Protein 4NNB (pdb70)

Foldseek 3Di:
DFAFEEEEAAAFDFAADALQAAFWDAPCQLPVPDPPVVSVVVVVQCVLQAKDWAAWAKWKAWAPFWDALWKAQQVLLVLDDLVLSQLVQAQVVQSVWDADPLQITHDPDGGGIGMDGRVSSVRCCVSPVVSNVVVVVVPTHTGGTGIGRSSVSYHNQRDAALVSVLVQLVLQQVLFHQAYEDWHFDFVPWDWDATHGGGIDIGGDSGTDLDQVSLLRNVLSNCVVPVLYQYEYELAPFQHEPCQLPPSSCPQQAQRPSNRAGHFEYEDEQAWWAFPVDGTYGNDPVSVVVVLVRLLVRLHAYEHECFFVVSLVCCLPVCVVSNVSSAFPRHYEDAALTWTWDADPVPRDIDTGGLLGVVLSVQLLVLLVVVDPVSLVVSLVSRLVSNQVSLVSCCVSRVGYAYEYEAAASNCVSRPVNCVVNVHHYYYDYSNRYQKDADPSHRSRMYGDSGSSRVSNVVVVVQVVVVHHYDRSNRCCVVRVTGD

Radius of gyration: 23.49 Å; Cα contacts (8 Å, |Δi|>4): 1022; chains: 1; bounding box: 53×67×54 Å

Structure (mmCIF, N/CA/C/O backbone):
data_4NNB
#
_entry.id   4NNB
#
_cell.length_a   177.005
_cell.length_b   177.005
_cell.length_c   47.833
_cell.angle_alpha   90.00
_cell.angle_beta   90.00
_cell.angle_gamma   90.00
#
_symmetry.space_group_name_H-M   'P 43 21 2'
#
loop_
_entity.id
_entity.type
_entity.pdbx_description
1 polymer 'OBCA, Oxalate Biosynthetic Component A'
2 non-polymer 'MAGNESIUM ION'
3 non-polymer 'OXALOACETATE ION'
4 water water
#
loop_
_atom_site.group_PDB
_atom_site.id
_atom_site.type_symbol
_atom_site.label_atom_id
_atom_site.label_alt_id
_atom_site.label_comp_id
_atom_site.label_asym_id
_atom_site.label_entity_id
_atom_site.label_seq_id
_atom_site.pdbx_PDB_ins_code
_atom_site.Cartn_x
_atom_site.Cartn_y
_atom_site.Cartn_z
_atom_site.occupancy
_atom_site.B_iso_or_equiv
_atom_site.auth_seq_id
_atom_site.auth_comp_id
_atom_site.auth_asym_id
_atom_site.auth_atom_id
_atom_site.pdbx_PDB_model_num
ATOM 1 N N . THR A 1 4 ? -71.981 -25.261 -29.052 1.00 70.34 2 THR A N 1
ATOM 2 C CA . THR A 1 4 ? -71.627 -26.185 -27.979 1.00 63.09 2 THR A CA 1
ATOM 3 C C . THR A 1 4 ? -72.112 -25.678 -26.614 1.00 65.77 2 THR A C 1
ATOM 4 O O . THR A 1 4 ? -72.313 -24.473 -26.425 1.00 67.07 2 THR A O 1
ATOM 8 N N . SER A 1 5 ? -72.343 -26.605 -25.685 1.00 58.88 3 SER A N 1
ATOM 9 C CA . SER A 1 5 ? -72.469 -26.264 -24.272 1.00 52.10 3 SER A CA 1
ATOM 10 C C . SER A 1 5 ? -71.051 -26.238 -23.712 1.00 46.91 3 SER A C 1
ATOM 11 O O . SER A 1 5 ? -70.169 -26.915 -24.242 1.00 46.48 3 SER A O 1
ATOM 14 N N . LEU A 1 6 ? -70.816 -25.454 -22.663 1.00 40.67 4 LEU A N 1
ATOM 15 C CA . LEU A 1 6 ? -69.454 -25.319 -22.142 1.00 39.25 4 LEU A CA 1
ATOM 16 C C .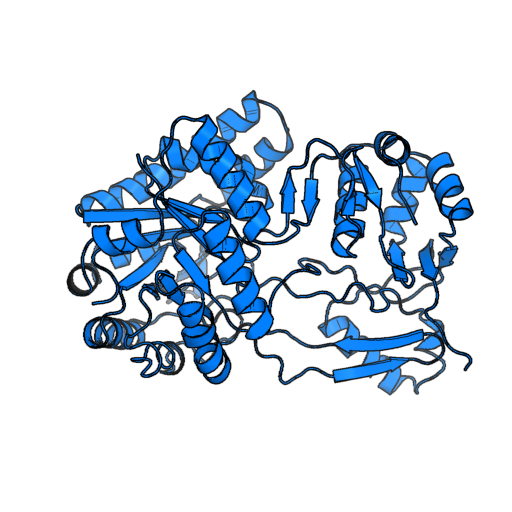 LEU A 1 6 ? -69.357 -25.411 -20.624 1.00 36.47 4 LEU A C 1
ATOM 17 O O . LEU A 1 6 ? -70.304 -25.089 -19.898 1.00 34.75 4 LEU A O 1
ATOM 22 N N . TYR A 1 7 ? -68.206 -25.859 -20.137 1.00 31.14 5 TYR A N 1
ATOM 23 C CA . TYR A 1 7 ? -67.965 -25.789 -18.705 1.00 28.80 5 TYR A CA 1
ATOM 24 C C . TYR A 1 7 ? -66.786 -24.859 -18.434 1.00 29.01 5 TYR A C 1
ATOM 25 O O . TYR A 1 7 ? -65.858 -24.767 -19.238 1.00 28.38 5 TYR A O 1
ATOM 34 N N . ILE A 1 8 ? -66.856 -24.141 -17.319 1.00 30.49 6 ILE A N 1
ATOM 35 C CA . ILE A 1 8 ? -65.798 -23.216 -16.951 1.00 27.54 6 ILE A CA 1
ATOM 36 C C . ILE A 1 8 ? -64.926 -23.898 -15.923 1.00 25.83 6 ILE A C 1
ATOM 37 O O . ILE A 1 8 ? -65.425 -24.442 -14.938 1.00 25.84 6 ILE A O 1
ATOM 42 N N . THR A 1 9 ? -63.620 -23.894 -16.180 1.00 23.42 7 THR A N 1
ATOM 43 C CA . THR A 1 9 ? -62.653 -24.279 -15.161 1.00 23.19 7 THR A CA 1
ATOM 44 C C . THR A 1 9 ? -62.099 -23.040 -14.454 1.00 22.60 7 THR A C 1
ATOM 45 O O . THR A 1 9 ? -61.614 -22.115 -15.097 1.00 22.80 7 THR A O 1
ATOM 49 N N . ALA A 1 10 ? -62.178 -23.017 -13.127 1.00 20.87 8 ALA A N 1
ATOM 50 C CA . ALA A 1 10 ? -61.516 -21.967 -12.354 1.00 23.97 8 ALA A CA 1
ATOM 51 C C . ALA A 1 10 ? -60.113 -22.433 -11.952 1.00 23.27 8 ALA A C 1
ATOM 52 O O . ALA A 1 10 ? -59.942 -23.555 -11.492 1.00 23.17 8 ALA A O 1
ATOM 54 N N . ALA A 1 11 ? -59.109 -21.580 -12.113 1.00 22.72 9 ALA A N 1
ATOM 55 C CA . ALA A 1 11 ? -57.748 -21.950 -11.691 1.00 23.35 9 ALA A CA 1
ATOM 56 C C . ALA A 1 11 ? -57.194 -20.887 -10.739 1.00 22.32 9 ALA A C 1
ATOM 57 O O . ALA A 1 11 ? -56.558 -19.939 -11.177 1.00 22.66 9 ALA A O 1
ATOM 59 N N . PRO A 1 12 ? -57.455 -21.041 -9.429 1.00 19.92 10 PRO A N 1
ATOM 60 C CA . PRO A 1 12 ? -57.271 -19.919 -8.493 1.00 21.14 10 PRO A CA 1
ATOM 61 C C . PRO A 1 12 ? -55.859 -19.660 -7.984 1.00 24.09 10 PRO A C 1
ATOM 62 O O . PRO A 1 12 ? -55.656 -18.592 -7.394 1.00 21.40 10 PRO A O 1
ATOM 66 N N . ILE A 1 13 ? -54.917 -20.582 -8.175 1.00 20.45 11 ILE A N 1
ATOM 67 C CA . ILE A 1 13 ? -53.627 -20.442 -7.494 1.00 21.56 11 ILE A CA 1
ATOM 68 C C . ILE A 1 13 ? -52.434 -20.476 -8.425 1.00 22.52 11 ILE A C 1
ATOM 69 O O . ILE A 1 13 ? -51.635 -19.538 -8.452 1.00 20.98 11 ILE A O 1
ATOM 74 N N . GLY A 1 14 ? -52.305 -21.575 -9.163 1.00 20.82 12 GLY A N 1
ATOM 75 C CA . GLY A 1 14 ? -51.175 -21.772 -10.044 1.00 20.39 12 GLY A CA 1
ATOM 76 C C . GLY A 1 14 ? -49.823 -21.891 -9.372 1.00 21.65 12 GLY A C 1
ATOM 77 O O . GLY A 1 14 ? -49.712 -22.047 -8.151 1.00 19.90 12 GLY A O 1
ATOM 78 N N . ALA A 1 15 ? -48.792 -21.805 -10.201 1.00 23.06 13 ALA A N 1
ATOM 79 C CA . ALA A 1 15 ? -47.411 -21.898 -9.762 1.00 24.17 13 ALA A CA 1
ATOM 80 C C . ALA A 1 15 ? -46.728 -20.533 -9.652 1.00 26.67 13 ALA A C 1
ATOM 81 O O . ALA A 1 15 ? -45.835 -20.344 -8.825 1.00 28.73 13 ALA A O 1
ATOM 83 N N . VAL A 1 16 ? -47.137 -19.588 -10.491 1.00 26.50 14 VAL A N 1
ATOM 84 C CA . VAL A 1 16 ? -46.332 -18.383 -10.710 1.00 25.06 14 VAL A CA 1
ATOM 85 C C . VAL A 1 16 ? -46.691 -17.133 -9.883 1.00 28.64 14 VAL A C 1
ATOM 86 O O . VAL A 1 16 ? -45.803 -16.535 -9.255 1.00 26.51 14 VAL A O 1
ATOM 90 N N . PRO A 1 17 ? -47.975 -16.725 -9.872 1.00 25.16 15 PRO A N 1
ATOM 91 C CA . PRO A 1 17 ? -48.231 -15.456 -9.172 1.00 25.90 15 PRO A CA 1
ATOM 92 C C . PRO A 1 17 ? -47.984 -15.547 -7.653 1.00 24.01 15 PRO A C 1
ATOM 93 O O . PRO A 1 17 ? -47.969 -16.651 -7.091 1.00 25.27 15 PRO A O 1
ATOM 97 N N . LYS A 1 18 ? -47.782 -14.405 -6.998 1.00 24.31 16 LYS A N 1
ATOM 98 C CA . LYS A 1 18 ? -47.579 -14.403 -5.551 1.00 25.22 16 LYS A CA 1
ATOM 99 C C . LYS A 1 18 ? -48.589 -13.501 -4.825 1.00 26.24 16 LYS A C 1
ATOM 100 O O . LYS A 1 18 ? -49.079 -12.526 -5.387 1.00 24.54 16 LYS A O 1
ATOM 106 N N . PHE A 1 19 ? -48.902 -13.846 -3.580 1.00 25.24 17 PHE A N 1
ATOM 107 C CA . PHE A 1 19 ? -49.744 -13.003 -2.745 1.00 26.43 17 PHE A CA 1
ATOM 108 C C . PHE A 1 19 ? -48.955 -11.772 -2.303 1.00 29.42 17 PHE A C 1
ATOM 109 O O . PHE A 1 19 ? -47.774 -11.863 -1.967 1.00 27.23 17 PHE A O 1
ATOM 117 N N . LEU A 1 20 ? -49.602 -10.615 -2.337 1.00 29.56 18 LEU A N 1
ATOM 118 C CA . LEU A 1 20 ? -49.015 -9.401 -1.779 1.00 31.42 18 LEU A CA 1
ATOM 119 C C . LEU A 1 20 ? -49.917 -8.902 -0.667 1.00 31.10 18 LEU A C 1
ATOM 120 O O . LEU A 1 20 ? -51.120 -8.723 -0.874 1.00 29.86 18 LEU A O 1
ATOM 125 N N . ASP A 1 21 ? -49.358 -8.719 0.524 1.00 30.58 19 ASP A N 1
ATOM 126 C CA . ASP A 1 21 ? -50.120 -8.127 1.619 1.00 30.03 19 ASP A CA 1
ATOM 127 C C . ASP A 1 21 ? -50.191 -6.615 1.379 1.00 28.17 19 ASP A C 1
ATOM 128 O O . ASP A 1 21 ? -49.174 -5.936 1.472 1.00 31.80 19 ASP A O 1
ATOM 133 N N . PRO A 1 22 ? -51.384 -6.084 1.061 1.00 27.53 20 PRO A N 1
ATOM 134 C CA . PRO A 1 22 ? -51.479 -4.648 0.767 1.00 30.37 20 PRO A CA 1
ATOM 135 C C . PRO A 1 22 ? -51.420 -3.772 2.014 1.00 33.75 20 PRO A C 1
ATOM 136 O O . PRO A 1 22 ? -51.400 -2.544 1.885 1.00 31.60 20 PRO A O 1
ATOM 140 N N . PHE A 1 23 ? -51.418 -4.381 3.195 1.00 30.75 21 PHE A N 1
ATOM 141 C CA . PHE A 1 23 ? -51.306 -3.614 4.428 1.00 33.19 21 PHE A CA 1
ATOM 142 C C . PHE A 1 23 ? -49.863 -3.513 4.914 1.00 34.22 21 PHE A C 1
ATOM 143 O O . PHE A 1 23 ? -49.604 -2.899 5.943 1.00 36.76 21 PHE A O 1
ATOM 151 N N . GLU A 1 24 ? -48.932 -4.117 4.181 1.00 30.15 22 GLU A N 1
ATOM 152 C CA . GLU A 1 24 ? -47.516 -4.021 4.533 1.00 35.83 22 GLU A CA 1
ATOM 153 C C . GLU A 1 24 ? -46.866 -2.888 3.769 1.00 36.63 22 GLU A C 1
ATOM 154 O O . GLU A 1 24 ? -47.361 -2.480 2.715 1.00 33.73 22 GLU A O 1
ATOM 160 N N . ALA A 1 25 ? -45.757 -2.380 4.305 1.00 36.03 23 ALA A N 1
ATOM 161 C CA . ALA A 1 25 ? -44.999 -1.320 3.652 1.00 36.42 23 ALA A CA 1
ATOM 162 C C . ALA A 1 25 ? -44.612 -1.721 2.237 1.00 39.01 23 ALA A C 1
ATOM 163 O O . ALA A 1 25 ? -44.327 -2.888 1.971 1.00 34.65 23 ALA A O 1
ATOM 165 N N . THR A 1 26 ? -44.580 -0.747 1.333 1.00 32.82 24 THR A N 1
ATOM 166 C CA . THR A 1 26 ? -44.246 -1.027 -0.057 1.00 33.72 24 THR A CA 1
ATOM 167 C C . THR A 1 26 ? -43.000 -0.281 -0.492 1.00 32.79 24 THR A C 1
ATOM 168 O O . THR A 1 26 ? -42.565 -0.395 -1.639 1.00 35.41 24 THR A O 1
ATOM 172 N N . PHE A 1 27 ? -42.417 0.473 0.433 1.00 32.48 25 PHE A N 1
ATOM 173 C CA . PHE A 1 27 ? -41.185 1.205 0.159 1.00 33.38 25 PHE A CA 1
ATOM 174 C C . PHE A 1 27 ? -40.318 1.237 1.412 1.00 36.43 25 PHE A C 1
ATOM 175 O O . PHE A 1 27 ? -40.802 1.512 2.518 1.00 32.48 25 PHE A O 1
ATOM 183 N N . ILE A 1 28 ? -39.041 0.921 1.235 1.00 38.01 26 ILE A N 1
ATOM 184 C CA . ILE A 1 28 ? -38.076 0.961 2.323 1.00 38.32 26 ILE A CA 1
ATOM 185 C C . ILE A 1 28 ? -36.967 1.905 1.915 1.00 36.81 26 ILE A C 1
ATOM 186 O O . ILE A 1 28 ? -36.187 1.597 1.018 1.00 42.75 26 ILE A O 1
ATOM 191 N N . PRO A 1 29 ? -36.904 3.074 2.563 1.00 40.27 27 PRO A N 1
ATOM 192 C CA . PRO A 1 29 ? -35.869 4.082 2.290 1.00 44.22 27 PRO A CA 1
ATOM 193 C C . PRO A 1 29 ? -34.448 3.585 2.605 1.00 45.58 27 PRO A C 1
ATOM 194 O O . PRO A 1 29 ? -34.222 2.994 3.662 1.00 45.69 27 PRO A O 1
ATOM 198 N N . SER A 1 30 ? -33.519 3.823 1.682 1.00 42.23 28 SER A N 1
ATOM 199 C CA . SER A 1 30 ? -32.125 3.396 1.820 1.00 49.82 28 SER A CA 1
ATOM 200 C C . SER A 1 30 ? -31.485 3.815 3.140 1.00 59.70 28 SER A C 1
ATOM 201 O O . SER A 1 30 ? -30.802 3.018 3.787 1.00 58.68 28 SER A O 1
ATOM 204 N N . PHE A 1 31 ? -31.714 5.061 3.541 1.00 54.06 29 PHE A N 1
ATOM 205 C CA . PHE A 1 31 ? -31.055 5.597 4.724 1.00 57.12 29 PHE A CA 1
ATOM 206 C C . PHE A 1 31 ? -31.439 4.850 5.996 1.00 63.98 29 PHE A C 1
ATOM 207 O O . PHE A 1 31 ? -30.652 4.779 6.939 1.00 66.31 29 PHE A O 1
ATOM 215 N N . LEU A 1 32 ? -32.641 4.281 6.015 1.00 61.62 30 LEU A N 1
ATOM 216 C CA . LEU A 1 32 ? -33.105 3.537 7.181 1.00 61.85 30 LEU A CA 1
ATOM 217 C C . LEU A 1 32 ? -32.472 2.156 7.288 1.00 61.02 30 LEU A C 1
ATOM 218 O O . LEU A 1 32 ? -32.162 1.694 8.381 1.00 66.32 30 LEU A O 1
ATOM 223 N N . LEU A 1 33 ? -32.290 1.500 6.150 1.00 62.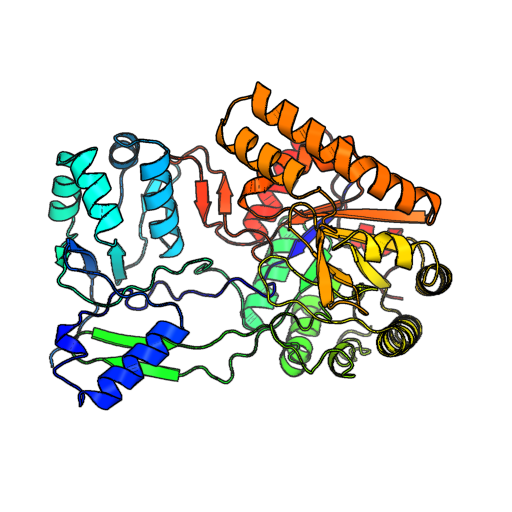64 31 LEU A N 1
ATOM 224 C CA . LEU A 1 33 ? -31.694 0.174 6.121 1.00 65.15 31 LEU A CA 1
ATOM 225 C C . LEU A 1 33 ? -30.191 0.324 6.275 1.00 68.87 31 LEU A C 1
ATOM 226 O O . LEU A 1 33 ? -29.558 -0.331 7.108 1.00 68.91 31 LEU A O 1
ATOM 231 N N . GLU A 1 34 ? -29.636 1.208 5.456 1.00 66.92 32 GLU A N 1
ATOM 232 C CA . GLU A 1 34 ? -28.211 1.497 5.449 1.00 69.19 32 GLU A CA 1
ATOM 233 C C . GLU A 1 34 ? -27.952 2.681 6.380 1.00 71.61 32 GLU A C 1
ATOM 234 O O . GLU A 1 34 ? -28.132 3.844 6.013 1.00 74.44 32 GLU A O 1
ATOM 240 N N . GLY A 1 35 ? -27.563 2.366 7.612 1.00 72.14 33 GLY A N 1
ATOM 241 C CA . GLY A 1 35 ? -27.432 3.368 8.652 1.00 72.59 33 GLY A CA 1
ATOM 242 C C . GLY A 1 35 ? -28.163 2.956 9.915 1.00 71.77 33 GLY A C 1
ATOM 243 O O . GLY A 1 35 ? -28.368 3.769 10.812 1.00 73.97 33 GLY A O 1
ATOM 244 N N . PHE A 1 36 ? -28.563 1.688 9.978 1.00 73.96 34 PHE A N 1
ATOM 245 C CA . PHE A 1 36 ? -29.200 1.131 11.170 1.00 73.17 34 PHE A CA 1
ATOM 246 C C . PHE A 1 36 ? -28.755 -0.303 11.413 1.00 73.35 34 PHE A C 1
ATOM 247 O O . PHE A 1 36 ? -28.829 -0.813 12.531 1.00 75.00 34 PHE A O 1
ATOM 255 N N . PHE A 1 37 ? -28.315 -0.958 10.349 1.00 72.63 35 PHE A N 1
ATOM 256 C CA . PHE A 1 37 ? -27.730 -2.281 10.461 1.00 75.16 35 PHE A CA 1
ATOM 257 C C . PHE A 1 37 ? -26.286 -2.184 9.974 1.00 75.25 35 PHE A C 1
ATOM 258 O O . PHE A 1 37 ? -25.933 -1.236 9.269 1.00 71.69 35 PHE A O 1
ATOM 266 N N . ASP A 1 38 ? -25.446 -3.140 10.358 1.00 74.01 36 ASP A N 1
ATOM 267 C CA . ASP A 1 38 ? -24.085 -3.182 9.826 1.00 79.30 36 ASP A CA 1
ATOM 268 C C . ASP A 1 38 ? -24.162 -3.311 8.306 1.00 79.36 36 ASP A C 1
ATOM 269 O O . ASP A 1 38 ? -25.135 -3.851 7.778 1.00 77.75 36 ASP A O 1
ATOM 274 N N . ALA A 1 39 ? -23.144 -2.819 7.606 1.00 75.29 37 ALA A N 1
ATOM 275 C CA . ALA A 1 39 ? -23.171 -2.778 6.143 1.00 77.38 37 ALA A CA 1
ATOM 276 C C . ALA A 1 39 ? -23.381 -4.153 5.501 1.00 78.63 37 ALA A C 1
ATOM 277 O O . ALA A 1 39 ? -23.825 -4.248 4.354 1.00 76.44 37 ALA A O 1
ATOM 279 N N . ASP A 1 40 ? -23.071 -5.209 6.248 1.00 75.95 38 ASP A N 1
ATOM 280 C CA . ASP A 1 40 ? -23.154 -6.571 5.727 1.00 78.13 38 ASP A CA 1
ATOM 281 C C . ASP A 1 40 ? -24.507 -7.243 5.945 1.00 75.46 38 ASP A C 1
ATOM 282 O O . ASP A 1 40 ? -24.969 -7.996 5.087 1.00 71.24 38 ASP A O 1
ATOM 287 N N . ARG A 1 41 ? -25.134 -6.995 7.090 1.00 73.41 39 ARG A N 1
ATOM 288 C CA . ARG A 1 41 ? -26.480 -7.512 7.311 1.00 74.16 39 ARG A CA 1
ATOM 289 C C . ARG A 1 41 ? -27.477 -6.603 6.592 1.00 70.58 39 ARG A C 1
ATOM 290 O O . ARG A 1 41 ? -28.604 -7.001 6.300 1.00 67.88 39 ARG A O 1
ATOM 298 N N . CYS A 1 42 ? -27.030 -5.388 6.286 1.00 68.66 40 CYS A N 1
ATOM 299 C CA . CYS A 1 42 ? -27.770 -4.475 5.427 1.00 69.01 40 CYS A CA 1
ATOM 300 C C . CYS A 1 42 ? -27.689 -4.963 3.984 1.00 66.39 40 CYS A C 1
ATOM 301 O O . CYS A 1 42 ? -28.611 -4.766 3.191 1.00 62.60 40 CYS A O 1
ATOM 304 N N . ALA A 1 43 ? -26.579 -5.608 3.646 1.00 65.19 41 ALA A N 1
ATOM 305 C CA . ALA A 1 43 ? -26.448 -6.248 2.346 1.00 66.69 41 ALA A CA 1
ATOM 306 C C . ALA A 1 43 ? -27.250 -7.542 2.354 1.00 60.82 41 ALA A C 1
ATOM 307 O O . ALA A 1 43 ? -27.682 -8.019 1.305 1.00 59.30 41 ALA A O 1
ATOM 309 N N . SER A 1 44 ? -27.442 -8.101 3.547 1.00 62.42 42 SER A N 1
ATOM 310 C CA . SER A 1 44 ? -28.181 -9.351 3.714 1.00 64.80 42 SER A CA 1
ATOM 311 C C . SER A 1 44 ? -29.686 -9.130 3.596 1.00 60.10 42 SER A C 1
ATOM 312 O O . SER A 1 44 ? -30.371 -9.844 2.861 1.00 57.38 42 SER A O 1
ATOM 315 N N . ILE A 1 45 ? -30.193 -8.150 4.339 1.00 60.12 43 ILE A N 1
ATOM 316 C CA . ILE A 1 45 ? -31.602 -7.783 4.271 1.00 61.87 43 ILE A CA 1
ATOM 317 C C . ILE A 1 45 ? -31.961 -7.396 2.838 1.00 57.12 43 ILE A C 1
ATOM 318 O O . ILE A 1 45 ? -33.000 -7.799 2.317 1.00 53.57 43 ILE A O 1
ATOM 323 N N . ALA A 1 46 ? -31.075 -6.633 2.206 1.00 55.20 44 ALA A N 1
ATOM 324 C CA . ALA A 1 46 ? -31.261 -6.203 0.827 1.00 55.43 44 ALA A CA 1
ATOM 325 C C . ALA A 1 46 ? -31.388 -7.383 -0.121 1.00 54.20 44 ALA A C 1
ATOM 326 O O . ALA A 1 46 ? -32.287 -7.408 -0.964 1.00 49.75 44 ALA A O 1
ATOM 328 N N . ALA A 1 47 ? -30.478 -8.348 0.010 1.00 52.14 45 ALA A N 1
ATOM 329 C CA . ALA A 1 47 ? -30.503 -9.545 -0.825 1.00 49.87 45 ALA A CA 1
ATOM 330 C C . ALA A 1 47 ? -31.810 -10.311 -0.644 1.00 47.10 45 ALA A C 1
ATOM 331 O O . ALA A 1 47 ? -32.396 -10.781 -1.617 1.00 51.84 45 ALA A O 1
ATOM 333 N N . ASP A 1 48 ? -32.255 -10.435 0.605 1.00 49.08 46 ASP A N 1
ATOM 334 C CA . ASP A 1 48 ? -33.494 -11.139 0.922 1.00 49.02 46 ASP A CA 1
ATOM 335 C C . ASP A 1 48 ? -34.729 -10.398 0.396 1.00 53.68 46 ASP A C 1
ATOM 336 O O . ASP A 1 48 ? -35.691 -11.023 -0.062 1.00 50.23 46 ASP A O 1
ATOM 341 N N . LEU A 1 49 ? -34.705 -9.068 0.481 1.00 48.71 47 LEU A N 1
ATOM 342 C CA . LEU A 1 49 ? -35.762 -8.244 -0.105 1.00 48.29 47 LEU A CA 1
ATOM 343 C C . LEU A 1 49 ? -35.751 -8.435 -1.616 1.00 49.62 47 LEU A C 1
ATOM 344 O O . LEU A 1 49 ? -36.801 -8.593 -2.247 1.00 45.67 47 LEU A O 1
ATOM 349 N N . LYS A 1 50 ? -34.550 -8.438 -2.188 1.00 47.23 48 LYS A N 1
ATOM 350 C CA . LYS A 1 50 ? -34.373 -8.628 -3.625 1.00 48.10 48 LYS A CA 1
ATOM 351 C C . LYS A 1 50 ? -34.835 -10.016 -4.073 1.00 51.57 48 LYS A C 1
ATOM 352 O O . LYS A 1 50 ? -35.409 -10.173 -5.155 1.00 51.26 48 LYS A O 1
ATOM 358 N N . THR A 1 51 ? -34.584 -11.018 -3.238 1.00 52.32 49 THR A N 1
ATOM 359 C CA . THR A 1 51 ? -35.051 -12.370 -3.513 1.00 53.18 49 THR A CA 1
ATOM 360 C C . THR A 1 51 ? -36.572 -12.361 -3.604 1.00 51.42 49 THR A C 1
ATOM 361 O O . THR A 1 51 ? -37.161 -13.004 -4.474 1.00 48.96 49 THR A O 1
ATOM 365 N N . ASP A 1 52 ? -37.199 -11.601 -2.711 1.00 50.66 50 ASP A N 1
ATOM 366 C CA . ASP A 1 52 ? -38.652 -11.580 -2.590 1.00 45.94 50 ASP A CA 1
ATOM 367 C C . ASP A 1 52 ? -39.313 -10.627 -3.587 1.00 50.88 50 ASP A C 1
ATOM 368 O O . ASP A 1 52 ? -40.519 -10.392 -3.516 1.00 54.10 50 ASP A O 1
ATOM 373 N N . GLY A 1 53 ? -38.530 -10.062 -4.502 1.00 45.11 51 GLY A N 1
ATOM 374 C CA . GLY A 1 53 ? -39.086 -9.252 -5.575 1.00 44.51 51 GLY A CA 1
ATOM 375 C C . GLY A 1 53 ? -38.978 -7.740 -5.433 1.00 49.70 51 GLY A C 1
ATOM 376 O O . GLY A 1 53 ? -39.360 -7.011 -6.352 1.00 48.60 51 GLY A O 1
ATOM 377 N N . TRP A 1 54 ? -38.475 -7.263 -4.295 1.00 44.60 52 TRP A N 1
ATOM 378 C CA . TRP A 1 54 ? -38.245 -5.834 -4.108 1.00 44.99 52 TRP A CA 1
ATOM 379 C C . TRP A 1 54 ? -37.214 -5.378 -5.120 1.00 45.44 52 TRP A C 1
ATOM 380 O O . TRP A 1 54 ? -36.328 -6.146 -5.492 1.00 46.50 52 TRP A O 1
ATOM 391 N N . GLU A 1 55 ? -37.339 -4.138 -5.576 1.00 43.58 53 GLU A N 1
ATOM 392 C CA . GLU A 1 55 ? -36.429 -3.605 -6.580 1.00 45.10 53 GLU A CA 1
ATOM 393 C C . GLU A 1 55 ? -35.815 -2.277 -6.112 1.00 48.53 53 GLU A C 1
ATOM 394 O O . GLU A 1 55 ? -36.460 -1.494 -5.409 1.00 42.77 53 GLU A O 1
ATOM 400 N N . VAL A 1 56 ? -34.556 -2.042 -6.475 1.00 47.43 54 VAL A N 1
ATOM 401 C CA . VAL A 1 56 ? -33.874 -0.802 -6.109 1.00 43.92 54 VAL A CA 1
ATOM 402 C C . VAL A 1 56 ? -34.425 0.375 -6.912 1.00 45.71 54 VAL A C 1
ATOM 403 O O . VAL A 1 56 ? -34.562 0.287 -8.132 1.00 47.67 54 VAL A O 1
ATOM 407 N N . VAL A 1 57 ? -34.748 1.473 -6.229 1.00 43.26 55 VAL A N 1
ATOM 408 C CA . VAL A 1 57 ? -35.219 2.678 -6.913 1.00 43.74 55 VAL A CA 1
ATOM 409 C C . VAL A 1 57 ? -34.470 3.936 -6.473 1.00 41.42 55 VAL A C 1
ATOM 410 O O . VAL A 1 57 ? -34.068 4.059 -5.313 1.00 45.08 55 VAL A O 1
ATOM 414 N N . PRO A 1 58 ? -34.271 4.874 -7.407 1.00 42.79 56 PRO A N 1
ATOM 415 C CA . PRO A 1 58 ? -33.677 6.179 -7.086 1.00 45.51 56 PRO A CA 1
ATOM 416 C C . PRO A 1 58 ? -34.677 7.086 -6.380 1.00 45.02 56 PRO A C 1
ATOM 417 O O . PRO A 1 58 ? -35.809 6.677 -6.121 1.00 41.14 56 PRO A O 1
ATOM 421 N N . ALA A 1 59 ? -34.267 8.311 -6.074 1.00 41.91 57 ALA A N 1
ATOM 422 C CA . ALA A 1 59 ? -35.177 9.278 -5.474 1.00 43.59 57 ALA A CA 1
ATOM 423 C C . ALA A 1 59 ? -36.223 9.720 -6.492 1.00 39.00 57 ALA A C 1
ATOM 424 O O . ALA A 1 59 ? -36.044 9.530 -7.693 1.00 40.54 57 ALA A O 1
ATOM 426 N N . GLY A 1 60 ? -37.320 10.295 -6.005 1.00 42.12 58 GLY A N 1
ATOM 427 C CA . GLY A 1 60 ? -38.342 10.840 -6.882 1.00 40.71 58 GLY A CA 1
ATOM 428 C C . GLY A 1 60 ? -39.691 10.136 -6.840 1.00 39.30 58 GLY A C 1
ATOM 429 O O . GLY A 1 60 ? -40.615 10.519 -7.561 1.00 38.04 58 GLY A O 1
ATOM 430 N N . GLY A 1 61 ? -39.812 9.110 -6.004 1.00 38.27 59 GLY A N 1
ATOM 431 C CA . GLY A 1 61 ? -41.070 8.389 -5.871 1.00 35.50 59 GLY A CA 1
ATOM 432 C C . GLY A 1 61 ? -42.050 9.202 -5.048 1.00 36.75 59 GLY A C 1
ATOM 433 O O . GLY A 1 61 ? -41.679 10.246 -4.507 1.00 30.39 59 GLY A O 1
ATOM 434 N N . ARG A 1 62 ? -43.302 8.747 -4.973 1.00 33.69 60 ARG A N 1
ATOM 435 C CA . ARG A 1 62 ? -44.267 9.331 -4.046 1.00 30.60 60 ARG A CA 1
ATOM 436 C C . ARG A 1 62 ? -44.838 8.245 -3.136 1.00 32.71 60 ARG A C 1
ATOM 437 O O . ARG A 1 62 ? -45.069 7.105 -3.571 1.00 30.83 60 ARG A O 1
ATOM 445 N N . LEU A 1 63 ? -45.049 8.602 -1.871 1.00 29.62 61 LEU A N 1
ATOM 446 C CA . LEU A 1 63 ? -45.568 7.663 -0.880 1.00 32.10 61 LEU A CA 1
ATOM 447 C C . LEU A 1 63 ? -46.804 8.245 -0.233 1.00 28.56 61 LEU A C 1
ATOM 448 O O . LEU A 1 63 ? -46.786 9.389 0.234 1.00 31.01 61 LEU A O 1
ATOM 453 N N . LEU A 1 64 ? -47.887 7.475 -0.241 1.00 28.56 62 LEU A N 1
ATOM 454 C CA . LEU A 1 64 ? -49.078 7.823 0.513 1.00 29.11 62 LEU A CA 1
ATOM 455 C C . LEU A 1 64 ? -49.109 6.933 1.753 1.00 36.96 62 LEU A C 1
ATOM 456 O O . LEU A 1 64 ? -49.249 5.705 1.647 1.00 32.75 62 LEU A O 1
ATOM 461 N N . GLN A 1 65 ? -48.981 7.548 2.925 1.00 30.80 63 GLN A N 1
ATOM 462 C CA . GLN A 1 65 ? -48.810 6.786 4.155 1.00 34.07 63 GLN A CA 1
ATOM 463 C C . GLN A 1 65 ? -49.734 7.266 5.271 1.00 38.84 63 GLN A C 1
ATOM 464 O O . GLN A 1 65 ? -49.839 8.464 5.532 1.00 36.54 63 GLN A O 1
ATOM 470 N N . VAL A 1 66 ? -50.424 6.323 5.907 1.00 37.17 64 VAL A N 1
ATOM 471 C CA . VAL A 1 66 ? -51.309 6.630 7.029 1.00 39.42 64 VAL A CA 1
ATOM 472 C C . VAL A 1 66 ? -51.125 5.593 8.132 1.00 49.23 64 VAL A C 1
ATOM 473 O O . VAL A 1 66 ? -51.200 4.388 7.871 1.00 43.43 64 VAL A O 1
ATOM 477 N N . GLY A 1 67 ? -50.889 6.068 9.355 1.00 50.23 65 GLY A N 1
ATOM 478 C CA . GLY A 1 67 ? -50.766 5.216 10.525 1.00 50.38 65 GLY A CA 1
ATOM 479 C C . GLY A 1 67 ? -49.856 4.023 10.323 1.00 57.20 65 GLY A C 1
ATOM 480 O O . GLY A 1 67 ? -50.290 2.874 10.453 1.00 62.59 65 GLY A O 1
ATOM 481 N N . HIS A 1 68 ? -48.590 4.282 10.014 1.00 52.98 66 HIS A N 1
ATOM 482 C CA . HIS A 1 68 ? -47.725 3.207 9.551 1.00 56.12 66 HIS A CA 1
ATOM 483 C C . HIS A 1 68 ? -46.251 3.321 9.921 1.00 62.01 66 HIS A C 1
ATOM 484 O O . HIS A 1 68 ? -45.400 2.737 9.245 1.00 65.77 66 HIS A O 1
ATOM 491 N N . ALA A 1 69 ? -45.937 4.061 10.979 1.00 62.20 67 ALA A N 1
ATOM 492 C CA . ALA A 1 69 ? -44.550 4.154 11.428 1.00 70.39 67 ALA A CA 1
ATOM 493 C C . ALA A 1 69 ? -44.455 4.313 12.940 1.00 73.66 67 ALA A C 1
ATOM 494 O O . ALA A 1 69 ? -45.436 4.652 13.599 1.00 70.13 67 ALA A O 1
ATOM 496 N N . GLN A 1 70 ? -43.269 4.054 13.482 1.00 76.04 68 GLN A N 1
ATOM 497 C CA . GLN A 1 70 ? -43.049 4.123 14.921 1.00 80.12 68 GLN A CA 1
ATOM 498 C C . GLN A 1 70 ? -41.732 4.828 15.219 1.00 83.23 68 GLN A C 1
ATOM 499 O O . GLN A 1 70 ? -40.794 4.736 14.427 1.00 78.33 68 GLN A O 1
ATOM 505 N N . PRO A 1 71 ? -41.658 5.540 16.361 1.00 84.66 69 PRO A N 1
ATOM 506 C CA . PRO A 1 71 ? -40.422 6.241 16.733 1.00 84.96 69 PRO A CA 1
ATOM 507 C C . PRO A 1 71 ? -39.244 5.270 16.832 1.00 85.97 69 PRO A C 1
ATOM 508 O O . PRO A 1 71 ? -39.444 4.065 17.003 1.00 85.48 69 PRO A O 1
ATOM 512 N N . ILE A 1 72 ? -38.032 5.803 16.726 1.00 86.46 70 ILE A N 1
ATOM 513 C CA . ILE A 1 72 ? -36.828 4.995 16.561 1.00 83.69 70 ILE A CA 1
ATOM 514 C C . ILE A 1 72 ? -36.062 4.780 17.866 1.00 82.84 70 ILE A C 1
ATOM 515 O O . ILE A 1 72 ? -36.616 4.291 18.852 1.00 79.24 70 ILE A O 1
ATOM 520 N N . ALA A 1 113 ? -57.665 9.373 0.568 1.00 48.35 111 ALA A N 1
ATOM 521 C CA . ALA A 1 113 ? -57.164 8.254 -0.219 1.00 42.24 111 ALA A CA 1
ATOM 522 C C . ALA A 1 113 ? -58.147 7.877 -1.314 1.00 42.01 111 ALA A C 1
ATOM 523 O O . ALA A 1 113 ? -58.810 6.840 -1.249 1.00 41.85 111 ALA A O 1
ATOM 525 N N . HIS A 1 114 ? -58.252 8.732 -2.321 1.00 39.94 112 HIS A N 1
ATOM 526 C CA . HIS A 1 114 ? -59.048 8.404 -3.492 1.00 38.80 112 HIS A CA 1
ATOM 527 C C . HIS A 1 114 ? -58.357 8.890 -4.755 1.00 39.15 112 HIS A C 1
ATOM 528 O O . HIS A 1 114 ? -57.395 9.663 -4.698 1.00 38.31 112 HIS A O 1
ATOM 535 N N . PHE A 1 115 ? -58.827 8.416 -5.895 1.00 32.56 113 PHE A N 1
ATOM 536 C CA . PHE A 1 115 ? -58.246 8.824 -7.155 1.00 31.23 113 PHE A CA 1
ATOM 537 C C . PHE A 1 115 ? -59.409 8.982 -8.109 1.00 33.69 113 PHE A C 1
ATOM 538 O O . PHE A 1 115 ? -59.800 8.022 -8.778 1.00 29.44 113 PHE A O 1
ATOM 546 N N . PRO A 1 116 ? -59.983 10.193 -8.144 1.00 32.10 114 PRO A N 1
ATOM 547 C CA . PRO A 1 116 ? -61.181 10.481 -8.933 1.00 32.58 114 PRO A CA 1
ATOM 548 C C . PRO A 1 116 ? -60.967 10.147 -10.394 1.00 27.73 114 PRO A C 1
ATOM 549 O O . PRO A 1 116 ? -59.871 10.319 -10.918 1.00 26.74 114 PRO A O 1
ATOM 553 N N . LYS A 1 117 ? -62.022 9.674 -11.040 1.00 28.18 115 LYS A N 1
ATOM 554 C CA . LYS A 1 117 ? -61.972 9.365 -12.465 1.00 31.22 115 LYS A CA 1
ATOM 555 C C . LYS A 1 117 ? -61.398 10.482 -13.362 1.00 30.84 115 LYS A C 1
ATOM 556 O O . LYS A 1 117 ? -60.577 10.194 -14.239 1.00 28.94 115 LYS A O 1
ATOM 562 N N . PRO A 1 118 ? -61.816 11.750 -13.152 1.00 28.24 116 PRO A N 1
ATOM 563 C CA . PRO A 1 118 ? -61.228 12.800 -14.003 1.00 32.03 116 PRO A CA 1
ATOM 564 C C . PRO A 1 118 ? -59.703 12.936 -13.881 1.00 32.99 116 PRO A C 1
ATOM 565 O O . PRO A 1 118 ? -59.074 13.401 -14.838 1.00 32.14 116 PRO A O 1
ATOM 569 N N . TRP A 1 119 ? -59.112 12.548 -12.754 1.00 28.14 117 TRP A N 1
ATOM 570 C CA . TRP A 1 119 ? -57.656 12.599 -12.647 1.00 28.47 117 TRP A CA 1
ATOM 571 C C . TRP A 1 119 ? -57.011 11.620 -13.610 1.00 31.23 117 TRP A C 1
ATOM 572 O O . TRP A 1 119 ? -56.044 11.950 -14.300 1.00 30.07 117 TRP A O 1
ATOM 583 N N . LEU A 1 120 ? -57.554 10.407 -13.652 1.00 29.10 118 LEU A N 1
ATOM 584 C CA . LEU A 1 120 ? -56.996 9.353 -14.484 1.00 32.46 118 LEU A CA 1
ATOM 585 C C . LEU A 1 120 ? -57.337 9.617 -15.939 1.00 33.04 118 LEU A C 1
ATOM 586 O O . LEU A 1 120 ? -56.604 9.221 -16.843 1.00 31.96 118 LEU A O 1
ATOM 591 N N . ALA A 1 121 ? -58.460 10.287 -16.159 1.00 30.32 119 ALA A N 1
ATOM 592 C CA . ALA A 1 121 ? -58.929 10.546 -17.520 1.00 36.75 119 ALA A CA 1
ATOM 593 C C . ALA A 1 121 ? -58.075 11.613 -18.193 1.00 36.75 119 ALA A C 1
ATOM 594 O O . ALA A 1 121 ? -58.105 11.765 -19.413 1.00 40.96 119 ALA A O 1
ATOM 596 N N . ALA A 1 122 ? -57.312 12.340 -17.381 1.00 35.02 120 ALA A N 1
ATOM 597 C CA . ALA A 1 122 ? -56.393 13.366 -17.855 1.00 34.46 120 ALA A CA 1
ATOM 598 C C . ALA A 1 122 ? -55.140 12.760 -18.489 1.00 39.57 120 ALA A C 1
ATOM 599 O O . ALA A 1 122 ? -54.288 13.482 -19.014 1.00 36.28 120 ALA A O 1
ATOM 601 N N . LEU A 1 123 ? -55.029 11.433 -18.445 1.00 34.99 121 LEU A N 1
ATOM 602 C CA . LEU A 1 123 ? -53.819 10.776 -18.903 1.00 34.67 121 LEU A CA 1
ATOM 603 C C . LEU A 1 123 ? -54.062 9.914 -20.129 1.00 36.69 121 LEU A C 1
ATOM 604 O O . LEU A 1 123 ? -55.201 9.588 -20.460 1.00 37.08 121 LEU A O 1
ATOM 609 N N . SER A 1 124 ? -52.973 9.543 -20.792 1.00 35.92 122 SER A N 1
ATOM 610 C CA . SER A 1 124 ? -53.023 8.553 -21.851 1.00 40.75 122 SER A CA 1
ATOM 611 C C . SER A 1 124 ? -53.540 7.241 -21.275 1.00 41.28 122 SER A C 1
ATOM 612 O O . SER A 1 124 ? -53.364 6.971 -20.077 1.00 34.82 122 SER A O 1
ATOM 615 N N . ASN A 1 125 ? -54.173 6.430 -22.118 1.00 38.89 123 ASN A N 1
ATOM 616 C CA . ASN A 1 125 ? -54.678 5.138 -21.675 1.00 39.91 123 ASN A CA 1
ATOM 617 C C . ASN A 1 125 ? -53.590 4.300 -21.027 1.00 38.78 123 ASN A C 1
ATOM 618 O O . ASN A 1 125 ? -53.815 3.679 -19.995 1.00 38.52 123 ASN A O 1
ATOM 623 N N . LYS A 1 126 ? -52.404 4.302 -21.621 1.00 39.09 124 LYS A N 1
ATOM 624 C CA . LYS A 1 126 ? -51.297 3.528 -21.080 1.00 40.31 124 LYS A CA 1
ATOM 625 C C . LYS A 1 126 ? -50.879 3.965 -19.677 1.00 40.06 124 LYS A C 1
ATOM 626 O O . LYS A 1 126 ? -50.629 3.123 -18.812 1.00 38.44 124 LYS A O 1
ATOM 632 N N . LEU A 1 127 ? -50.786 5.273 -19.457 1.00 37.00 125 LEU A N 1
ATOM 633 C CA . LEU A 1 127 ? -50.385 5.788 -18.150 1.00 36.63 125 LEU A CA 1
ATOM 634 C C . LEU A 1 127 ? -51.476 5.500 -17.106 1.00 31.54 125 LEU A C 1
ATOM 635 O O . LEU A 1 127 ? -51.185 5.053 -15.996 1.00 33.57 125 LEU A O 1
ATOM 640 N N . ALA A 1 128 ? -52.728 5.744 -17.473 1.00 29.58 126 ALA A N 1
ATOM 641 C CA . ALA A 1 128 ? -53.848 5.442 -16.587 1.00 32.82 126 ALA A CA 1
ATOM 642 C C . ALA A 1 128 ? -53.885 3.954 -16.187 1.00 32.38 126 ALA A C 1
ATOM 643 O O . ALA A 1 128 ? -54.093 3.637 -15.017 1.00 28.54 126 ALA A O 1
ATOM 645 N N . ARG A 1 129 ? -53.669 3.054 -17.150 1.00 30.60 127 ARG A N 1
ATOM 646 C CA . ARG A 1 129 ? -53.647 1.614 -16.867 1.00 32.70 127 ARG A CA 1
ATOM 647 C C . ARG A 1 129 ? -52.550 1.272 -15.869 1.00 31.60 127 ARG A C 1
ATOM 648 O O . ARG A 1 129 ? -52.764 0.482 -14.958 1.00 31.86 127 ARG A O 1
ATOM 656 N N . ARG A 1 130 ? -51.373 1.862 -16.053 1.00 30.19 128 ARG A N 1
ATOM 657 C CA . ARG A 1 130 ? -50.258 1.636 -15.143 1.00 29.19 128 ARG A CA 1
ATOM 658 C C . ARG A 1 130 ? -50.628 1.992 -13.711 1.00 30.85 128 ARG A C 1
ATOM 659 O O . ARG A 1 130 ? -50.331 1.239 -12.778 1.00 29.72 128 ARG A O 1
ATOM 667 N N . ILE A 1 131 ? -51.257 3.153 -13.540 1.00 30.31 129 ILE A N 1
ATOM 668 C CA . ILE A 1 131 ? -51.637 3.626 -12.212 1.00 28.86 129 ILE A CA 1
ATOM 669 C C . ILE A 1 131 ? -52.735 2.742 -11.632 1.00 27.31 129 ILE A C 1
ATOM 670 O O . ILE A 1 131 ? -52.653 2.315 -10.471 1.00 26.16 129 ILE A O 1
ATOM 675 N N . VAL A 1 132 ? -53.767 2.481 -12.432 1.00 24.22 130 VAL A N 1
ATOM 676 C CA . VAL A 1 132 ? -54.869 1.643 -11.980 1.00 27.38 130 VAL A CA 1
ATOM 677 C C . VAL A 1 132 ? -54.377 0.235 -11.575 1.00 26.48 130 VAL A C 1
ATOM 678 O O . VAL A 1 132 ? -54.754 -0.276 -10.522 1.00 24.91 130 VAL A O 1
ATOM 682 N N . LEU A 1 133 ? -53.517 -0.367 -12.388 1.00 24.90 131 LEU A N 1
ATOM 683 C CA . LEU A 1 133 ? -52.984 -1.689 -12.060 1.00 29.13 131 LEU A CA 1
ATOM 684 C C . LEU A 1 133 ? -52.123 -1.646 -10.793 1.00 25.31 131 LEU A C 1
ATOM 685 O O . LEU A 1 133 ? -52.208 -2.532 -9.944 1.00 25.41 131 LEU A O 1
ATOM 690 N N . GLN A 1 134 ? -51.312 -0.605 -10.645 1.00 25.76 132 GLN A N 1
ATOM 691 C CA . GLN A 1 134 ? -50.475 -0.517 -9.457 1.00 27.76 132 GLN A CA 1
ATOM 692 C C . GLN A 1 134 ? -51.315 -0.370 -8.185 1.00 26.22 132 GLN A C 1
ATOM 693 O O . GLN A 1 134 ? -51.093 -1.079 -7.201 1.00 24.87 132 GLN A O 1
ATOM 699 N N . LEU A 1 135 ? -52.272 0.549 -8.207 1.00 24.06 133 LEU A N 1
ATOM 700 C CA . LEU A 1 135 ? -53.089 0.804 -7.025 1.00 25.52 133 LEU A CA 1
ATOM 701 C C . LEU A 1 135 ? -54.053 -0.344 -6.706 1.00 26.60 133 LEU A C 1
ATOM 702 O O . LEU A 1 135 ? -54.292 -0.643 -5.540 1.00 25.38 133 LEU A O 1
ATOM 707 N N . THR A 1 136 ? -54.609 -0.990 -7.728 1.00 23.36 134 THR A N 1
ATOM 708 C CA . THR A 1 136 ? -55.463 -2.152 -7.460 1.00 22.59 134 THR A CA 1
ATOM 709 C C . THR A 1 136 ? -54.647 -3.368 -7.008 1.00 25.47 134 THR A C 1
ATOM 710 O O . THR A 1 136 ? -55.189 -4.253 -6.344 1.00 28.73 134 THR A O 1
ATOM 714 N N . THR A 1 137 ? -53.358 -3.404 -7.358 1.00 25.45 135 THR A N 1
ATOM 715 C CA . THR A 1 137 ? -52.434 -4.402 -6.809 1.00 27.10 135 THR A CA 1
ATOM 716 C C . THR A 1 137 ? -52.267 -4.143 -5.315 1.00 28.18 135 THR A C 1
ATOM 717 O O . THR A 1 137 ? -52.098 -5.071 -4.525 1.00 25.80 135 THR A O 1
ATOM 721 N N . TYR A 1 138 ? -52.333 -2.869 -4.935 1.00 27.11 136 TYR A N 1
ATOM 722 C CA . TYR A 1 138 ? -52.216 -2.472 -3.540 1.00 27.17 136 TYR A CA 1
ATOM 723 C C . TYR A 1 138 ? -53.562 -2.534 -2.799 1.00 24.82 136 TYR A C 1
ATOM 724 O O . TYR A 1 138 ? -53.672 -2.056 -1.673 1.00 28.30 136 TYR A O 1
ATOM 733 N N . GLY A 1 139 ? -54.587 -3.098 -3.439 1.00 21.74 137 GLY A N 1
ATOM 734 C CA . GLY A 1 139 ? -55.874 -3.294 -2.791 1.00 24.78 137 GLY A CA 1
ATOM 735 C C . GLY A 1 139 ? -56.856 -2.137 -2.890 1.00 26.37 137 GLY A C 1
ATOM 736 O O . GLY A 1 139 ? -57.914 -2.157 -2.247 1.00 24.33 137 GLY A O 1
ATOM 737 N N . TRP A 1 140 ? -56.518 -1.113 -3.668 1.00 24.37 138 TRP A N 1
ATOM 738 C CA . TRP A 1 140 ? -57.509 -0.070 -3.954 1.00 24.99 138 TRP A CA 1
ATOM 739 C C . TRP A 1 140 ? -58.549 -0.700 -4.858 1.00 24.31 138 TRP A C 1
ATOM 740 O O . TRP A 1 140 ? -58.247 -1.650 -5.581 1.00 26.78 138 TRP A O 1
ATOM 751 N N . ILE A 1 141 ? -59.771 -0.182 -4.837 1.00 24.90 139 ILE A N 1
ATOM 752 C CA . ILE A 1 141 ? -60.816 -0.741 -5.690 1.00 27.91 139 ILE A CA 1
ATOM 753 C C . ILE A 1 141 ? -61.466 0.315 -6.575 1.00 30.39 139 ILE A C 1
ATOM 754 O O . ILE A 1 141 ? -61.372 1.512 -6.301 1.00 28.51 139 ILE A O 1
ATOM 759 N N . VAL A 1 142 ? -62.107 -0.138 -7.646 1.00 26.34 140 VAL A N 1
ATOM 760 C CA . VAL A 1 142 ? -62.815 0.763 -8.548 1.00 29.93 140 VAL A CA 1
ATOM 761 C C . VAL A 1 142 ? -64.263 0.920 -8.082 1.00 32.26 140 VAL A C 1
ATOM 762 O O . VAL A 1 142 ? -64.949 -0.075 -7.847 1.00 30.63 140 VAL A O 1
ATOM 766 N N . SER A 1 143 ? -64.734 2.156 -7.935 1.00 27.37 141 SER A N 1
ATOM 767 C CA . SER A 1 143 ? -66.136 2.377 -7.543 1.00 29.14 141 SER A CA 1
ATOM 768 C C . SER A 1 143 ? -67.073 2.349 -8.756 1.00 30.12 141 SER A C 1
ATOM 769 O O . SER A 1 143 ? -66.617 2.298 -9.900 1.00 30.02 141 SER A O 1
ATOM 772 N N . GLU A 1 144 ? -68.384 2.411 -8.522 1.00 33.72 142 GLU A N 1
ATOM 773 C CA . GLU A 1 144 ? -69.332 2.426 -9.647 1.00 35.70 142 GLU A CA 1
ATOM 774 C C . GLU A 1 144 ? -69.169 3.666 -10.533 1.00 38.79 142 GLU A C 1
ATOM 775 O O . GLU A 1 144 ? -69.524 3.650 -11.709 1.00 38.72 142 GLU A O 1
ATOM 781 N N . GLN A 1 145 ? -68.616 4.736 -9.973 1.00 33.04 143 GLN A N 1
ATOM 782 C CA . GLN A 1 145 ? -68.401 5.949 -10.754 1.00 35.70 143 GLN A CA 1
ATOM 783 C C . GLN A 1 145 ? -67.059 5.896 -11.472 1.00 39.58 143 GLN A C 1
ATOM 784 O O . GLN A 1 145 ? -66.716 6.803 -12.233 1.00 33.97 143 GLN A O 1
ATOM 790 N N . GLY A 1 146 ? -66.298 4.828 -11.235 1.00 33.52 144 GLY A N 1
ATOM 791 C CA . GLY A 1 146 ? -65.021 4.660 -11.903 1.00 29.14 144 GLY A CA 1
ATOM 792 C C . GLY A 1 146 ? -63.874 5.378 -11.217 1.00 29.89 144 GLY A C 1
ATOM 793 O O . GLY A 1 146 ? -62.823 5.578 -11.828 1.00 29.83 144 GLY A O 1
ATOM 794 N N . ASP A 1 147 ? -64.076 5.779 -9.963 1.00 28.13 145 ASP A N 1
ATOM 795 C CA . ASP A 1 147 ? -62.999 6.348 -9.159 1.00 28.60 145 ASP A CA 1
ATOM 796 C C . ASP A 1 147 ? -62.222 5.209 -8.500 1.00 31.19 145 ASP A C 1
ATOM 797 O O . ASP A 1 147 ? -62.785 4.146 -8.256 1.00 29.97 145 ASP A O 1
ATOM 802 N N . LEU A 1 148 ? -60.945 5.429 -8.198 1.00 25.76 146 LEU A N 1
ATOM 803 C CA . LEU A 1 148 ? -60.207 4.489 -7.354 1.00 28.03 146 LEU A CA 1
ATOM 804 C C . LEU A 1 148 ? -60.345 4.886 -5.892 1.00 35.23 146 LEU A C 1
ATOM 805 O O . LEU A 1 148 ? -60.191 6.061 -5.544 1.00 32.19 146 LEU A O 1
ATOM 810 N N . LEU A 1 149 ? -60.632 3.902 -5.040 1.00 31.05 147 LEU A N 1
ATOM 811 C CA . LEU A 1 149 ? -60.853 4.149 -3.618 1.00 32.80 147 LEU A CA 1
ATOM 812 C C . LEU A 1 149 ? -60.006 3.209 -2.770 1.00 33.41 147 LEU A C 1
ATOM 813 O O . LEU A 1 149 ? -59.888 2.027 -3.087 1.00 30.07 147 LEU A O 1
ATOM 818 N N . TRP A 1 150 ? -59.424 3.726 -1.692 1.00 30.48 148 TRP A N 1
ATOM 819 C CA . TRP A 1 150 ? -58.824 2.866 -0.673 1.00 33.21 148 TRP A CA 1
ATOM 820 C C . TRP A 1 150 ? -59.759 2.869 0.525 1.00 33.80 148 TRP A C 1
ATOM 821 O O . TRP A 1 150 ? -59.998 3.913 1.119 1.00 35.48 148 TRP A O 1
ATOM 832 N N . GLU A 1 151 ? -60.314 1.707 0.856 1.00 33.47 149 GLU A N 1
ATOM 833 C CA . GLU A 1 151 ? -61.351 1.636 1.881 1.00 36.39 149 GLU A CA 1
ATOM 834 C C . GLU A 1 151 ? -60.837 1.120 3.218 1.00 36.41 149 GLU A C 1
ATOM 835 O O . GLU A 1 151 ? -61.483 0.296 3.866 1.00 39.14 149 GLU A O 1
ATOM 841 N N . HIS A 1 152 ? -59.669 1.603 3.622 1.00 31.09 150 HIS A N 1
ATOM 842 C CA . HIS A 1 152 ? -59.106 1.248 4.917 1.00 37.75 150 HIS A CA 1
ATOM 843 C C . HIS A 1 152 ? -58.422 2.446 5.564 1.00 41.67 150 HIS A C 1
ATOM 844 O O . HIS A 1 152 ? -58.113 3.443 4.902 1.00 39.80 150 HIS A O 1
ATOM 851 N N . GLU A 1 153 ? -58.178 2.333 6.864 1.00 43.29 151 GLU A N 1
ATOM 852 C CA . GLU A 1 153 ? -57.557 3.405 7.635 1.00 48.77 151 GLU A CA 1
ATOM 853 C C . GLU A 1 153 ? -56.071 3.551 7.315 1.00 47.65 151 GLU A C 1
ATOM 854 O O . GLU A 1 153 ? -55.652 4.558 6.742 1.00 57.13 151 GLU A O 1
ATOM 860 N N . ARG A 1 154 ? -55.285 2.534 7.659 1.00 44.16 152 ARG A N 1
ATOM 861 C CA . ARG A 1 154 ? -53.837 2.558 7.441 1.00 41.06 152 ARG A CA 1
ATOM 862 C C . ARG A 1 154 ? -53.437 2.138 6.027 1.00 37.67 152 ARG A C 1
ATOM 863 O O . ARG A 1 154 ? -54.181 1.430 5.351 1.00 38.57 152 ARG A O 1
ATOM 871 N N . GLN A 1 155 ? -52.251 2.569 5.599 1.00 36.15 153 GLN A N 1
ATOM 872 C CA . GLN A 1 155 ? -51.677 2.163 4.317 1.00 33.79 153 GLN A CA 1
ATOM 873 C C . GLN A 1 155 ? -50.263 2.711 4.183 1.00 37.62 153 GLN A C 1
ATOM 874 O O . GLN A 1 155 ? -49.893 3.698 4.826 1.00 32.97 153 GLN A O 1
ATOM 880 N N . HIS A 1 156 ? -49.482 2.068 3.326 1.00 30.06 154 HIS A N 1
ATOM 881 C CA . HIS A 1 156 ? -48.140 2.506 3.032 1.00 30.89 154 HIS A CA 1
ATOM 882 C C . HIS A 1 156 ? -47.910 2.179 1.570 1.00 33.40 154 HIS A C 1
ATOM 883 O O . HIS A 1 156 ? -47.320 1.144 1.236 1.00 32.08 154 HIS A O 1
ATOM 890 N N . HIS A 1 157 ? -48.390 3.061 0.698 1.00 30.49 155 HIS A N 1
ATOM 891 C CA . HIS A 1 157 ? -48.441 2.777 -0.731 1.00 30.98 155 HIS A CA 1
ATOM 892 C C . HIS A 1 157 ? -47.560 3.717 -1.546 1.00 30.99 155 HIS A C 1
ATOM 893 O O . HIS A 1 157 ? -47.723 4.943 -1.494 1.00 29.27 155 HIS A O 1
ATOM 900 N N . TYR A 1 158 ? -46.641 3.119 -2.306 1.00 27.38 156 TYR A N 1
ATOM 901 C CA . TYR A 1 158 ? -45.586 3.849 -3.010 1.00 29.40 156 TYR A CA 1
ATOM 902 C C . TYR A 1 158 ? -45.671 3.729 -4.540 1.00 28.74 156 TYR A C 1
ATOM 903 O O . TYR A 1 158 ? -45.917 2.652 -5.081 1.00 31.59 156 TYR A O 1
ATOM 912 N N . LEU A 1 159 ? -45.448 4.844 -5.228 1.00 30.98 157 LEU A N 1
ATOM 913 C CA . LEU A 1 159 ? -45.328 4.855 -6.683 1.00 30.23 157 LEU A CA 1
ATOM 914 C C . LEU A 1 159 ? -43.872 5.213 -7.040 1.00 34.60 157 LEU A C 1
ATOM 915 O O . LEU A 1 159 ? -43.324 6.158 -6.487 1.00 32.88 157 LEU A O 1
ATOM 920 N N . PRO A 1 160 ? -43.242 4.458 -7.962 1.00 36.10 158 PRO A N 1
ATOM 921 C CA . PRO A 1 160 ? -41.816 4.640 -8.292 1.00 36.69 158 PRO A CA 1
ATOM 922 C C . PRO A 1 160 ? -41.528 5.881 -9.143 1.00 37.57 158 PRO A C 1
ATOM 923 O O . PRO A 1 160 ? -42.431 6.378 -9.819 1.00 35.96 158 PRO A O 1
ATOM 927 N N . PRO A 1 161 ? -40.274 6.365 -9.125 1.00 41.73 159 PRO A N 1
ATOM 928 C CA . PRO A 1 161 ? -39.887 7.580 -9.855 1.00 38.69 159 PRO A CA 1
ATOM 929 C C . PRO A 1 161 ? -40.309 7.581 -11.325 1.00 37.80 159 PRO A C 1
ATOM 930 O O . PRO A 1 161 ? -40.779 8.602 -11.797 1.00 37.33 159 PRO A O 1
ATOM 934 N N . ALA A 1 162 ? -40.152 6.463 -12.028 1.00 40.11 160 ALA A N 1
ATOM 935 C CA . ALA A 1 162 ? -40.516 6.398 -13.447 1.00 42.09 160 ALA A CA 1
ATOM 936 C C . ALA A 1 162 ? -42.007 6.651 -13.691 1.00 42.75 160 ALA A C 1
ATOM 937 O O . ALA A 1 162 ? -42.390 7.253 -14.698 1.00 42.57 160 ALA A O 1
ATOM 939 N N . LEU A 1 163 ? -42.849 6.184 -12.775 1.00 41.24 161 LEU A N 1
ATOM 940 C CA . LEU A 1 163 ? -44.278 6.460 -12.870 1.00 40.12 161 LEU A CA 1
ATOM 941 C C . LEU A 1 163 ? -44.549 7.932 -12.567 1.00 35.34 161 LEU A C 1
ATOM 942 O O . LEU A 1 163 ? -45.322 8.586 -13.263 1.00 34.62 161 LEU A O 1
ATOM 947 N N . ILE A 1 164 ? -43.906 8.449 -11.523 1.00 35.84 162 ILE A N 1
ATOM 948 C CA . ILE A 1 164 ? -44.110 9.830 -11.103 1.00 36.27 162 ILE A CA 1
ATOM 949 C C . ILE A 1 164 ? -43.630 10.797 -12.181 1.00 38.40 162 ILE A C 1
ATOM 950 O O . ILE A 1 164 ? -44.273 11.818 -12.456 1.00 37.60 162 ILE A O 1
ATOM 955 N N . GLU A 1 165 ? -42.498 10.460 -12.792 1.00 42.15 163 GLU A N 1
ATOM 956 C CA . GLU A 1 165 ? -41.948 11.248 -13.888 1.00 41.58 163 GLU A CA 1
ATOM 957 C C . GLU A 1 165 ? -42.895 11.278 -15.083 1.00 39.60 163 GLU A C 1
ATOM 958 O O . GLU A 1 165 ? -43.082 12.322 -15.703 1.00 40.15 163 GLU A O 1
ATOM 964 N N . ALA A 1 166 ? -43.522 10.146 -15.388 1.00 38.77 164 ALA A N 1
ATOM 965 C CA . ALA A 1 166 ? -44.458 10.103 -16.509 1.00 40.00 164 ALA A CA 1
ATOM 966 C C . ALA A 1 166 ? -45.720 10.927 -16.227 1.00 39.98 164 ALA A C 1
ATOM 967 O O . ALA A 1 166 ? -46.263 11.575 -17.126 1.00 38.06 164 ALA A O 1
ATOM 969 N N . ILE A 1 167 ? -46.181 10.904 -14.980 1.00 36.69 165 ILE A N 1
ATOM 970 C CA . ILE A 1 167 ? -47.322 11.720 -14.578 1.00 34.86 165 ILE A CA 1
ATOM 971 C C . ILE A 1 167 ? -46.955 13.206 -14.701 1.00 38.44 165 ILE A C 1
ATOM 972 O O . ILE A 1 167 ? -47.720 14.019 -15.226 1.00 33.87 165 ILE A O 1
ATOM 977 N N . GLU A 1 168 ? -45.773 13.547 -14.198 1.00 37.86 166 GLU A N 1
ATOM 978 C CA . GLU A 1 168 ? -45.275 14.911 -14.248 1.00 40.40 166 GLU A CA 1
ATOM 979 C C . GLU A 1 168 ? -45.211 15.427 -15.684 1.00 41.34 166 GLU A C 1
ATOM 980 O O . GLU A 1 168 ? -45.550 16.575 -15.944 1.00 42.90 166 GLU A O 1
ATOM 986 N N . LYS A 1 169 ? -44.800 14.572 -16.616 1.00 41.70 167 LYS A N 1
ATOM 987 C CA . LYS A 1 169 ? -44.788 14.963 -18.026 1.00 44.85 167 LYS A CA 1
ATOM 988 C C . LYS A 1 169 ? -46.184 15.144 -18.645 1.00 46.20 167 LYS A C 1
ATOM 989 O O . LYS A 1 169 ? -46.428 16.126 -19.349 1.00 41.48 167 LYS A O 1
ATOM 995 N N . GLU A 1 170 ? -47.096 14.204 -18.392 1.00 43.10 168 GLU A N 1
ATOM 996 C CA . GLU A 1 170 ? -48.436 14.284 -18.976 1.00 33.34 168 GLU A CA 1
ATOM 997 C C . GLU A 1 170 ? -49.342 15.306 -18.2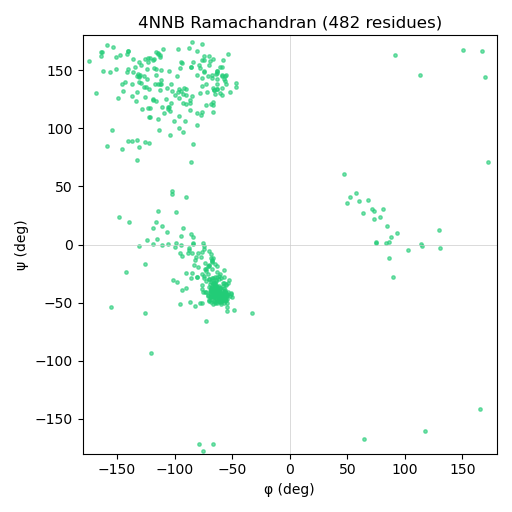98 1.00 35.59 168 GLU A C 1
ATOM 998 O O . GLU A 1 170 ? -50.177 15.930 -18.949 1.00 35.88 168 GLU A O 1
ATOM 1004 N N . SER A 1 171 ? -49.201 15.460 -16.988 1.00 33.95 169 SER A N 1
ATOM 1005 C CA . SER A 1 171 ? -50.127 16.299 -16.240 1.00 32.11 169 SER A CA 1
ATOM 1006 C C . SER A 1 171 ? -49.516 16.758 -14.919 1.00 35.53 169 SER A C 1
ATOM 1007 O O . SER A 1 171 ? -49.723 16.131 -13.876 1.00 33.89 169 SER A O 1
ATOM 1010 N N . PRO A 1 172 ? -48.747 17.857 -14.964 1.00 36.79 170 PRO A N 1
ATOM 1011 C CA . PRO A 1 172 ? -48.184 18.454 -13.751 1.00 33.42 170 PRO A CA 1
ATOM 1012 C C . PRO A 1 172 ? -49.269 18.740 -12.721 1.00 29.92 170 PRO A C 1
ATOM 1013 O O . PRO A 1 172 ? -49.013 18.653 -11.521 1.00 31.73 170 PRO A O 1
ATOM 1017 N N . ALA A 1 173 ? -50.470 19.080 -13.182 1.00 29.29 171 ALA A N 1
ATOM 1018 C CA . ALA A 1 173 ? -51.554 19.397 -12.266 1.00 30.06 171 ALA A CA 1
ATOM 1019 C C . ALA A 1 173 ? -51.978 18.160 -11.467 1.00 28.78 171 ALA A C 1
ATOM 1020 O O . ALA A 1 173 ? -52.393 18.271 -10.310 1.00 27.22 171 ALA A O 1
ATOM 1022 N N . LEU A 1 174 ? -51.893 16.985 -12.090 1.00 30.87 172 LEU A N 1
ATOM 1023 C CA . LEU A 1 174 ? -52.260 15.756 -11.382 1.00 31.49 172 LEU A CA 1
ATOM 1024 C C . LEU A 1 174 ? -51.257 15.505 -10.257 1.00 27.74 172 LEU A C 1
ATOM 1025 O O . LEU A 1 174 ? -51.642 15.173 -9.132 1.00 28.42 172 LEU A O 1
ATOM 1030 N N . LEU A 1 175 ? -49.971 15.675 -10.557 1.00 28.91 173 LEU A N 1
ATOM 1031 C CA . LEU A 1 175 ? -48.941 15.488 -9.534 1.00 30.60 173 LEU A CA 1
ATOM 1032 C C . LEU A 1 175 ? -49.202 16.422 -8.357 1.00 29.68 173 LEU A C 1
ATOM 1033 O O . LEU A 1 175 ? -49.143 16.004 -7.191 1.00 28.40 173 LEU A O 1
ATOM 1038 N N . LYS A 1 176 ? -49.538 17.677 -8.660 1.00 30.13 174 LYS A N 1
ATOM 1039 C CA . LYS A 1 176 ? -49.894 18.623 -7.612 1.00 28.46 174 LYS A CA 1
ATOM 1040 C C . LYS A 1 176 ? -51.132 18.183 -6.818 1.00 29.03 174 LYS A C 1
ATOM 1041 O O . LYS A 1 176 ? -51.122 18.235 -5.589 1.00 28.89 174 LYS A O 1
ATOM 1047 N N . ASN A 1 177 ? -52.193 17.767 -7.510 1.00 27.80 175 ASN A N 1
ATOM 1048 C CA . ASN A 1 177 ? -53.376 17.241 -6.823 1.00 29.80 175 ASN A CA 1
ATOM 1049 C C . ASN A 1 177 ? -53.015 16.071 -5.900 1.00 28.20 175 ASN A C 1
ATOM 1050 O O . ASN A 1 177 ? -53.554 15.931 -4.796 1.00 27.93 175 ASN A O 1
ATOM 1055 N N . MET A 1 178 ? -52.108 15.226 -6.371 1.00 29.30 176 MET A N 1
ATOM 1056 C CA . MET A 1 178 ? -51.675 14.073 -5.588 1.00 29.76 176 MET A CA 1
ATOM 1057 C C . MET A 1 178 ? -50.925 14.515 -4.332 1.00 29.12 176 MET A C 1
ATOM 1058 O O . MET A 1 178 ? -51.157 13.999 -3.231 1.00 27.07 176 MET A O 1
ATOM 1063 N N . GLU A 1 179 ? -50.020 15.473 -4.495 1.00 26.57 177 GLU A N 1
ATOM 1064 C CA . GLU A 1 179 ? -49.256 15.951 -3.351 1.00 29.46 177 GLU A CA 1
ATOM 1065 C C . GLU A 1 179 ? -50.166 16.621 -2.328 1.00 29.96 177 GLU A C 1
ATOM 1066 O O . GLU A 1 179 ? -49.969 16.463 -1.126 1.00 31.38 177 GLU A O 1
ATOM 1072 N N . GLU A 1 180 ? -51.191 17.329 -2.795 1.00 30.78 178 GLU A N 1
ATOM 1073 C CA . GLU A 1 180 ? -52.151 17.934 -1.870 1.00 32.87 178 GLU A CA 1
ATOM 1074 C C . GLU A 1 180 ? -52.951 16.848 -1.156 1.00 32.58 178 GLU A C 1
ATOM 1075 O O . GLU A 1 180 ? -53.407 17.029 -0.024 1.00 29.20 178 GLU A O 1
ATOM 1081 N N . ALA A 1 181 ? -53.118 15.710 -1.825 1.00 32.06 179 ALA A N 1
ATOM 1082 C CA . ALA A 1 181 ? -53.839 14.583 -1.238 1.00 30.94 179 ALA A CA 1
ATOM 1083 C C . ALA A 1 181 ? -52.959 13.797 -0.262 1.00 32.12 179 ALA A C 1
ATOM 1084 O O . ALA A 1 181 ? -53.435 12.886 0.416 1.00 36.06 179 ALA A O 1
ATOM 1086 N N . GLY A 1 182 ? -51.674 14.131 -0.197 1.00 32.99 180 GLY A N 1
ATOM 1087 C CA . GLY A 1 182 ? -50.801 13.503 0.781 1.00 34.07 180 GLY A CA 1
ATOM 1088 C C . GLY A 1 182 ? -49.690 12.645 0.217 1.00 32.36 180 GLY A C 1
ATOM 1089 O O . GLY A 1 182 ? -48.895 12.087 0.979 1.00 36.32 180 GLY A O 1
ATOM 1090 N N . TRP A 1 183 ? -49.619 12.523 -1.105 1.00 31.62 181 TRP A N 1
ATOM 1091 C CA . TRP A 1 183 ? -48.507 11.795 -1.708 1.00 28.62 181 TRP A CA 1
ATOM 1092 C C . TRP A 1 183 ? -47.220 12.592 -1.493 1.00 35.08 181 TRP A C 1
ATOM 1093 O O . TRP A 1 183 ? -47.112 13.742 -1.929 1.00 34.21 181 TRP A O 1
ATOM 1104 N N . ILE A 1 184 ? -46.249 11.985 -0.818 1.00 32.71 182 ILE A N 1
ATOM 1105 C CA . ILE A 1 184 ? -45.037 12.710 -0.425 1.00 35.71 182 ILE A CA 1
ATOM 1106 C C . ILE A 1 184 ? -43.809 12.208 -1.180 1.00 35.09 182 ILE A C 1
ATOM 1107 O O . ILE A 1 184 ? -43.635 11.001 -1.384 1.00 32.00 182 ILE A O 1
ATOM 1112 N N . ALA A 1 185 ? -42.972 13.149 -1.606 1.00 34.98 183 ALA A N 1
ATOM 1113 C CA . ALA A 1 185 ? -41.714 12.855 -2.294 1.00 31.93 183 ALA A CA 1
ATOM 1114 C C . ALA A 1 185 ? -40.805 11.929 -1.481 1.00 35.95 183 ALA A C 1
ATOM 1115 O O . ALA A 1 185 ? -40.660 12.095 -0.271 1.00 33.53 183 ALA A O 1
ATOM 1117 N N . CYS A 1 186 ? -40.181 10.964 -2.152 1.00 37.84 184 CYS A N 1
ATOM 1118 C CA . CYS A 1 186 ? -39.352 9.985 -1.462 1.00 36.95 184 CYS A CA 1
ATOM 1119 C C . CYS A 1 186 ? -37.878 10.058 -1.851 1.00 38.31 184 CYS A C 1
ATOM 1120 O O . CYS A 1 186 ? -37.529 10.431 -2.972 1.00 36.79 184 CYS A O 1
ATOM 1123 N N . ALA A 1 187 ? -37.018 9.670 -0.915 1.00 42.65 185 ALA A N 1
ATOM 1124 C CA . ALA A 1 187 ? -35.603 9.467 -1.211 1.00 42.74 185 ALA A CA 1
ATOM 1125 C C . ALA A 1 187 ? -35.396 8.117 -1.908 1.00 45.51 185 ALA A C 1
ATOM 1126 O O . ALA A 1 187 ? -36.357 7.442 -2.290 1.00 40.10 185 ALA A O 1
ATOM 1128 N N . ALA A 1 188 ? -34.139 7.723 -2.077 1.00 42.55 186 ALA A N 1
ATOM 1129 C CA . ALA A 1 188 ? -33.831 6.479 -2.772 1.00 37.55 186 ALA A CA 1
ATOM 1130 C C . ALA A 1 188 ? -34.157 5.298 -1.877 1.00 42.82 186 ALA A C 1
ATOM 1131 O O . ALA A 1 188 ? -34.298 5.454 -0.663 1.00 44.24 186 ALA A O 1
ATOM 1133 N N . GLY A 1 189 ? -34.291 4.114 -2.460 1.00 38.25 187 GLY A N 1
ATOM 1134 C CA . GLY A 1 189 ? -34.537 2.942 -1.641 1.00 42.71 187 GLY A CA 1
ATOM 1135 C C . GLY A 1 189 ? -35.017 1.691 -2.350 1.00 43.67 187 GLY A C 1
ATOM 1136 O O . GLY A 1 189 ? -34.581 1.367 -3.460 1.00 41.33 187 GLY A O 1
ATOM 1137 N N . TYR A 1 190 ? -35.926 0.981 -1.689 1.00 42.91 188 TYR A N 1
ATOM 1138 C CA . TYR A 1 190 ? -36.395 -0.305 -2.178 1.00 41.89 188 TYR A CA 1
ATOM 1139 C C . TYR A 1 190 ? -37.915 -0.303 -2.257 1.00 37.45 188 TYR A C 1
ATOM 1140 O O . TYR A 1 190 ? -38.590 0.148 -1.337 1.00 36.91 188 TYR A O 1
ATOM 1149 N N . TRP A 1 191 ? -38.434 -0.824 -3.362 1.00 38.00 189 TRP A N 1
ATOM 1150 C CA . TRP A 1 191 ? -39.862 -0.794 -3.658 1.00 42.51 189 TRP A CA 1
ATOM 1151 C C . TRP A 1 191 ? -40.377 -2.197 -3.913 1.00 37.66 189 TRP A C 1
ATOM 1152 O O . TRP A 1 191 ? -39.743 -2.985 -4.618 1.00 39.71 189 TRP A O 1
ATOM 1163 N N . GLN A 1 192 ? -41.522 -2.513 -3.326 1.00 42.45 190 GLN A N 1
ATOM 1164 C CA . GLN A 1 192 ? -42.211 -3.752 -3.653 1.00 40.52 190 GLN A CA 1
ATOM 1165 C C . GLN A 1 192 ? -43.271 -3.446 -4.702 1.00 43.25 190 GLN A C 1
ATOM 1166 O O . GLN A 1 192 ? -44.345 -2.934 -4.387 1.00 41.66 190 GLN A O 1
ATOM 1172 N N . ALA A 1 193 ? -42.954 -3.742 -5.954 1.00 40.25 191 ALA A N 1
ATOM 1173 C CA . ALA A 1 193 ? -43.870 -3.470 -7.049 1.00 41.87 191 ALA A CA 1
ATOM 1174 C C . ALA A 1 193 ? -45.076 -4.399 -6.987 1.00 47.88 191 ALA A C 1
ATOM 1175 O O . ALA A 1 193 ? -46.190 -4.044 -7.411 1.00 38.44 191 ALA A O 1
ATOM 1177 N N . GLY A 1 194 ? -44.853 -5.596 -6.451 1.00 40.24 192 GLY A N 1
ATOM 1178 C CA . GLY A 1 194 ? -45.869 -6.625 -6.512 1.00 38.44 192 GLY A CA 1
ATOM 1179 C C . GLY A 1 194 ? -46.044 -7.054 -7.961 1.00 46.58 192 GLY A C 1
ATOM 1180 O O . GLY A 1 194 ? -47.168 -7.294 -8.421 1.00 45.84 192 GLY A O 1
ATOM 1181 N N . LYS A 1 195 ? -44.931 -7.125 -8.691 1.00 38.27 193 LYS A N 1
ATOM 1182 C CA . LYS A 1 195 ? -44.945 -7.640 -10.061 1.00 44.11 193 LYS A CA 1
ATOM 1183 C C . LYS A 1 195 ? -45.483 -9.083 -10.088 1.00 40.36 193 LYS A C 1
ATOM 1184 O O . LYS A 1 195 ? -45.021 -9.935 -9.325 1.00 37.29 193 LYS A O 1
ATOM 1190 N N . ALA A 1 196 ? -46.466 -9.341 -10.952 1.00 36.10 194 ALA A N 1
ATOM 1191 C CA . ALA A 1 196 ? -47.163 -10.632 -10.978 1.00 34.52 194 ALA A CA 1
ATOM 1192 C C . ALA A 1 196 ? -47.672 -11.002 -9.580 1.00 33.88 194 ALA A C 1
ATOM 1193 O O . ALA A 1 196 ? -47.595 -12.158 -9.153 1.00 30.02 194 ALA A O 1
ATOM 1195 N N . ARG A 1 197 ? -48.191 -10.005 -8.866 1.00 29.42 195 ARG A N 1
ATOM 1196 C CA . ARG A 1 197 ? -48.750 -10.236 -7.543 1.00 29.64 195 ARG A CA 1
ATOM 1197 C C . ARG A 1 197 ? -50.201 -9.787 -7.458 1.00 28.78 195 ARG A C 1
ATOM 1198 O O . ARG A 1 197 ? -50.656 -8.924 -8.218 1.00 24.99 195 ARG A O 1
ATOM 1206 N N . SER A 1 198 ? -50.916 -10.367 -6.510 1.00 23.35 196 SER A N 1
ATOM 1207 C CA . SER A 1 198 ? -52.286 -9.959 -6.254 1.00 25.36 196 SER A CA 1
ATOM 1208 C C . SER A 1 198 ? -52.534 -10.027 -4.760 1.00 25.26 196 SER A C 1
ATOM 1209 O O . SER A 1 198 ? -52.069 -10.949 -4.095 1.00 27.38 196 SER A O 1
ATOM 1212 N N . PRO A 1 199 ? -53.255 -9.038 -4.219 1.00 26.28 197 PRO A N 1
ATOM 1213 C CA . PRO A 1 199 ? -53.623 -9.062 -2.809 1.00 22.69 197 PRO A CA 1
ATOM 1214 C C . PRO A 1 199 ? -54.739 -10.067 -2.539 1.00 22.59 197 PRO A C 1
ATOM 1215 O O . PRO A 1 199 ? -55.124 -10.225 -1.378 1.00 23.60 197 PRO A O 1
ATOM 1219 N N . TYR A 1 200 ? -55.235 -10.740 -3.577 1.00 21.58 198 TYR A N 1
ATOM 1220 C CA . TYR A 1 200 ? -56.325 -11.710 -3.415 1.00 24.15 198 TYR A CA 1
ATOM 1221 C C . TYR A 1 200 ? -55.938 -13.167 -3.742 1.00 24.96 198 TYR A C 1
ATOM 1222 O O . TYR A 1 200 ? -56.793 -14.055 -3.730 1.00 21.17 198 TYR A O 1
ATOM 1231 N N . LEU A 1 201 ? -54.666 -13.408 -4.042 1.00 20.99 199 LEU A N 1
ATOM 1232 C CA . LEU A 1 201 ? -54.207 -14.770 -4.323 1.00 23.66 199 LEU A CA 1
ATOM 1233 C C . LEU A 1 201 ? -54.282 -15.661 -3.083 1.00 22.45 199 LEU A C 1
ATOM 1234 O O . LEU A 1 201 ? -53.660 -15.360 -2.060 1.00 22.91 199 LEU A O 1
ATOM 1239 N N . PRO A 1 202 ? -55.027 -16.774 -3.174 1.00 22.99 200 PRO A N 1
ATOM 1240 C CA . PRO A 1 202 ? -55.153 -17.691 -2.030 1.00 24.81 200 PRO A CA 1
ATOM 1241 C C . PRO A 1 202 ? -54.029 -18.716 -1.983 1.00 27.25 200 PRO A C 1
ATOM 1242 O O . PRO A 1 202 ? -53.832 -19.496 -2.929 1.00 21.79 200 PRO A O 1
ATOM 1246 N N . ILE A 1 203 ? -53.296 -18.718 -0.875 1.00 23.77 201 ILE A N 1
ATOM 1247 C CA . ILE A 1 203 ? -52.158 -19.619 -0.752 1.00 28.33 201 ILE A CA 1
ATOM 1248 C C . ILE A 1 203 ? -52.231 -20.529 0.475 1.00 28.24 201 ILE A C 1
ATOM 1249 O O . ILE A 1 203 ? -51.317 -21.311 0.730 1.00 28.30 201 ILE A O 1
ATOM 1254 N N . THR A 1 204 ? -53.329 -20.439 1.216 1.00 27.32 202 THR A N 1
ATOM 1255 C CA . THR A 1 204 ? -53.513 -21.270 2.404 1.00 28.81 202 THR A CA 1
ATOM 1256 C C . THR A 1 204 ? -54.737 -22.148 2.215 1.00 29.83 202 THR A C 1
ATOM 1257 O O . THR A 1 204 ? -55.604 -21.835 1.389 1.00 27.36 202 THR A O 1
ATOM 1261 N N . PRO A 1 205 ? -54.816 -23.258 2.970 1.00 29.38 203 PRO A N 1
ATOM 1262 C CA . PRO A 1 205 ? -55.983 -24.137 2.836 1.00 28.60 203 PRO A CA 1
ATOM 1263 C C . PRO A 1 205 ? -57.308 -23.399 3.010 1.00 29.51 203 PRO A C 1
ATOM 1264 O O . PRO A 1 205 ? -58.258 -23.662 2.257 1.00 28.28 203 PRO A O 1
ATOM 1268 N N . GLU A 1 206 ? -57.367 -22.480 3.973 1.00 30.02 204 GLU A N 1
ATOM 1269 C CA . GLU A 1 206 ? -58.603 -21.742 4.253 1.00 29.07 204 GLU A CA 1
ATOM 1270 C C . GLU A 1 206 ? -58.990 -20.845 3.088 1.00 24.76 204 GLU A C 1
ATOM 1271 O O . GLU A 1 206 ? -60.137 -20.846 2.641 1.00 29.06 204 GLU A O 1
ATOM 1277 N N . ALA A 1 207 ? -58.022 -20.082 2.604 1.00 25.89 205 ALA A N 1
ATOM 1278 C CA . ALA A 1 207 ? -58.250 -19.156 1.498 1.00 25.97 205 ALA A CA 1
ATOM 1279 C C . ALA A 1 207 ? -58.534 -19.908 0.193 1.00 28.15 205 ALA A C 1
ATOM 1280 O O . ALA A 1 207 ? -59.409 -19.513 -0.585 1.00 23.35 205 ALA A O 1
ATOM 1282 N N . ILE A 1 208 ? -57.791 -20.989 -0.047 1.00 26.45 206 ILE A N 1
ATOM 1283 C CA . ILE A 1 208 ? -58.012 -21.798 -1.241 1.00 25.52 206 ILE A CA 1
ATOM 1284 C C . ILE A 1 208 ? -59.418 -22.391 -1.235 1.00 26.92 206 ILE A C 1
ATOM 1285 O O . ILE A 1 208 ? -60.117 -22.378 -2.256 1.00 26.30 206 ILE A O 1
ATOM 1290 N N . THR A 1 209 ? -59.840 -22.899 -0.080 1.00 27.63 207 THR A N 1
ATOM 1291 C CA . THR A 1 209 ? -61.195 -23.426 0.058 1.00 26.81 207 THR A CA 1
ATOM 1292 C C . THR A 1 209 ? -62.235 -22.351 -0.256 1.00 24.14 207 THR A C 1
ATOM 1293 O O . THR A 1 209 ? -63.171 -22.587 -1.021 1.00 24.15 207 THR A O 1
ATOM 1297 N N . GLU A 1 210 ? -62.067 -21.172 0.326 1.00 28.16 208 GLU A N 1
ATOM 1298 C CA . GLU A 1 210 ? -63.062 -20.110 0.161 1.00 29.29 208 GLU A CA 1
ATOM 1299 C C . GLU A 1 210 ? -63.158 -19.665 -1.296 1.00 29.08 208 GLU A C 1
ATOM 1300 O O . GLU A 1 210 ? -64.258 -19.496 -1.825 1.00 28.13 208 GLU A O 1
ATOM 1306 N N . GLU A 1 211 ? -62.012 -19.530 -1.963 1.00 26.62 209 GLU A N 1
ATOM 1307 C CA . GLU A 1 211 ? -62.004 -19.118 -3.372 1.00 24.92 209 GLU A CA 1
ATOM 1308 C C . GLU A 1 211 ? -62.585 -20.191 -4.283 1.00 25.99 209 GLU A C 1
ATOM 1309 O O . GLU A 1 211 ? -63.313 -19.883 -5.236 1.00 25.31 209 GLU A O 1
ATOM 1315 N N . THR A 1 212 ? -62.279 -21.455 -3.983 1.00 25.62 210 THR A N 1
ATOM 1316 C CA . THR A 1 212 ? -62.849 -22.577 -4.728 1.00 22.31 210 THR A CA 1
ATOM 1317 C C . THR A 1 212 ? -64.380 -22.538 -4.685 1.00 26.39 210 THR A C 1
ATOM 1318 O O . THR A 1 212 ? -65.055 -22.649 -5.712 1.00 24.30 210 THR A O 1
ATOM 1322 N N . ILE A 1 213 ? -64.923 -22.402 -3.486 1.00 25.00 211 ILE A N 1
ATOM 1323 C CA . ILE A 1 213 ? -66.372 -22.340 -3.316 1.00 27.36 211 ILE A CA 1
ATOM 1324 C C . ILE A 1 213 ? -66.990 -21.114 -3.995 1.00 25.38 211 ILE A C 1
ATOM 1325 O O . ILE A 1 213 ? -67.987 -21.239 -4.713 1.00 27.07 211 ILE A O 1
ATOM 1330 N N . ARG A 1 214 ? -66.393 -19.943 -3.796 1.00 23.92 212 ARG A N 1
ATOM 1331 C CA . ARG A 1 214 ? -66.871 -18.751 -4.495 1.00 29.38 212 ARG A CA 1
ATOM 1332 C C . ARG A 1 214 ? -66.806 -18.898 -6.008 1.00 28.36 212 ARG A C 1
ATOM 1333 O O . ARG A 1 214 ? -67.729 -18.490 -6.707 1.00 24.67 212 ARG A O 1
ATOM 1341 N N . SER A 1 215 ? -65.717 -19.468 -6.519 1.00 24.55 213 SER A N 1
ATOM 1342 C CA . SER A 1 215 ? -65.589 -19.673 -7.962 1.00 24.38 213 SER A CA 1
ATOM 1343 C C . SER A 1 215 ? -66.667 -20.598 -8.520 1.00 22.32 213 SER A C 1
ATOM 1344 O O . SER A 1 215 ? -67.240 -20.336 -9.591 1.00 25.27 213 SER A O 1
ATOM 1347 N N . MET A 1 216 ? -66.938 -21.685 -7.809 1.00 24.64 214 MET A N 1
ATOM 1348 C CA . MET A 1 216 ? -68.004 -22.599 -8.211 1.00 26.68 214 MET A CA 1
ATOM 1349 C C . MET A 1 216 ? -69.365 -21.899 -8.196 1.00 26.74 214 MET A C 1
ATOM 1350 O O . MET A 1 216 ? -70.190 -22.096 -9.089 1.00 30.26 214 MET A O 1
ATOM 1355 N N . ARG A 1 217 ? -69.590 -21.064 -7.190 1.00 27.68 215 ARG A N 1
ATOM 1356 C CA . ARG A 1 217 ? -70.882 -20.392 -7.078 1.00 31.82 215 ARG A CA 1
ATOM 1357 C C . ARG A 1 217 ? -71.054 -19.287 -8.113 1.00 30.96 215 ARG A C 1
ATOM 1358 O O . ARG A 1 217 ? -72.172 -18.926 -8.452 1.00 33.50 215 ARG A O 1
ATOM 1366 N N . ALA A 1 218 ? -69.939 -18.795 -8.652 1.00 28.05 216 ALA A 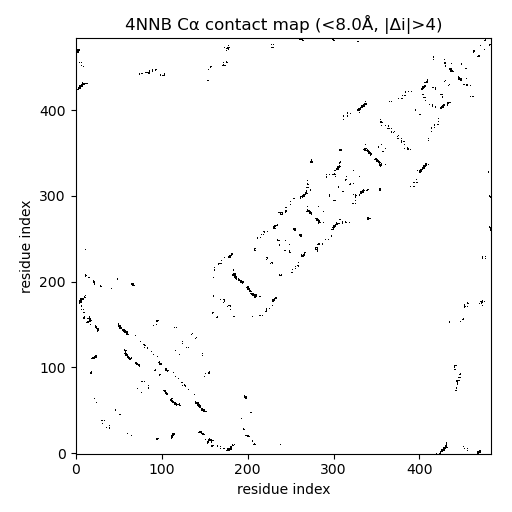N 1
ATOM 1367 C CA . ALA A 1 218 ? -69.969 -17.803 -9.716 1.00 26.76 216 ALA A CA 1
ATOM 1368 C C . ALA A 1 218 ? -70.125 -18.485 -11.070 1.00 28.19 216 ALA A C 1
ATOM 1369 O O . ALA A 1 218 ? -70.286 -17.814 -12.092 1.00 27.92 216 ALA A O 1
ATOM 1371 N N . GLY A 1 219 ? -70.057 -19.815 -11.084 1.00 27.75 217 GLY A N 1
ATOM 1372 C CA . GLY A 1 219 ? -70.324 -20.566 -12.299 1.00 27.18 217 GLY A CA 1
ATOM 1373 C C . GLY A 1 219 ? -69.327 -21.640 -12.730 1.00 30.10 217 GLY A C 1
ATOM 1374 O O . GLY A 1 219 ? -69.557 -22.322 -13.724 1.00 30.60 217 GLY A O 1
ATOM 1375 N N . ALA A 1 220 ? -68.223 -21.803 -12.003 1.00 26.48 218 ALA A N 1
ATOM 1376 C CA . ALA A 1 220 ? -67.200 -22.762 -12.424 1.00 27.33 218 ALA A CA 1
ATOM 1377 C C . ALA A 1 220 ? -67.630 -24.187 -12.080 1.00 25.13 218 ALA A C 1
ATOM 1378 O O . ALA A 1 220 ? -68.024 -24.464 -10.948 1.00 27.61 218 ALA A O 1
ATOM 1380 N N . ALA A 1 221 ? -67.550 -25.090 -13.054 1.00 25.56 219 ALA A N 1
ATOM 1381 C CA . ALA A 1 221 ? -67.885 -26.496 -12.818 1.00 24.22 219 ALA A CA 1
ATOM 1382 C C . ALA A 1 221 ? -66.688 -27.294 -12.274 1.00 24.88 219 ALA A C 1
ATOM 1383 O O . ALA A 1 221 ? -66.863 -28.284 -11.561 1.00 25.34 219 ALA A O 1
ATOM 1385 N N . VAL A 1 222 ? -65.481 -26.865 -12.629 1.00 22.66 220 VAL A N 1
ATOM 1386 C CA . VAL A 1 222 ? -64.258 -27.579 -12.261 1.00 24.33 220 VAL A CA 1
ATOM 1387 C C . VAL A 1 222 ? -63.256 -26.588 -11.675 1.00 23.38 220 VAL A C 1
ATOM 1388 O O . VAL A 1 222 ? -63.127 -25.465 -12.169 1.00 24.11 220 VAL A O 1
ATOM 1392 N N . VAL A 1 223 ? -62.549 -26.986 -10.622 1.00 22.86 221 VAL A N 1
ATOM 1393 C CA . VAL A 1 223 ? -61.541 -26.112 -10.041 1.00 21.92 221 VAL A CA 1
ATOM 1394 C C . VAL A 1 223 ? -60.166 -26.786 -10.057 1.00 24.42 221 VAL A C 1
ATOM 1395 O O . VAL A 1 223 ? -59.973 -27.836 -9.434 1.00 22.93 221 VAL A O 1
ATOM 1399 N N . HIS A 1 224 ? -59.230 -26.177 -10.778 1.00 21.95 222 HIS A N 1
ATOM 1400 C CA . HIS A 1 224 ? -57.853 -26.684 -10.885 1.00 21.74 222 HIS A CA 1
ATOM 1401 C C . HIS A 1 224 ? -57.010 -26.058 -9.764 1.00 20.97 222 HIS A C 1
ATOM 1402 O O . HIS A 1 224 ? -56.904 -24.839 -9.666 1.00 23.10 222 HIS A O 1
ATOM 1409 N N . LEU A 1 225 ? -56.427 -26.901 -8.920 1.00 20.34 223 LEU A N 1
ATOM 1410 C CA . LEU A 1 225 ? -55.747 -26.459 -7.706 1.00 21.18 223 LEU A CA 1
ATOM 1411 C C . LEU A 1 225 ? -54.235 -26.657 -7.741 1.00 23.33 223 LEU A C 1
ATOM 1412 O O . LEU A 1 225 ? -53.745 -27.673 -8.248 1.00 21.46 223 LEU A O 1
ATOM 1417 N N . HIS A 1 226 ? -53.513 -25.681 -7.188 1.00 20.88 224 HIS A N 1
ATOM 1418 C CA . HIS A 1 226 ? -52.130 -25.864 -6.755 1.00 23.79 224 HIS A CA 1
ATOM 1419 C C . HIS A 1 226 ? -52.051 -25.554 -5.263 1.00 23.99 224 HIS A C 1
ATOM 1420 O O . HIS A 1 226 ? -52.912 -24.857 -4.709 1.00 22.12 224 HIS A O 1
ATOM 1427 N N . THR A 1 227 ? -50.993 -26.039 -4.625 1.00 21.25 225 THR A N 1
ATOM 1428 C CA . THR A 1 227 ? -50.613 -25.596 -3.293 1.00 24.00 225 THR A CA 1
ATOM 1429 C C . THR A 1 227 ? -49.247 -24.920 -3.362 1.00 25.60 225 THR A C 1
ATOM 1430 O O . THR A 1 227 ? -48.534 -25.042 -4.363 1.00 23.63 225 THR A O 1
ATOM 1434 N N . ARG A 1 228 ? -48.895 -24.201 -2.298 1.00 25.56 226 ARG A N 1
ATOM 1435 C CA . ARG A 1 228 ? -47.632 -23.473 -2.222 1.00 25.95 226 ARG A CA 1
ATOM 1436 C C . ARG A 1 228 ? -46.949 -23.766 -0.894 1.00 28.36 226 ARG A C 1
ATOM 1437 O O . ARG A 1 228 ? -47.609 -23.932 0.126 1.00 27.32 226 ARG A O 1
ATOM 1445 N N . ASP A 1 229 ? -45.620 -23.791 -0.910 1.00 29.96 227 ASP A N 1
ATOM 1446 C CA . ASP A 1 229 ? -44.835 -24.029 0.301 1.00 31.19 227 ASP A CA 1
ATOM 1447 C C . ASP A 1 229 ? -44.605 -22.695 1.030 1.00 27.48 227 ASP A C 1
ATOM 1448 O O . ASP A 1 229 ? -43.964 -21.793 0.492 1.00 32.64 227 ASP A O 1
ATOM 1453 N N . LEU A 1 230 ? -45.148 -22.565 2.240 1.00 29.52 228 LEU A N 1
ATOM 1454 C CA . LEU A 1 230 ? -45.028 -21.321 3.009 1.00 35.93 228 LEU A CA 1
ATOM 1455 C C . LEU A 1 230 ? -44.129 -21.474 4.240 1.00 41.21 228 LEU A C 1
ATOM 1456 O O . LEU A 1 230 ? -44.155 -20.628 5.134 1.00 38.86 228 LEU A O 1
ATOM 1461 N N . SER A 1 231 ? -43.339 -22.543 4.288 1.00 37.53 229 SER A N 1
ATOM 1462 C CA . SER A 1 231 ? -42.528 -22.844 5.470 1.00 37.76 229 SER A CA 1
ATOM 1463 C C . SER A 1 231 ? -41.371 -21.857 5.652 1.00 40.42 229 SER A C 1
ATOM 1464 O O . SER A 1 231 ? -40.792 -21.761 6.736 1.00 45.13 229 SER A O 1
ATOM 1467 N N . ASP A 1 232 ? -41.035 -21.129 4.593 1.00 36.83 230 ASP A N 1
ATOM 1468 C CA . ASP A 1 232 ? -39.926 -20.177 4.632 1.00 43.27 230 ASP A CA 1
ATOM 1469 C C . ASP A 1 232 ? -40.355 -18.733 5.000 1.00 42.08 230 ASP A C 1
ATOM 1470 O O . ASP A 1 232 ? -39.590 -17.783 4.810 1.00 46.21 230 ASP A O 1
ATOM 1475 N N . ARG A 1 233 ? -41.573 -18.567 5.512 1.00 41.72 231 ARG A N 1
ATOM 1476 C CA . ARG A 1 233 ? -42.065 -17.231 5.874 1.00 43.78 231 ARG A CA 1
ATOM 1477 C C . ARG A 1 233 ? -41.235 -16.641 7.015 1.00 48.38 231 ARG A C 1
ATOM 1478 O O . ARG A 1 233 ? -41.018 -17.293 8.031 1.00 46.53 231 ARG A O 1
ATOM 1486 N N . ARG A 1 234 ? -40.762 -15.414 6.850 1.00 44.47 232 ARG A N 1
ATOM 1487 C CA . ARG A 1 234 ? -40.001 -14.771 7.916 1.00 47.29 232 ARG A CA 1
ATOM 1488 C C . ARG A 1 234 ? -40.256 -13.267 7.957 1.00 45.62 232 ARG A C 1
ATOM 1489 O O . ARG A 1 234 ? -40.341 -12.608 6.916 1.00 43.87 232 ARG A O 1
ATOM 1497 N N . ARG A 1 235 ? -40.403 -12.744 9.172 1.00 40.36 233 ARG A N 1
ATOM 1498 C CA . ARG A 1 235 ? -40.698 -11.335 9.390 1.00 43.10 233 ARG A CA 1
ATOM 1499 C C . ARG A 1 235 ? -39.409 -10.537 9.577 1.00 44.49 233 ARG A C 1
ATOM 1500 O O . ARG A 1 235 ? -38.617 -10.828 10.472 1.00 43.52 233 ARG A O 1
ATOM 1508 N N . ILE A 1 236 ? -39.199 -9.539 8.721 1.00 43.78 234 ILE A N 1
ATOM 1509 C CA . ILE A 1 236 ? -38.030 -8.670 8.811 1.00 45.30 234 ILE A CA 1
ATOM 1510 C C . ILE A 1 236 ? -38.432 -7.332 9.426 1.00 46.50 234 ILE A C 1
ATOM 1511 O O . ILE A 1 236 ? -39.296 -6.638 8.894 1.00 43.67 234 ILE A O 1
ATOM 1516 N N . GLU A 1 237 ? -37.806 -6.968 10.542 1.00 45.73 235 GLU A N 1
ATOM 1517 C CA . GLU A 1 237 ? -38.168 -5.741 11.238 1.00 50.30 235 GLU A CA 1
ATOM 1518 C C . GLU A 1 237 ? -37.233 -4.595 10.866 1.00 49.37 235 GLU A C 1
ATOM 1519 O O . GLU A 1 237 ? -36.013 -4.748 10.876 1.00 51.25 235 GLU A O 1
ATOM 1525 N N . ILE A 1 238 ? -37.819 -3.454 10.522 1.00 49.89 236 ILE A N 1
ATOM 1526 C CA . ILE A 1 238 ? -37.056 -2.292 10.072 1.00 50.71 236 ILE A CA 1
ATOM 1527 C C . ILE A 1 238 ? -37.462 -1.055 10.864 1.00 45.31 236 ILE A C 1
ATOM 1528 O O . ILE A 1 238 ? -38.614 -0.628 10.806 1.00 46.83 236 ILE A O 1
ATOM 1533 N N . PRO A 1 239 ? -36.519 -0.486 11.629 1.00 56.07 237 PRO A N 1
ATOM 1534 C CA . PRO A 1 239 ? -36.835 0.665 12.485 1.00 56.63 237 PRO A CA 1
ATOM 1535 C C . PRO A 1 239 ? -37.365 1.840 11.674 1.00 56.69 237 PRO A C 1
ATOM 1536 O O . PRO A 1 239 ? -36.957 2.035 10.530 1.00 57.91 237 PRO A O 1
ATOM 1540 N N . GLY A 1 240 ? -38.285 2.600 12.257 1.00 59.39 238 GLY A N 1
ATOM 1541 C CA . GLY A 1 240 ? -38.884 3.723 11.562 1.00 64.09 238 GLY A CA 1
ATOM 1542 C C . GLY A 1 240 ? -39.670 3.285 10.342 1.00 65.55 238 GLY A C 1
ATOM 1543 O O . GLY A 1 240 ? -39.811 4.042 9.379 1.00 68.12 238 GLY A O 1
ATOM 1544 N N . LEU A 1 241 ? -40.178 2.056 10.376 1.00 60.90 239 LEU A N 1
ATOM 1545 C CA . LEU A 1 241 ? -40.934 1.528 9.248 1.00 55.42 239 LEU A CA 1
ATOM 1546 C C . LEU A 1 241 ? -41.891 0.430 9.674 1.00 53.98 239 LEU A C 1
ATOM 1547 O O . LEU A 1 241 ? -43.081 0.499 9.382 1.00 60.83 239 LEU A O 1
ATOM 1552 N N . GLY A 1 242 ? -41.371 -0.585 10.359 1.00 49.07 240 GLY A N 1
ATOM 1553 C CA . GLY A 1 242 ? -42.202 -1.688 10.802 1.00 47.06 240 GLY A CA 1
ATOM 1554 C C . GLY A 1 242 ? -41.788 -3.013 10.186 1.00 47.82 240 GLY A C 1
ATOM 1555 O O . GLY A 1 242 ? -40.667 -3.161 9.697 1.00 45.27 240 GLY A O 1
ATOM 1556 N N . VAL A 1 243 ? -42.700 -3.978 10.198 1.00 43.97 241 VAL A N 1
ATOM 1557 C CA . VAL A 1 243 ? -42.381 -5.327 9.744 1.00 42.10 241 VAL A CA 1
ATOM 1558 C C . VAL A 1 243 ? -42.777 -5.572 8.288 1.00 40.02 241 VAL A C 1
ATOM 1559 O O . VAL A 1 243 ? -43.876 -5.225 7.855 1.00 42.55 241 VAL A O 1
ATOM 1563 N N . VAL A 1 244 ? -41.858 -6.161 7.537 1.00 34.17 242 VAL A N 1
ATOM 1564 C CA . VAL A 1 244 ? -42.141 -6.663 6.211 1.00 39.06 242 VAL A CA 1
ATOM 1565 C C . VAL A 1 244 ? -41.982 -8.198 6.257 1.00 41.71 242 VAL A C 1
ATOM 1566 O O . VAL A 1 244 ? -41.068 -8.710 6.908 1.00 41.08 242 VAL A O 1
ATOM 1570 N N . THR A 1 245 ? -42.891 -8.925 5.610 1.00 39.27 243 THR A N 1
ATOM 1571 C CA . THR A 1 245 ? -42.862 -10.393 5.610 1.00 36.21 243 THR A CA 1
ATOM 1572 C C . THR A 1 245 ? -42.423 -10.906 4.243 1.00 36.95 243 THR A C 1
ATOM 1573 O O . THR A 1 245 ? -43.017 -10.547 3.228 1.00 39.87 243 THR A O 1
ATOM 1577 N N . VAL A 1 246 ? -41.383 -11.731 4.211 1.00 35.91 244 VAL A N 1
ATOM 1578 C CA . VAL A 1 246 ? -40.913 -12.316 2.955 1.00 36.53 244 VAL A CA 1
ATOM 1579 C C . VAL A 1 246 ? -41.100 -13.839 2.919 1.00 37.49 244 VAL A C 1
ATOM 1580 O O . VAL A 1 246 ? -41.314 -14.473 3.957 1.00 38.75 244 VAL A O 1
ATOM 1584 N N . GLY A 1 247 ? -41.015 -14.411 1.720 1.00 37.11 245 GLY A N 1
ATOM 1585 C CA . GLY A 1 247 ? -41.275 -15.828 1.503 1.00 42.24 245 GLY A CA 1
ATOM 1586 C C . GLY A 1 247 ? -41.367 -16.163 0.020 1.00 40.63 245 GLY A C 1
ATOM 1587 O O . GLY A 1 247 ? -41.874 -15.363 -0.769 1.00 39.27 245 GLY A O 1
ATOM 1588 N N . SER A 1 248 ? -40.885 -17.343 -0.370 1.00 38.97 246 SER A N 1
ATOM 1589 C CA . SER A 1 248 ? -40.869 -17.731 -1.781 1.00 33.45 246 SER A CA 1
ATOM 1590 C C . SER A 1 248 ? -42.271 -18.002 -2.352 1.00 26.38 246 SER A C 1
ATOM 1591 O O . SER A 1 248 ? -42.502 -17.807 -3.543 1.00 35.21 246 SER A O 1
ATOM 1594 N N . GLN A 1 249 ? -43.188 -18.455 -1.504 1.00 27.79 247 GLN A N 1
ATOM 1595 C CA . GLN A 1 249 ? -44.503 -18.949 -1.946 1.00 30.95 247 GLN A CA 1
ATOM 1596 C C . GLN A 1 249 ? -44.352 -19.953 -3.087 1.00 32.23 247 GLN A C 1
ATOM 1597 O O . GLN A 1 249 ? -45.177 -20.003 -4.004 1.00 29.55 247 GLN A O 1
ATOM 1603 N N . ARG A 1 250 ? -43.286 -20.748 -3.010 1.00 29.95 248 ARG A N 1
ATOM 1604 C CA . ARG A 1 250 ? -42.872 -21.616 -4.100 1.00 29.86 248 ARG A CA 1
ATOM 1605 C C . ARG A 1 250 ? -43.934 -22.671 -4.411 1.00 25.00 248 ARG A C 1
ATOM 1606 O O . ARG A 1 250 ? -44.543 -23.253 -3.510 1.00 26.22 248 ARG A O 1
ATOM 1614 N N . ASN A 1 251 ? -44.152 -22.907 -5.698 1.00 27.26 249 ASN A N 1
ATOM 1615 C CA . ASN A 1 251 ? -45.088 -23.932 -6.124 1.00 26.07 249 ASN A CA 1
ATOM 1616 C C . ASN A 1 251 ? -44.622 -25.272 -5.607 1.00 27.54 249 ASN A C 1
ATOM 1617 O O . ASN A 1 251 ? -43.457 -25.625 -5.776 1.00 25.22 249 ASN A O 1
ATOM 1622 N N . GLN A 1 252 ? -45.532 -26.007 -4.977 1.00 25.57 250 GLN A N 1
ATOM 1623 C CA . GLN A 1 252 ? -45.194 -27.270 -4.330 1.00 26.13 250 GLN A CA 1
ATOM 1624 C C . GLN A 1 252 ? -46.454 -28.044 -3.946 1.00 25.07 250 GLN A C 1
ATOM 1625 O O . GLN A 1 252 ? -47.385 -27.491 -3.339 1.00 26.47 250 GLN A O 1
ATOM 1631 N N . ILE A 1 253 ? -46.489 -29.321 -4.312 1.00 22.94 251 ILE A N 1
ATOM 1632 C CA . ILE A 1 253 ? -47.520 -30.219 -3.828 1.00 23.88 251 ILE A CA 1
ATOM 1633 C C . ILE A 1 253 ? -47.325 -30.395 -2.321 1.00 28.44 251 ILE A C 1
ATOM 1634 O O . ILE A 1 253 ? -46.319 -30.948 -1.876 1.00 25.90 251 ILE A O 1
ATOM 1639 N N . VAL A 1 254 ? -48.285 -29.913 -1.539 1.00 25.35 252 VAL A N 1
ATOM 1640 C CA . VAL A 1 254 ? -48.198 -29.998 -0.087 1.00 27.34 252 VAL A CA 1
ATOM 1641 C C . VAL A 1 254 ? -49.305 -30.916 0.387 1.00 26.41 252 VAL A C 1
ATOM 1642 O O . VAL A 1 254 ? -50.490 -30.560 0.335 1.00 24.15 252 VAL A O 1
ATOM 1646 N N . LEU A 1 255 ? -48.927 -32.113 0.826 1.00 25.45 253 LEU A N 1
ATOM 1647 C CA . LEU A 1 255 ? -49.915 -33.129 1.159 1.00 26.99 253 LEU A CA 1
ATOM 1648 C C . LEU A 1 255 ? -50.832 -32.708 2.299 1.00 28.38 253 LEU A C 1
ATOM 1649 O O . LEU A 1 255 ? -52.039 -32.954 2.247 1.00 29.04 253 LEU A O 1
ATOM 1654 N N . ASP A 1 256 ? -50.274 -32.088 3.333 1.00 29.07 254 ASP A N 1
ATOM 1655 C CA . ASP A 1 256 ? -51.109 -31.695 4.465 1.00 30.87 254 ASP A CA 1
ATOM 1656 C C . ASP A 1 256 ? -52.138 -30.649 4.030 1.00 30.02 254 ASP A C 1
ATOM 1657 O O . ASP A 1 256 ? -53.262 -30.644 4.528 1.00 30.40 254 ASP A O 1
ATOM 1662 N N . ASP A 1 257 ? -51.765 -29.774 3.098 1.00 26.27 255 ASP A N 1
ATOM 1663 C CA . ASP A 1 257 ? -52.723 -28.782 2.587 1.00 28.84 255 ASP A CA 1
ATOM 1664 C C . ASP A 1 257 ? -53.917 -29.458 1.916 1.00 28.12 255 ASP A C 1
ATOM 1665 O O . ASP A 1 257 ? -55.075 -29.134 2.204 1.00 28.74 255 ASP A O 1
ATOM 1670 N N . TYR A 1 258 ? -53.648 -30.419 1.036 1.00 25.36 256 TYR A N 1
ATOM 1671 C CA . TYR A 1 258 ? -54.739 -31.132 0.378 1.00 25.80 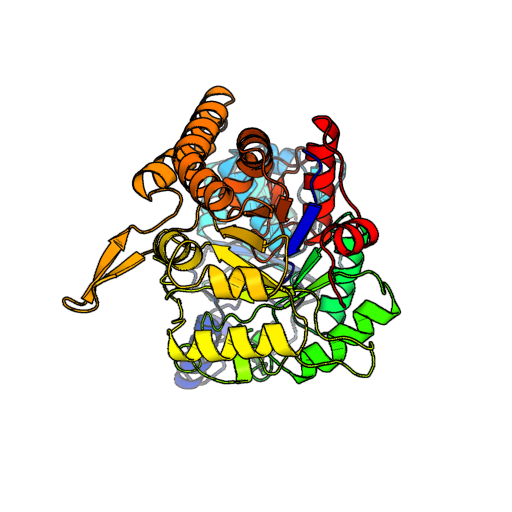256 TYR A CA 1
ATOM 1672 C C . TYR A 1 258 ? -55.584 -31.956 1.349 1.00 26.74 256 TYR A C 1
ATOM 1673 O O . TYR A 1 258 ? -56.780 -32.100 1.155 1.00 23.98 256 TYR A O 1
ATOM 1682 N N . ASP A 1 259 ? -54.965 -32.491 2.396 1.00 29.11 257 ASP A N 1
ATOM 1683 C CA . ASP A 1 259 ? -55.714 -33.231 3.420 1.00 30.91 257 ASP A CA 1
ATOM 1684 C C . ASP A 1 259 ? -56.763 -32.335 4.069 1.00 29.57 257 ASP A C 1
ATOM 1685 O O . ASP A 1 259 ? -57.815 -32.805 4.516 1.00 32.30 257 ASP A O 1
ATOM 1690 N N . ALA A 1 260 ? -56.468 -31.042 4.097 1.00 28.12 258 ALA A N 1
ATOM 1691 C CA . ALA A 1 260 ? -57.392 -30.043 4.626 1.00 32.31 258 ALA A CA 1
ATOM 1692 C C . ALA A 1 260 ? -58.365 -29.573 3.541 1.00 29.60 258 ALA A C 1
ATOM 1693 O O . ALA A 1 260 ? -59.585 -29.572 3.744 1.00 28.93 258 ALA A O 1
ATOM 1695 N N . ILE A 1 261 ? -57.829 -29.202 2.378 1.00 28.41 259 ILE A N 1
ATOM 1696 C CA . ILE A 1 261 ? -58.652 -28.627 1.308 1.00 29.90 259 ILE A CA 1
ATOM 1697 C C . ILE A 1 261 ? -59.751 -29.553 0.795 1.00 27.44 259 ILE A C 1
ATOM 1698 O O . ILE A 1 261 ? -60.906 -29.135 0.675 1.00 27.54 259 ILE A O 1
ATOM 1703 N N . VAL A 1 262 ? -59.402 -30.796 0.477 1.00 24.65 260 VAL A N 1
ATOM 1704 C CA . VAL A 1 262 ? -60.378 -31.704 -0.115 1.00 25.41 260 VAL A CA 1
ATOM 1705 C C . VAL A 1 262 ? -61.662 -31.851 0.727 1.00 27.85 260 VAL A C 1
ATOM 1706 O O . VAL A 1 262 ? -62.754 -31.620 0.207 1.00 25.47 260 VAL A O 1
ATOM 1710 N N . PRO A 1 263 ? -61.543 -32.199 2.024 1.00 30.62 261 PRO A N 1
ATOM 1711 C CA . PRO A 1 263 ? -62.802 -32.303 2.780 1.00 28.88 261 PRO A CA 1
ATOM 1712 C C . PRO A 1 263 ? -63.433 -30.945 3.130 1.00 27.67 261 PRO A C 1
ATOM 1713 O O . PRO A 1 263 ? -64.655 -30.888 3.281 1.00 29.80 261 PRO A O 1
ATOM 1717 N N . MET A 1 264 ? -62.646 -29.879 3.251 1.00 29.16 262 MET A N 1
ATOM 1718 C CA . MET A 1 264 ? -63.241 -28.578 3.567 1.00 34.05 262 MET A CA 1
ATOM 1719 C C . MET A 1 264 ? -64.111 -28.104 2.407 1.00 31.44 262 MET A C 1
ATOM 1720 O O . MET A 1 264 ? -65.230 -27.624 2.610 1.00 27.80 262 MET A O 1
ATOM 1725 N N . VAL A 1 265 ? -63.620 -28.288 1.187 1.00 24.87 263 VAL A N 1
ATOM 1726 C CA . VAL A 1 265 ? -64.414 -27.968 0.001 1.00 30.44 263 VAL A CA 1
ATOM 1727 C C . VAL A 1 265 ? -65.660 -28.837 -0.075 1.00 32.24 263 VAL A C 1
ATOM 1728 O O . VAL A 1 265 ? -66.776 -28.335 -0.254 1.00 29.66 263 VAL A O 1
ATOM 1732 N N . LYS A 1 266 ? -65.465 -30.144 0.069 1.00 27.21 264 LYS A N 1
ATOM 1733 C CA . LYS A 1 266 ? -66.557 -31.098 -0.085 1.00 28.25 264 LYS A CA 1
ATOM 1734 C C . LYS A 1 266 ? -67.650 -30.959 0.976 1.00 29.06 264 LYS A C 1
ATOM 1735 O O . LYS A 1 266 ? -68.810 -31.283 0.724 1.00 28.52 264 LYS A O 1
ATOM 1741 N N . LYS A 1 267 ? -67.296 -30.470 2.155 1.00 30.64 265 LYS A N 1
ATOM 1742 C CA . LYS A 1 267 ? -68.320 -30.258 3.177 1.00 33.69 265 LYS A CA 1
ATOM 1743 C C . LYS A 1 267 ? -69.314 -29.180 2.734 1.00 33.57 265 LYS A C 1
ATOM 1744 O O . LYS A 1 267 ? -70.507 -29.266 3.017 1.00 34.29 265 LYS A O 1
ATOM 1750 N N . ARG A 1 268 ? -68.824 -28.181 2.009 1.00 32.19 266 ARG A N 1
ATOM 1751 C CA . ARG A 1 268 ? -69.677 -27.072 1.611 1.00 35.56 266 ARG A CA 1
ATOM 1752 C C . ARG A 1 268 ? -70.285 -27.284 0.230 1.00 35.51 266 ARG A C 1
ATOM 1753 O O . ARG A 1 268 ? -71.454 -26.963 0.001 1.00 30.97 266 ARG A O 1
ATOM 1761 N N . GLU A 1 269 ? -69.498 -27.838 -0.685 1.00 31.12 267 GLU A N 1
ATOM 1762 C CA . GLU A 1 269 ? -69.994 -28.153 -2.015 1.00 29.83 267 GLU A CA 1
ATOM 1763 C C . GLU A 1 269 ? -69.566 -29.564 -2.387 1.00 32.56 267 GLU A C 1
ATOM 1764 O O . GLU A 1 269 ? -68.492 -29.755 -2.968 1.00 31.39 267 GLU A O 1
ATOM 1770 N N . PRO A 1 270 ? -70.397 -30.561 -2.054 1.00 32.77 268 PRO A N 1
ATOM 1771 C CA . PRO A 1 270 ? -70.024 -31.958 -2.328 1.00 30.21 268 PRO A CA 1
ATOM 1772 C C . PRO A 1 270 ? -69.975 -32.295 -3.813 1.00 31.75 268 PRO A C 1
ATOM 1773 O O . PRO A 1 270 ? -69.414 -33.329 -4.183 1.00 29.67 268 PRO A O 1
ATOM 1777 N N . ALA A 1 271 ? -70.552 -31.440 -4.652 1.00 28.24 269 ALA A N 1
ATOM 1778 C CA . ALA A 1 271 ? -70.504 -31.652 -6.099 1.00 31.90 269 ALA A CA 1
ATOM 1779 C C . ALA A 1 271 ? -69.186 -31.188 -6.719 1.00 25.79 269 ALA A C 1
ATOM 1780 O O . ALA A 1 271 ? -68.949 -31.431 -7.902 1.00 27.93 269 ALA A O 1
ATOM 1782 N N . ALA A 1 272 ? -68.371 -30.480 -5.942 1.00 26.80 270 ALA A N 1
ATOM 1783 C CA . ALA A 1 272 ? -67.153 -29.866 -6.477 1.00 31.61 270 ALA A CA 1
ATOM 1784 C C . ALA A 1 272 ? -66.313 -30.885 -7.215 1.00 27.91 270 ALA A C 1
ATOM 1785 O O . ALA A 1 272 ? -66.059 -31.988 -6.708 1.00 26.66 270 ALA A O 1
ATOM 1787 N N . ILE A 1 273 ? -65.893 -30.515 -8.419 1.00 25.55 271 ILE A N 1
ATOM 1788 C CA . ILE A 1 273 ? -64.980 -31.347 -9.195 1.00 24.74 271 ILE A CA 1
ATOM 1789 C C . ILE A 1 273 ? -63.580 -30.775 -9.063 1.00 26.55 271 ILE A C 1
ATOM 1790 O O . ILE A 1 273 ? -63.269 -29.717 -9.623 1.00 24.43 271 ILE A O 1
ATOM 1795 N N . LEU A 1 274 ? -62.745 -31.458 -8.292 1.00 23.67 272 LEU A N 1
ATOM 1796 C CA . LEU A 1 274 ? -61.399 -30.971 -8.044 1.00 25.51 272 LEU A CA 1
ATOM 1797 C C . LEU A 1 274 ? -60.406 -31.554 -9.050 1.00 22.42 272 LEU A C 1
ATOM 1798 O O . LEU A 1 274 ? -60.376 -32.769 -9.299 1.00 22.29 272 LEU A O 1
ATOM 1803 N N . ASN A 1 275 ? -59.629 -30.662 -9.646 1.00 22.34 273 ASN A N 1
ATOM 1804 C CA . ASN A 1 275 ? -58.600 -30.996 -10.629 1.00 20.15 273 ASN A CA 1
ATOM 1805 C C . ASN A 1 275 ? -57.234 -30.653 -10.001 1.00 22.29 273 ASN A C 1
ATOM 1806 O O . ASN A 1 275 ? -56.803 -29.489 -9.982 1.00 19.64 273 ASN A O 1
ATOM 1811 N N . LEU A 1 276 ? -56.554 -31.662 -9.463 1.00 18.53 274 LEU A N 1
ATOM 1812 C CA . LEU A 1 276 ? -55.316 -31.399 -8.736 1.00 20.92 274 LEU A CA 1
ATOM 1813 C C . LEU A 1 276 ? -54.099 -31.317 -9.662 1.00 21.75 274 LEU A C 1
ATOM 1814 O O . LEU A 1 276 ? -53.852 -32.211 -10.471 1.00 20.11 274 LEU A O 1
ATOM 1819 N N . SER A 1 277 ? -53.339 -30.235 -9.541 1.00 19.95 275 SER A N 1
ATOM 1820 C CA . SER A 1 277 ? -52.078 -30.129 -10.275 1.00 21.36 275 SER A CA 1
ATOM 1821 C C . SER A 1 277 ? -51.045 -31.154 -9.803 1.00 22.58 275 SER A C 1
ATOM 1822 O O . SER A 1 277 ? -50.798 -31.302 -8.605 1.00 21.71 275 SER A O 1
ATOM 1825 N N . THR A 1 278 ? -50.420 -31.830 -10.755 1.00 22.61 276 THR A N 1
ATOM 1826 C CA . THR A 1 278 ? -49.315 -32.734 -10.445 1.00 19.89 276 THR A CA 1
ATOM 1827 C C . THR A 1 278 ? -47.998 -32.113 -10.877 1.00 22.70 276 THR A C 1
ATOM 1828 O O . THR A 1 278 ? -46.954 -32.769 -10.895 1.00 21.84 276 THR A O 1
ATOM 1832 N N . SER A 1 279 ? -48.054 -30.838 -11.227 1.00 20.55 277 SER A N 1
ATOM 1833 C CA . SER A 1 279 ? -46.884 -30.137 -11.751 1.00 24.53 277 SER A CA 1
ATOM 1834 C C . SER A 1 279 ? -45.770 -29.938 -10.706 1.00 26.34 277 SER A C 1
ATOM 1835 O O . SER A 1 279 ? -46.049 -29.721 -9.521 1.00 21.89 277 SER A O 1
ATOM 1838 N N . VAL A 1 280 ? -44.507 -30.029 -11.131 1.00 25.12 278 VAL A N 1
ATOM 1839 C CA . VAL A 1 280 ? -43.407 -29.625 -10.242 1.00 27.52 278 VAL A CA 1
ATOM 1840 C C . VAL A 1 280 ? -42.653 -28.402 -10.777 1.00 32.31 278 VAL A C 1
ATOM 1841 O O . VAL A 1 280 ? -41.460 -28.212 -10.505 1.00 30.49 278 VAL A O 1
ATOM 1845 N N . ARG A 1 281 ? -43.377 -27.576 -11.524 1.00 28.67 279 ARG A N 1
ATOM 1846 C CA . ARG A 1 281 ? -42.860 -26.303 -12.018 1.00 31.05 279 ARG A CA 1
ATOM 1847 C C . ARG A 1 281 ? -42.164 -25.520 -10.905 1.00 35.32 279 ARG A C 1
ATOM 1848 O O . ARG A 1 281 ? -42.660 -25.449 -9.769 1.00 32.59 279 ARG A O 1
ATOM 1856 N N . GLY A 1 282 ? -41.001 -24.966 -11.237 1.00 30.88 280 GLY A N 1
ATOM 1857 C CA . GLY A 1 282 ? -40.207 -24.198 -10.293 1.00 38.12 280 GLY A CA 1
ATOM 1858 C C . GLY A 1 282 ? -39.303 -25.103 -9.482 1.00 45.00 280 GLY A C 1
ATOM 1859 O O . GLY A 1 282 ? -38.393 -24.640 -8.793 1.00 48.31 280 GLY A O 1
ATOM 1860 N N . ASP A 1 283 ? -39.552 -26.403 -9.574 1.00 40.55 281 ASP A N 1
ATOM 1861 C CA . ASP A 1 283 ? -38.901 -27.365 -8.703 1.00 45.98 281 ASP A CA 1
ATOM 1862 C C . ASP A 1 283 ? -38.370 -28.538 -9.509 1.00 54.70 281 ASP A C 1
ATOM 1863 O O . ASP A 1 283 ? -38.923 -29.640 -9.464 1.00 54.33 281 ASP A O 1
ATOM 1868 N N . ARG A 1 284 ? -37.294 -28.293 -10.248 1.00 54.74 282 ARG A N 1
ATOM 1869 C CA . ARG A 1 284 ? -36.491 -29.366 -10.826 1.00 66.97 282 ARG A CA 1
ATOM 1870 C C . ARG A 1 284 ? -36.047 -30.372 -9.756 1.00 61.07 282 ARG A C 1
ATOM 1871 O O . ARG A 1 284 ? -36.123 -30.089 -8.557 1.00 69.09 282 ARG A O 1
ATOM 1879 N N . HIS A 1 285 ? -35.599 -31.541 -10.201 1.00 58.42 283 HIS A N 1
ATOM 1880 C CA . HIS A 1 285 ? -35.140 -32.612 -9.312 1.00 61.13 283 HIS A CA 1
ATOM 1881 C C . HIS A 1 285 ? -36.236 -33.396 -8.575 1.00 55.08 283 HIS A C 1
ATOM 1882 O O . HIS A 1 285 ? -35.927 -34.284 -7.780 1.00 64.50 283 HIS A O 1
ATOM 1889 N N . GLY A 1 286 ? -37.503 -33.079 -8.830 1.00 56.29 284 GLY A N 1
ATOM 1890 C CA . GLY A 1 286 ? -38.595 -33.866 -8.271 1.00 48.35 284 GLY A CA 1
ATOM 1891 C C . GLY A 1 286 ? -39.485 -34.510 -9.325 1.00 38.81 284 GLY A C 1
ATOM 1892 O O . GLY A 1 286 ? -40.572 -35.004 -9.013 1.00 32.03 284 GLY A O 1
ATOM 1893 N N . ALA A 1 287 ? -39.010 -34.535 -10.571 1.00 35.54 285 ALA A N 1
ATOM 1894 C CA . ALA A 1 287 ? -39.871 -34.841 -11.717 1.00 33.35 285 ALA A CA 1
ATOM 1895 C C . ALA A 1 287 ? -40.325 -36.294 -11.826 1.00 28.89 285 ALA A C 1
ATOM 1896 O O . ALA A 1 287 ? -41.291 -36.580 -12.527 1.00 26.04 285 ALA A O 1
ATOM 1898 N N . ARG A 1 288 ? -39.633 -37.213 -11.150 1.00 33.13 286 ARG A N 1
ATOM 1899 C CA . ARG A 1 288 ? -40.052 -38.617 -11.160 1.00 33.15 286 ARG A CA 1
ATOM 1900 C C . ARG A 1 288 ? -40.589 -39.077 -9.806 1.00 32.05 286 ARG A C 1
ATOM 1901 O O . ARG A 1 288 ? -40.996 -40.233 -9.646 1.00 31.62 286 ARG A O 1
ATOM 1909 N N . SER A 1 289 ? -40.597 -38.165 -8.841 1.00 31.77 287 SER A N 1
ATOM 1910 C CA . SER A 1 289 ? -41.015 -38.481 -7.478 1.00 32.66 287 SER A CA 1
ATOM 1911 C C . SER A 1 289 ? -42.478 -38.917 -7.351 1.00 33.04 287 SER A C 1
ATOM 1912 O O . SER A 1 289 ? -43.374 -38.386 -8.031 1.00 26.36 287 SER A O 1
ATOM 1915 N N . LYS A 1 290 ? -42.711 -39.876 -6.458 1.00 27.81 288 LYS A N 1
ATOM 1916 C CA . LYS A 1 290 ? -44.058 -40.360 -6.183 1.00 32.78 288 LYS A CA 1
ATOM 1917 C C . LYS A 1 290 ? -44.895 -39.271 -5.502 1.00 24.47 288 LYS A C 1
ATOM 1918 O O . LYS A 1 290 ? -46.114 -39.383 -5.425 1.00 28.49 288 LYS A O 1
ATOM 1924 N N . LEU A 1 291 ? -44.236 -38.224 -5.008 1.00 25.40 289 LEU A N 1
ATOM 1925 C CA . LEU A 1 291 ? -44.951 -37.058 -4.492 1.00 29.30 289 LEU A CA 1
ATOM 1926 C C . LEU A 1 291 ? -45.951 -36.531 -5.538 1.00 28.13 289 LEU A C 1
ATOM 1927 O O . LEU A 1 291 ? -47.025 -36.031 -5.185 1.00 27.25 289 LEU A O 1
ATOM 1932 N N . ARG A 1 292 ? -45.624 -36.706 -6.821 1.00 23.88 290 ARG A N 1
ATOM 1933 C CA . ARG A 1 292 ? -46.464 -36.204 -7.907 1.00 23.64 290 ARG A CA 1
ATOM 1934 C C . ARG A 1 292 ? -47.782 -36.953 -8.073 1.00 25.07 290 ARG A C 1
ATOM 1935 O O . ARG A 1 292 ? -48.616 -36.555 -8.880 1.00 25.56 290 ARG A O 1
ATOM 1943 N N . ARG A 1 293 ? -47.969 -38.033 -7.314 1.00 24.41 291 ARG A N 1
ATOM 1944 C CA . ARG A 1 293 ? -49.273 -38.694 -7.225 1.00 24.34 291 ARG A CA 1
ATOM 1945 C C . ARG A 1 293 ? -49.709 -38.958 -5.775 1.00 23.07 291 ARG A C 1
ATOM 1946 O O . ARG A 1 293 ? -50.788 -39.487 -5.548 1.00 24.29 291 ARG A O 1
ATOM 1954 N N . ALA A 1 294 ? -48.881 -38.597 -4.797 1.00 23.35 292 ALA A N 1
ATOM 1955 C CA . ALA A 1 294 ? -49.206 -38.880 -3.392 1.00 24.51 292 ALA A CA 1
ATOM 1956 C C . ALA A 1 294 ? -50.494 -38.184 -2.915 1.00 26.27 292 ALA A C 1
ATOM 1957 O O . ALA A 1 294 ? -51.172 -38.667 -2.005 1.00 28.92 292 ALA A O 1
ATOM 1959 N N . HIS A 1 295 ? -50.832 -37.057 -3.535 1.00 23.53 293 HIS A N 1
ATOM 1960 C CA . HIS A 1 295 ? -52.094 -36.367 -3.246 1.00 24.17 293 HIS A CA 1
ATOM 1961 C C . HIS A 1 295 ? -53.272 -36.932 -4.026 1.00 26.75 293 HIS A C 1
ATOM 1962 O O . HIS A 1 295 ? -54.401 -36.453 -3.881 1.00 25.33 293 HIS A O 1
ATOM 1969 N N . LEU A 1 296 ? -53.022 -37.953 -4.842 1.00 22.57 294 LEU A N 1
ATOM 1970 C CA . LEU A 1 296 ? -54.092 -38.530 -5.643 1.00 26.75 294 LEU A CA 1
ATOM 1971 C C . LEU A 1 296 ? -54.569 -39.828 -5.017 1.00 30.19 294 LEU A C 1
ATOM 1972 O O . LEU A 1 296 ? -54.743 -40.829 -5.696 1.00 37.20 294 LEU A O 1
ATOM 1977 N N . LYS A 1 297 ? -54.784 -39.793 -3.712 1.00 31.85 295 LYS A N 1
ATOM 1978 C CA . LYS A 1 297 ? -55.212 -40.972 -2.966 1.00 31.91 295 LYS A CA 1
ATOM 1979 C C . LYS A 1 297 ? -56.720 -40.956 -2.788 1.00 34.69 295 LYS A C 1
ATOM 1980 O O . LYS A 1 297 ? -57.370 -39.943 -3.050 1.00 32.12 295 LYS A O 1
ATOM 1986 N N . PHE A 1 298 ? -57.279 -42.081 -2.345 1.00 35.34 296 PHE A N 1
ATOM 1987 C CA . PHE A 1 298 ? -58.646 -42.105 -1.840 1.00 33.95 296 PHE A CA 1
ATOM 1988 C C . PHE A 1 298 ? -58.692 -41.290 -0.547 1.00 32.34 296 PHE A C 1
ATOM 1989 O O . PHE A 1 298 ? -57.979 -41.590 0.405 1.00 34.13 296 PHE A O 1
ATOM 1997 N N . TYR A 1 299 ? -59.504 -40.236 -0.523 1.00 30.17 297 TYR A N 1
ATOM 1998 C CA . TYR A 1 299 ? -59.667 -39.438 0.688 1.00 31.48 297 TYR A CA 1
ATOM 1999 C C . TYR A 1 299 ? -60.828 -39.993 1.518 1.00 35.51 297 TYR A C 1
ATOM 2000 O O . TYR A 1 299 ? -61.983 -39.828 1.140 1.00 31.32 297 TYR A O 1
ATOM 2009 N N . ASP A 1 300 ? -60.523 -40.659 2.634 1.00 36.59 298 ASP A N 1
ATOM 2010 C CA . ASP A 1 300 ? -61.566 -41.288 3.458 1.00 42.53 298 ASP A CA 1
ATOM 2011 C C . ASP A 1 300 ? -62.666 -40.320 3.918 1.00 39.05 298 ASP A C 1
ATOM 2012 O O . ASP A 1 300 ? -63.829 -40.707 4.031 1.00 36.19 298 ASP A O 1
ATOM 2017 N N . ASP A 1 301 ? -62.302 -39.071 4.194 1.00 35.18 299 ASP A N 1
ATOM 2018 C CA . ASP A 1 301 ? -63.269 -38.104 4.711 1.00 34.20 299 ASP A CA 1
ATOM 2019 C C . ASP A 1 301 ? -64.317 -37.759 3.680 1.00 32.96 299 ASP A C 1
ATOM 2020 O O . ASP A 1 301 ? -65.343 -37.176 3.992 1.00 32.00 299 ASP A O 1
ATOM 2025 N N . VAL A 1 302 ? -64.047 -38.135 2.443 1.00 28.99 300 VAL A N 1
ATOM 2026 C CA . VAL A 1 302 ? -64.791 -37.631 1.315 1.00 30.20 300 VAL A CA 1
ATOM 2027 C C . VAL A 1 302 ? -65.338 -38.794 0.484 1.00 32.85 300 VAL A C 1
ATOM 2028 O O . VAL A 1 302 ? -66.270 -38.640 -0.311 1.00 29.59 300 VAL A O 1
ATOM 2032 N N . GLY A 1 303 ? -64.779 -39.977 0.717 1.00 30.18 301 GLY A N 1
ATOM 2033 C CA . GLY A 1 303 ? -65.248 -41.174 0.049 1.00 32.20 301 GLY A CA 1
ATOM 2034 C C . GLY A 1 303 ? -64.881 -41.311 -1.420 1.00 34.20 301 GLY A C 1
ATOM 2035 O O . GLY A 1 303 ? -65.544 -42.052 -2.154 1.00 34.77 301 GLY A O 1
ATOM 2036 N N . SER A 1 304 ? -63.830 -40.616 -1.857 1.00 30.59 302 SER A N 1
ATOM 2037 C CA . SER A 1 304 ? -63.329 -40.791 -3.219 1.00 31.27 302 SER A CA 1
ATOM 2038 C C . SER A 1 304 ? -61.913 -40.247 -3.378 1.00 28.79 302 SER A C 1
ATOM 2039 O O . SER A 1 304 ? -61.418 -39.524 -2.524 1.00 27.76 302 SER A O 1
ATOM 2042 N N . ALA A 1 305 ? -61.271 -40.620 -4.481 1.00 30.25 303 ALA A N 1
ATOM 2043 C CA . ALA A 1 305 ? -60.040 -39.977 -4.924 1.00 31.74 303 ALA A CA 1
ATOM 2044 C C . ALA A 1 305 ? -60.406 -38.672 -5.649 1.00 29.91 303 ALA A C 1
ATOM 2045 O O . ALA A 1 305 ? -61.577 -38.461 -5.975 1.00 28.66 303 ALA A O 1
ATOM 2047 N N . PRO A 1 306 ? -59.422 -37.782 -5.895 1.00 26.56 304 PRO A N 1
ATOM 2048 C CA . PRO A 1 306 ? -59.779 -36.571 -6.653 1.00 28.26 304 PRO A CA 1
ATOM 2049 C C . PRO A 1 306 ? -60.358 -36.920 -8.027 1.00 28.90 304 PRO A C 1
ATOM 2050 O O . PRO A 1 306 ? -59.944 -37.918 -8.634 1.00 26.40 304 PRO A O 1
ATOM 2054 N N . GLU A 1 307 ? -61.314 -36.121 -8.496 1.00 26.15 305 GLU A N 1
ATOM 2055 C CA . GLU A 1 307 ? -62.022 -36.414 -9.740 1.00 26.23 305 GLU A CA 1
ATOM 2056 C C . GLU A 1 307 ? -61.095 -36.337 -10.953 1.00 25.47 305 GLU A C 1
ATOM 2057 O O . GLU A 1 307 ? -61.201 -37.131 -11.886 1.00 22.75 305 GLU A O 1
ATOM 2063 N N . VAL A 1 308 ? -60.211 -35.349 -10.937 1.00 23.17 306 VAL A N 1
ATOM 2064 C CA . VAL A 1 308 ? -59.370 -35.035 -12.082 1.00 23.61 306 VAL A CA 1
ATOM 2065 C C . VAL A 1 308 ? -57.995 -34.675 -11.546 1.00 23.40 306 VAL A C 1
ATOM 2066 O O . VAL A 1 308 ? -57.872 -34.207 -10.412 1.00 21.70 306 VAL A O 1
ATOM 2070 N N . ALA A 1 309 ? -56.956 -34.924 -12.336 1.00 23.40 307 ALA A N 1
ATOM 2071 C CA . ALA A 1 309 ? -55.643 -34.386 -12.002 1.00 23.42 307 ALA A CA 1
ATOM 2072 C C . ALA A 1 309 ? -54.858 -34.154 -13.277 1.00 24.27 307 ALA A C 1
ATOM 2073 O O . ALA A 1 309 ? -55.042 -34.852 -14.275 1.00 23.25 307 ALA A O 1
ATOM 2075 N N . SER A 1 310 ? -53.959 -33.183 -13.245 1.00 21.56 308 SER A N 1
ATOM 2076 C CA . SER A 1 310 ? -53.259 -32.828 -14.466 1.00 21.31 308 SER A CA 1
ATOM 2077 C C . SER A 1 310 ? -52.189 -33.872 -14.846 1.00 24.48 308 SER A C 1
ATOM 2078 O O . SER A 1 310 ? -51.611 -34.543 -13.986 1.00 23.11 308 SER A O 1
ATOM 2081 N N . LEU A 1 311 ? -51.962 -34.019 -16.148 1.00 21.83 309 LEU A N 1
ATOM 2082 C CA . LEU A 1 311 ? -50.975 -34.963 -16.675 1.00 22.35 309 LEU A CA 1
ATOM 2083 C C . LEU A 1 311 ? -50.410 -34.385 -17.975 1.00 26.66 309 LEU A C 1
ATOM 2084 O O . LEU A 1 311 ? -51.167 -34.028 -18.885 1.00 23.81 309 LEU A O 1
ATOM 2089 N N . SER A 1 312 ? -49.088 -34.273 -18.052 1.00 22.98 310 SER A N 1
ATOM 2090 C CA . SER A 1 312 ? -48.425 -33.743 -19.240 1.00 25.03 310 SER A CA 1
ATOM 2091 C C . SER A 1 312 ? -47.462 -34.797 -19.792 1.00 24.84 310 SER A C 1
ATOM 2092 O O . SER A 1 312 ? -46.439 -35.063 -19.187 1.00 23.39 310 SER A O 1
ATOM 2095 N N . PRO A 1 313 ? -47.785 -35.394 -20.947 1.00 23.15 311 PRO A N 1
ATOM 2096 C CA . PRO A 1 313 ? -47.010 -36.563 -21.384 1.00 25.14 311 PRO A CA 1
ATOM 2097 C C . PRO A 1 313 ? -45.788 -36.245 -22.265 1.00 26.59 311 PRO A C 1
ATOM 2098 O O . PRO A 1 313 ? -45.531 -36.957 -23.244 1.00 23.26 311 PRO A O 1
ATOM 2102 N N . ALA A 1 314 ? -45.066 -35.184 -21.906 1.00 22.61 312 ALA A N 1
ATOM 2103 C CA . ALA A 1 314 ? -43.757 -34.859 -22.455 1.00 26.19 312 ALA A CA 1
ATOM 2104 C C . ALA A 1 314 ? -43.155 -33.849 -21.507 1.00 25.88 312 ALA A C 1
ATOM 2105 O O . ALA A 1 314 ? -43.875 -33.267 -20.680 1.00 24.37 312 ALA A O 1
ATOM 2107 N N . ALA A 1 315 ? -41.851 -33.619 -21.642 1.00 20.31 313 ALA A N 1
ATOM 2108 C CA . ALA A 1 315 ? -41.183 -32.546 -20.914 1.00 22.77 313 ALA A CA 1
ATOM 2109 C C . ALA A 1 315 ? -41.873 -31.220 -21.228 1.00 21.68 313 ALA A C 1
ATOM 2110 O O . ALA A 1 315 ? -42.276 -30.977 -22.372 1.00 22.47 313 ALA A O 1
ATOM 2112 N N . VAL A 1 316 ? -42.026 -30.370 -20.218 1.00 23.65 314 VAL A N 1
ATOM 2113 C CA . VAL A 1 316 ? -42.609 -29.041 -20.434 1.00 20.29 314 VAL A CA 1
ATOM 2114 C C . VAL A 1 316 ? -41.471 -28.035 -20.280 1.00 23.37 314 VAL A C 1
ATOM 2115 O O . VAL A 1 316 ? -40.909 -27.902 -19.203 1.00 22.57 314 VAL A O 1
ATOM 2119 N N . VAL A 1 317 ? -41.105 -27.371 -21.372 1.00 21.64 315 VAL A N 1
ATOM 2120 C CA . VAL A 1 317 ? -39.930 -26.512 -21.380 1.00 22.69 315 VAL A CA 1
ATOM 2121 C C . VAL A 1 317 ? -40.353 -25.102 -21.782 1.00 28.31 315 VAL A C 1
ATOM 2122 O O . VAL A 1 317 ? -40.337 -24.756 -22.971 1.00 26.17 315 VAL A O 1
ATOM 2126 N N . PHE A 1 318 ? -40.760 -24.303 -20.795 1.00 24.53 316 PHE A N 1
ATOM 2127 C CA . PHE A 1 318 ? -41.220 -22.936 -21.056 1.00 26.03 316 PHE A CA 1
ATOM 2128 C C . PHE A 1 318 ? -40.084 -22.095 -21.634 1.00 28.87 316 PHE A C 1
ATOM 2129 O O . PHE A 1 318 ? -38.974 -22.106 -21.101 1.00 27.53 316 PHE A O 1
ATOM 2137 N N . GLN A 1 319 ? -40.357 -21.345 -22.697 1.00 30.82 317 GLN A N 1
ATOM 2138 C CA . GLN A 1 319 ? -39.346 -20.419 -23.213 1.00 31.92 317 GLN A CA 1
ATOM 2139 C C . GLN A 1 319 ? -38.934 -19.426 -22.141 1.00 33.00 317 GLN A C 1
ATOM 2140 O O . GLN A 1 319 ? -37.770 -19.042 -22.066 1.00 34.77 317 GLN A O 1
ATOM 2146 N N . GLY A 1 320 ? -39.872 -19.060 -21.271 1.00 32.72 318 GLY A N 1
ATOM 2147 C CA . GLY A 1 320 ? -39.565 -18.157 -20.168 1.00 36.32 318 GLY A CA 1
ATOM 2148 C C . GLY A 1 320 ? -38.789 -18.780 -19.011 1.00 37.82 318 GLY A C 1
ATOM 2149 O O . GLY A 1 320 ? -38.513 -18.105 -18.017 1.00 41.95 318 GLY A O 1
ATOM 2150 N N . GLY A 1 321 ? -38.446 -20.063 -19.125 1.00 33.90 319 GLY A N 1
ATOM 2151 C CA . GLY A 1 321 ? -37.750 -20.779 -18.061 1.00 31.65 319 GLY A CA 1
ATOM 2152 C C . GLY A 1 321 ? -38.631 -21.503 -17.044 1.00 33.67 319 GLY A C 1
ATOM 2153 O O . GLY A 1 321 ? -39.830 -21.245 -16.950 1.00 30.39 319 GLY A O 1
ATOM 2154 N N . GLY A 1 322 ? -38.041 -22.425 -16.285 1.00 36.30 320 GLY A N 1
ATOM 2155 C CA . GLY A 1 322 ? -38.719 -23.021 -15.137 1.00 32.04 320 GLY A CA 1
ATOM 2156 C C . GLY A 1 322 ? -39.495 -24.322 -15.338 1.00 34.48 320 GLY A C 1
ATOM 2157 O O . GLY A 1 322 ? -40.211 -24.762 -14.435 1.00 34.68 320 GLY A O 1
ATOM 2158 N N . GLY A 1 323 ? -39.350 -24.948 -16.500 1.00 27.12 321 GLY A N 1
ATOM 2159 C CA . GLY A 1 323 ? -40.092 -26.164 -16.817 1.00 29.15 321 GLY A CA 1
ATOM 2160 C C . GLY A 1 323 ? -39.762 -27.411 -16.006 1.00 31.72 321 GLY A C 1
ATOM 2161 O O . GLY A 1 323 ? -39.016 -27.357 -15.031 1.00 28.30 321 GLY A O 1
ATOM 2162 N N . TYR A 1 324 ? -40.321 -28.546 -16.417 1.00 25.17 322 TYR A N 1
ATOM 2163 C CA . TYR A 1 324 ? -40.127 -29.802 -15.684 1.00 23.80 322 TYR A CA 1
ATOM 2164 C C . TYR A 1 324 ? -40.346 -30.997 -16.604 1.00 23.24 322 TYR A C 1
ATOM 2165 O O . TYR A 1 324 ? -41.164 -30.956 -17.534 1.00 21.33 322 TYR A O 1
ATOM 2174 N N . ASP A 1 325 ? -39.623 -32.070 -16.320 1.00 24.27 323 ASP A N 1
ATOM 2175 C CA . ASP A 1 325 ? -39.701 -33.281 -17.136 1.00 27.06 323 ASP A CA 1
ATOM 2176 C C . ASP A 1 325 ? -40.937 -34.097 -16.790 1.00 24.91 323 ASP A C 1
ATOM 2177 O O . ASP A 1 325 ? -41.488 -34.003 -15.686 1.00 24.29 323 ASP A O 1
ATOM 2182 N N . ASN A 1 326 ? -41.378 -34.880 -17.762 1.00 21.39 324 ASN A N 1
ATOM 2183 C CA . ASN A 1 326 ? -42.330 -35.940 -17.530 1.00 23.91 324 ASN A CA 1
ATOM 2184 C C . ASN A 1 326 ? -41.836 -37.133 -18.328 1.00 25.88 324 ASN A C 1
ATOM 2185 O O . ASN A 1 326 ? -42.192 -37.288 -19.488 1.00 25.05 324 ASN A O 1
ATOM 2190 N N . ALA A 1 327 ? -40.990 -37.951 -17.711 1.00 25.26 325 ALA A N 1
ATOM 2191 C CA . ALA A 1 327 ? -40.330 -39.057 -18.422 1.00 27.03 325 ALA A CA 1
ATOM 2192 C C . ALA A 1 327 ? -41.278 -40.249 -18.651 1.00 29.19 325 ALA A C 1
ATOM 2193 O O . ALA A 1 327 ? -42.275 -40.397 -17.931 1.00 23.88 325 ALA A O 1
ATOM 2195 N N . PRO A 1 328 ? -40.964 -41.114 -19.643 1.00 27.04 326 PRO A N 1
ATOM 2196 C CA . PRO A 1 328 ? -41.804 -42.292 -19.894 1.00 26.67 326 PRO A CA 1
ATOM 2197 C C . PRO A 1 328 ? -41.998 -43.218 -18.679 1.00 26.19 326 PRO A C 1
ATOM 2198 O O . PRO A 1 328 ? -43.113 -43.699 -18.505 1.00 23.47 326 PRO A O 1
ATOM 2202 N N . ASP A 1 329 ? -40.964 -43.471 -17.876 1.00 25.34 327 ASP A N 1
ATOM 2203 C CA . ASP A 1 329 ? -41.132 -44.351 -16.710 1.00 29.99 327 ASP A CA 1
ATOM 2204 C C . ASP A 1 329 ? -42.038 -43.727 -15.645 1.00 27.09 327 ASP A C 1
ATOM 2205 O O . ASP A 1 329 ? -42.934 -44.385 -15.093 1.00 25.60 327 ASP A O 1
ATOM 2210 N N . PHE A 1 330 ? -41.812 -42.449 -15.373 1.00 29.22 328 PHE A N 1
ATOM 2211 C CA . PHE A 1 330 ? -42.709 -41.697 -14.506 1.00 23.10 328 PHE A CA 1
ATOM 2212 C C . PHE A 1 330 ? -44.159 -41.754 -15.002 1.00 24.42 328 PHE A C 1
ATOM 2213 O O . PHE A 1 330 ? -45.084 -42.019 -14.226 1.00 23.82 328 PHE A O 1
ATOM 2221 N N . LEU A 1 331 ? -44.358 -41.512 -16.293 1.00 23.39 329 LEU A N 1
ATOM 2222 C CA . LEU A 1 331 ? -45.711 -41.500 -16.850 1.00 25.65 329 LEU A CA 1
ATOM 2223 C C . LEU A 1 331 ? -46.397 -42.861 -16.775 1.00 25.44 329 LEU A C 1
ATOM 2224 O O . LEU A 1 331 ? -47.609 -42.944 -16.527 1.00 23.52 329 LEU A O 1
ATOM 2229 N N . ASP A 1 332 ? -45.630 -43.930 -16.966 1.00 25.08 330 ASP A N 1
ATOM 2230 C CA . ASP A 1 332 ? -46.174 -45.284 -16.802 1.00 23.43 330 ASP A CA 1
ATOM 2231 C C . ASP A 1 332 ? -46.754 -45.456 -15.398 1.00 23.22 330 ASP A C 1
ATOM 2232 O O . ASP A 1 332 ? -47.857 -46.000 -15.226 1.00 23.94 330 ASP A O 1
ATOM 2237 N N . ALA A 1 333 ? -46.009 -44.978 -14.406 1.00 22.56 331 ALA A N 1
ATOM 2238 C CA . ALA A 1 333 ? -46.432 -45.025 -13.010 1.00 26.69 331 ALA A CA 1
ATOM 2239 C C . ALA A 1 333 ? -47.667 -44.139 -12.746 1.00 27.20 331 ALA A C 1
ATOM 2240 O O . ALA A 1 333 ? -48.601 -44.563 -12.052 1.00 26.38 331 ALA A O 1
ATOM 2242 N N . GLN A 1 334 ? -47.659 -42.910 -13.268 1.00 25.44 332 GLN A N 1
ATOM 2243 C CA . GLN A 1 334 ? -48.833 -42.029 -13.161 1.00 26.09 332 GLN A CA 1
ATOM 2244 C C . GLN A 1 334 ? -50.091 -42.694 -13.694 1.00 25.38 332 GLN A C 1
ATOM 2245 O O . GLN A 1 334 ? -51.092 -42.803 -12.976 1.00 26.43 332 GLN A O 1
ATOM 2251 N N . PHE A 1 335 ? -50.052 -43.118 -14.955 1.00 22.35 333 PHE A N 1
ATOM 2252 C CA . PHE A 1 335 ? -51.230 -43.716 -15.574 1.00 26.95 333 PHE A CA 1
ATOM 2253 C C . PHE A 1 335 ? -51.724 -44.919 -14.775 1.00 28.51 333 PHE A C 1
ATOM 2254 O O . PHE A 1 335 ? -52.930 -45.050 -14.552 1.00 26.31 333 PHE A O 1
ATOM 2262 N N . ASP A 1 336 ? -50.803 -45.790 -14.352 1.00 29.15 334 ASP A N 1
ATOM 2263 C CA . ASP A 1 336 ? -51.160 -46.950 -13.519 1.00 24.61 334 ASP A CA 1
ATOM 2264 C C . ASP A 1 336 ? -51.925 -46.481 -12.288 1.00 27.38 334 ASP A C 1
ATOM 2265 O O . ASP A 1 336 ? -52.930 -47.066 -11.894 1.00 26.61 334 ASP A O 1
ATOM 2270 N N . HIS A 1 337 ? -51.437 -45.412 -11.679 1.00 26.20 335 HIS A N 1
ATOM 2271 C CA . HIS A 1 337 ? -52.058 -44.906 -10.464 1.00 27.54 335 HIS A CA 1
ATOM 2272 C C . HIS A 1 337 ? -53.430 -44.261 -10.697 1.00 28.78 335 HIS A C 1
ATOM 2273 O O . HIS A 1 337 ? -54.390 -44.569 -9.982 1.00 29.87 335 HIS A O 1
ATOM 2280 N N . PHE A 1 338 ? -53.524 -43.369 -11.682 1.00 27.56 336 PHE A N 1
ATOM 2281 C CA . PHE A 1 338 ? -54.796 -42.723 -12.001 1.00 28.94 336 PHE A CA 1
ATOM 2282 C C . PHE A 1 338 ? -55.845 -43.812 -12.260 1.00 34.17 336 PHE A C 1
ATOM 2283 O O . PHE A 1 338 ? -56.965 -43.761 -11.729 1.00 28.90 336 PHE A O 1
ATOM 2291 N N . GLU A 1 339 ? -55.472 -44.807 -13.065 1.00 28.66 337 GLU A N 1
ATOM 2292 C CA . GLU A 1 339 ? -56.400 -45.881 -13.407 1.00 31.03 337 GLU A CA 1
ATOM 2293 C C . GLU A 1 339 ? -56.866 -46.606 -12.144 1.00 29.91 337 GLU A C 1
ATOM 2294 O O . GLU A 1 339 ? -58.061 -46.834 -11.955 1.00 36.06 337 GLU A O 1
ATOM 2300 N N . ARG A 1 340 ? -55.923 -46.928 -11.263 1.00 34.42 338 ARG A N 1
ATOM 2301 C CA . ARG A 1 340 ? -56.232 -47.634 -10.022 1.00 36.04 338 ARG A CA 1
ATOM 2302 C C . ARG A 1 340 ? -57.174 -46.878 -9.072 1.00 39.74 338 ARG A C 1
ATOM 2303 O O . ARG A 1 340 ? -58.125 -47.464 -8.550 1.00 37.10 338 ARG A O 1
ATOM 2311 N N . VAL A 1 341 ? -56.922 -45.590 -8.839 1.00 34.29 339 VAL A N 1
ATOM 2312 C CA . VAL A 1 341 ? -57.741 -44.854 -7.870 1.00 33.01 339 VAL A CA 1
ATOM 2313 C C . VAL A 1 341 ? -58.983 -44.213 -8.479 1.00 28.44 339 VAL A C 1
ATOM 2314 O O . VAL A 1 341 ? -59.824 -43.687 -7.756 1.00 37.65 339 VAL A O 1
ATOM 2318 N N . GLY A 1 342 ? -59.107 -44.259 -9.801 1.00 30.54 340 GLY A N 1
ATOM 2319 C CA . GLY A 1 342 ? -60.266 -43.683 -10.467 1.00 32.77 340 GLY A CA 1
ATOM 2320 C C . GLY A 1 342 ? -60.220 -42.168 -10.675 1.00 37.45 340 GLY A C 1
ATOM 2321 O O . GLY A 1 342 ? -61.264 -41.500 -10.685 1.00 33.73 340 GLY A O 1
ATOM 2322 N N . THR A 1 343 ? -59.017 -41.619 -10.844 1.00 31.81 341 THR A N 1
ATOM 2323 C CA . THR A 1 343 ? -58.864 -40.196 -11.157 1.00 26.94 341 THR A CA 1
ATOM 2324 C C . THR A 1 343 ? -58.758 -40.026 -12.667 1.00 29.44 341 THR A C 1
ATOM 2325 O O . THR A 1 343 ? -58.008 -40.749 -13.329 1.00 28.56 341 THR A O 1
ATOM 2329 N N . ARG A 1 344 ? -59.526 -39.096 -13.224 1.00 22.96 342 ARG A N 1
ATOM 2330 C CA . ARG A 1 344 ? -59.474 -38.859 -14.663 1.00 25.47 342 ARG A CA 1
ATOM 2331 C C . ARG A 1 344 ? -58.357 -37.856 -14.985 1.00 25.97 342 ARG A C 1
ATOM 2332 O O . ARG A 1 344 ? -58.326 -36.747 -14.435 1.00 24.59 342 ARG A O 1
ATOM 2340 N N . PRO A 1 345 ? -57.417 -38.240 -15.864 1.00 25.22 343 PRO A N 1
ATOM 2341 C CA . PRO A 1 345 ? -56.392 -37.236 -16.169 1.00 24.76 343 PRO A CA 1
ATOM 2342 C C . PRO A 1 345 ? -56.965 -36.092 -16.997 1.00 24.55 343 PRO A C 1
ATOM 2343 O O . PRO A 1 345 ? -57.867 -36.276 -17.815 1.00 26.09 343 PRO A O 1
ATOM 2347 N N . GLU A 1 346 ? -56.462 -34.892 -16.751 1.00 25.06 344 GLU A N 1
ATOM 2348 C CA . GLU A 1 346 ? -56.657 -33.828 -17.722 1.00 24.52 344 GLU A CA 1
ATOM 2349 C C . GLU A 1 346 ? -55.314 -33.666 -18.387 1.00 23.61 344 GLU A C 1
ATOM 2350 O O . GLU A 1 346 ? -54.320 -33.337 -17.718 1.00 22.17 344 GLU A O 1
ATOM 2356 N N . VAL A 1 347 ? -55.266 -33.907 -19.697 1.00 23.39 345 VAL A N 1
ATOM 2357 C CA . VAL A 1 347 ? -54.007 -33.749 -20.425 1.00 22.97 345 VAL A CA 1
ATOM 2358 C C . VAL A 1 347 ? -53.760 -32.262 -20.632 1.00 23.61 345 VAL A C 1
ATOM 2359 O O . VAL A 1 347 ? -54.537 -31.579 -21.328 1.00 23.10 345 VAL A O 1
ATOM 2363 N N . GLU A 1 348 ? -52.707 -31.756 -19.991 1.00 23.06 346 GLU A N 1
ATOM 2364 C CA . GLU A 1 348 ? -52.304 -30.359 -20.150 1.00 22.54 346 GLU A CA 1
ATOM 2365 C C . GLU A 1 348 ? -51.514 -30.266 -21.438 1.00 24.52 346 GLU A C 1
ATOM 2366 O O . GLU A 1 348 ? -50.350 -30.674 -21.482 1.00 24.23 346 GLU A O 1
ATOM 2372 N N . VAL A 1 349 ? -52.139 -29.749 -22.487 1.00 21.49 347 VAL A N 1
ATOM 2373 C CA . VAL A 1 349 ? -51.475 -29.676 -23.785 1.00 22.31 347 VAL A CA 1
ATOM 2374 C C . VAL A 1 349 ? -50.598 -28.415 -23.878 1.00 24.69 347 VAL A C 1
ATOM 2375 O O . VAL A 1 349 ? -51.031 -27.358 -24.366 1.00 24.28 347 VAL A O 1
ATOM 2379 N N . PHE A 1 350 ? -49.366 -28.533 -23.403 1.00 22.53 348 PHE A N 1
ATOM 2380 C CA . PHE A 1 350 ? -48.431 -27.407 -23.393 1.00 23.61 348 PHE A CA 1
ATOM 2381 C C . PHE A 1 350 ? -47.769 -27.187 -24.751 1.00 26.18 348 PHE A C 1
ATOM 2382 O O . PHE A 1 350 ? -47.357 -26.073 -25.069 1.00 24.27 348 PHE A O 1
ATOM 2390 N N . ASN A 1 351 ? -47.632 -28.251 -25.541 1.00 25.07 349 ASN A N 1
ATOM 2391 C CA . ASN A 1 351 ? -46.761 -28.198 -26.721 1.00 24.88 349 ASN A CA 1
ATOM 2392 C C . ASN A 1 351 ? -47.120 -29.267 -27.742 1.00 23.29 349 ASN A C 1
ATOM 2393 O O . ASN A 1 351 ? -47.937 -30.145 -27.457 1.00 25.51 349 ASN A O 1
ATOM 2398 N N . HIS A 1 352 ? -46.512 -29.210 -28.924 1.00 21.74 350 HIS A N 1
ATOM 2399 C CA . HIS A 1 352 ? -46.828 -30.189 -29.962 1.00 25.47 350 HIS A CA 1
ATOM 2400 C C . HIS A 1 352 ? -46.342 -31.596 -29.605 1.00 23.74 350 HIS A C 1
ATOM 2401 O O . HIS A 1 352 ? -46.962 -32.589 -29.991 1.00 25.63 350 HIS A O 1
ATOM 2408 N N . ALA A 1 353 ? -45.236 -31.680 -28.877 1.00 23.10 351 ALA A N 1
ATOM 2409 C CA . ALA A 1 353 ? -44.748 -32.978 -28.419 1.00 24.74 351 ALA A CA 1
ATOM 2410 C C . ALA A 1 353 ? -45.850 -33.698 -27.642 1.00 24.16 351 ALA A C 1
ATOM 2411 O O . ALA A 1 353 ? -46.071 -34.901 -27.824 1.00 24.33 351 ALA A O 1
ATOM 2413 N N . ILE A 1 354 ? -46.566 -32.955 -26.797 1.00 23.76 352 ILE A N 1
ATOM 2414 C CA . ILE A 1 354 ? -47.672 -33.558 -26.044 1.00 23.74 352 ILE A CA 1
ATOM 2415 C C . ILE A 1 354 ? -48.785 -34.060 -26.961 1.00 23.22 352 ILE A C 1
ATOM 2416 O O . ILE A 1 354 ? -49.315 -35.163 -26.756 1.00 23.01 352 ILE A O 1
ATOM 2421 N N . VAL A 1 355 ? -49.130 -33.278 -27.980 1.00 24.84 353 VAL A N 1
ATOM 2422 C CA . VAL A 1 355 ? -50.128 -33.727 -28.957 1.00 25.48 353 VAL A CA 1
ATOM 2423 C C . VAL A 1 355 ? -49.688 -35.027 -29.657 1.00 25.49 353 VAL A C 1
ATOM 2424 O O . VAL A 1 355 ? -50.459 -35.994 -29.736 1.00 24.73 353 VAL A O 1
ATOM 2428 N N . ASP A 1 356 ? -48.452 -35.042 -30.148 1.00 22.74 354 ASP A N 1
ATOM 2429 C CA . ASP A 1 356 ? -47.894 -36.233 -30.787 1.00 27.95 354 ASP A CA 1
ATOM 2430 C C . ASP A 1 356 ? -47.952 -37.445 -29.869 1.00 25.43 354 ASP A C 1
ATOM 2431 O O . ASP A 1 356 ? -48.377 -38.525 -30.269 1.00 24.24 354 ASP A O 1
ATOM 2436 N N . ASN A 1 357 ? -47.534 -37.261 -28.624 1.00 24.71 355 ASN A N 1
ATOM 2437 C CA . ASN A 1 357 ? -47.472 -38.382 -27.683 1.00 24.98 355 ASN A CA 1
ATOM 2438 C C . ASN A 1 357 ? -48.841 -38.890 -27.230 1.00 25.83 355 ASN A C 1
ATOM 2439 O O . ASN A 1 357 ? -49.075 -40.101 -27.161 1.00 24.28 355 ASN A O 1
ATOM 2444 N N . ALA A 1 358 ? -49.746 -37.962 -26.930 1.00 22.01 356 ALA A N 1
ATOM 2445 C CA . ALA A 1 358 ? -51.070 -38.327 -26.437 1.00 22.03 356 ALA A CA 1
ATOM 2446 C C . ALA A 1 358 ? -51.819 -39.112 -27.493 1.00 22.89 356 ALA A C 1
ATOM 2447 O O . ALA A 1 358 ? -52.535 -40.061 -27.177 1.00 23.47 356 ALA A O 1
ATOM 2449 N N . THR A 1 359 ? -51.638 -38.729 -28.754 1.00 22.38 357 THR A N 1
ATOM 2450 C CA . THR A 1 359 ? -52.395 -39.359 -29.830 1.00 26.54 357 THR A CA 1
ATOM 2451 C C . THR A 1 359 ? -51.721 -40.612 -30.388 1.00 28.39 357 THR A C 1
ATOM 2452 O O . THR A 1 359 ? -52.293 -41.290 -31.230 1.00 29.50 357 THR A O 1
ATOM 2456 N N . SER A 1 360 ? -50.517 -40.924 -29.918 1.00 26.17 358 SER A N 1
ATOM 2457 C CA . SER A 1 360 ? -49.832 -42.128 -30.397 1.00 26.98 358 SER A CA 1
ATOM 2458 C C . SER A 1 360 ? -49.532 -43.085 -29.253 1.00 25.50 358 SER A C 1
ATOM 2459 O O . SER A 1 360 ? -50.375 -43.893 -28.869 1.00 25.82 358 SER A O 1
ATOM 2462 N N . LEU A 1 361 ? -48.339 -42.969 -28.687 1.00 24.78 359 LEU A N 1
ATOM 2463 C CA . LEU A 1 361 ? -47.898 -43.893 -27.647 1.00 25.45 359 LEU A CA 1
ATOM 2464 C C . LEU A 1 361 ? -48.816 -43.988 -26.420 1.00 28.19 359 LEU A C 1
ATOM 2465 O O . LEU A 1 361 ? -49.053 -45.081 -25.903 1.00 26.33 359 LEU A O 1
ATOM 2470 N N . TYR A 1 362 ? -49.341 -42.859 -25.954 1.00 24.13 360 TYR A N 1
ATOM 2471 C CA . TYR A 1 362 ? -50.130 -42.881 -24.729 1.00 24.17 360 TYR A CA 1
ATOM 2472 C C . TYR A 1 362 ? -51.623 -43.009 -24.976 1.00 25.90 360 TYR A C 1
ATOM 2473 O O . TYR A 1 362 ? -52.416 -42.931 -24.040 1.00 24.80 360 TYR A O 1
ATOM 2482 N N . ARG A 1 363 ? -52.011 -43.233 -26.226 1.00 25.60 361 ARG A N 1
ATOM 2483 C CA . ARG A 1 363 ? -53.435 -43.200 -26.569 1.00 27.32 361 ARG A CA 1
ATOM 2484 C C . ARG A 1 363 ? -54.234 -44.273 -25.846 1.00 28.58 361 ARG A C 1
ATOM 2485 O O . ARG A 1 363 ? -55.289 -43.988 -25.271 1.00 26.71 361 ARG A O 1
ATOM 2493 N N . ASP A 1 364 ? -53.739 -45.505 -25.854 1.00 28.49 362 ASP A N 1
ATOM 2494 C CA . ASP A 1 364 ? -54.475 -46.590 -25.202 1.00 26.74 362 ASP A CA 1
ATOM 2495 C C . ASP A 1 364 ? -54.573 -46.385 -23.689 1.00 27.44 362 ASP A C 1
ATOM 2496 O O . ASP A 1 364 ? -55.595 -46.713 -23.084 1.00 26.06 362 ASP A O 1
ATOM 2501 N N . ARG A 1 365 ? -53.515 -45.846 -23.081 1.00 23.19 363 ARG A N 1
ATOM 2502 C CA . ARG A 1 365 ? -53.528 -45.565 -21.640 1.00 27.22 363 ARG A CA 1
ATOM 2503 C C . ARG A 1 365 ? -54.561 -44.489 -21.299 1.00 25.23 363 ARG A C 1
ATOM 2504 O O . ARG A 1 365 ? -55.249 -44.580 -20.284 1.00 26.14 363 ARG A O 1
ATOM 2512 N N . LEU A 1 366 ? -54.666 -43.478 -22.155 1.00 25.14 364 LEU A N 1
ATOM 2513 C CA . LEU A 1 366 ? -55.662 -42.420 -21.969 1.00 27.44 364 LEU A CA 1
ATOM 2514 C C . LEU A 1 366 ? -57.074 -42.968 -22.133 1.00 29.00 364 LEU A C 1
ATOM 2515 O O . LEU A 1 366 ? -58.009 -42.528 -21.459 1.00 26.86 364 LEU A O 1
ATOM 2520 N N . LEU A 1 367 ? -57.237 -43.940 -23.021 1.00 26.06 365 LEU A N 1
ATOM 2521 C CA . LEU A 1 367 ? -58.558 -44.537 -23.193 1.00 30.84 365 LEU A CA 1
ATOM 2522 C C . LEU A 1 367 ? -58.912 -45.330 -21.951 1.00 30.32 365 LEU A C 1
ATOM 2523 O O . LEU A 1 367 ? -60.047 -45.293 -21.478 1.00 30.92 365 LEU A O 1
ATOM 2528 N N . ARG A 1 368 ? -57.920 -46.024 -21.407 1.00 27.10 366 ARG A N 1
ATOM 2529 C CA . ARG A 1 368 ? -58.099 -46.819 -20.205 1.00 29.37 366 ARG A CA 1
ATOM 2530 C C . ARG A 1 368 ? -58.506 -46.021 -18.968 1.00 32.69 366 ARG A C 1
ATOM 2531 O O . ARG A 1 368 ? -59.166 -46.560 -18.079 1.00 27.16 366 ARG A O 1
ATOM 2539 N N . THR A 1 369 ? -58.100 -44.754 -18.889 1.00 28.87 367 THR A N 1
ATOM 2540 C CA . THR A 1 369 ? -58.411 -43.966 -17.699 1.00 27.52 367 THR A CA 1
ATOM 2541 C C . THR A 1 369 ? -59.803 -43.347 -17.769 1.00 31.56 367 THR A C 1
ATOM 2542 O O . THR A 1 369 ? -60.198 -42.617 -16.856 1.00 32.74 367 THR A O 1
ATOM 2546 N N . GLY A 1 370 ? -60.526 -43.619 -18.860 1.00 31.11 368 GLY A N 1
ATOM 2547 C CA . GLY A 1 370 ? -61.938 -43.255 -18.964 1.00 31.01 368 GLY A CA 1
ATOM 2548 C C . GLY A 1 370 ? -62.318 -42.189 -19.985 1.00 30.80 368 GLY A C 1
ATOM 2549 O O . GLY A 1 370 ? -61.568 -41.232 -20.238 1.00 27.29 368 GLY A O 1
ATOM 2550 N N . LYS A 1 371 ? -63.501 -42.351 -20.568 1.00 28.94 369 LYS A N 1
ATOM 2551 C CA . LYS A 1 371 ? -64.017 -41.416 -21.556 1.00 28.08 369 LYS A CA 1
ATOM 2552 C C . LYS A 1 371 ? -65.100 -40.552 -20.926 1.00 28.39 369 LYS A C 1
ATOM 2553 O O . LYS A 1 371 ? -65.777 -40.990 -20.000 1.00 27.73 369 LYS A O 1
ATOM 2559 N N . PRO A 1 372 ? -65.248 -39.308 -21.398 1.00 27.92 370 PRO A N 1
ATOM 2560 C CA . PRO A 1 372 ? -64.418 -38.614 -22.390 1.00 24.44 370 PRO A CA 1
ATOM 2561 C C . PRO A 1 372 ? -63.014 -38.331 -21.867 1.00 25.26 370 PRO A C 1
ATOM 2562 O O . PRO A 1 372 ? -62.819 -38.084 -20.667 1.00 26.46 370 PRO A O 1
ATOM 2566 N N . VAL A 1 373 ? -62.044 -38.392 -22.771 1.00 25.11 371 VAL A N 1
ATOM 2567 C CA . VAL A 1 373 ? -60.669 -38.013 -22.445 1.00 24.97 371 VAL A CA 1
ATOM 2568 C C . VAL A 1 373 ? -60.617 -36.484 -22.400 1.00 23.04 371 VAL A C 1
ATOM 2569 O O . VAL A 1 373 ? -61.196 -35.813 -23.257 1.00 21.92 371 VAL A O 1
ATOM 2573 N N . LEU A 1 374 ? -59.949 -35.939 -21.388 1.00 26.06 372 LEU A N 1
ATOM 2574 C CA . LEU A 1 374 ? -59.988 -34.499 -21.133 1.00 23.95 372 LEU A CA 1
ATOM 2575 C C . LEU A 1 374 ? -58.686 -33.819 -21.527 1.00 24.95 372 LEU A C 1
ATOM 2576 O O . LEU A 1 374 ? -57.604 -34.313 -21.191 1.00 22.93 372 LEU A O 1
ATOM 2581 N N . PHE A 1 375 ? -58.789 -32.679 -22.213 1.00 23.44 373 PHE A N 1
ATOM 2582 C CA . PHE A 1 375 ? -57.611 -31.920 -22.649 1.00 24.78 373 PHE A CA 1
ATOM 2583 C C . PHE A 1 375 ? -57.759 -30.446 -22.269 1.00 27.58 373 PHE A C 1
ATOM 2584 O O . PHE A 1 375 ? -58.865 -29.893 -22.296 1.00 26.68 373 PHE A O 1
ATOM 2592 N N . MET A 1 376 ? -56.647 -29.817 -21.907 1.00 24.04 374 MET A N 1
ATOM 2593 C CA . MET A 1 376 ? -56.605 -28.371 -21.685 1.00 25.39 374 MET A CA 1
ATOM 2594 C C . MET A 1 376 ? -55.541 -27.789 -22.599 1.00 24.62 374 MET A C 1
ATOM 2595 O O . MET A 1 376 ? -54.367 -28.157 -22.494 1.00 24.83 374 MET A O 1
ATOM 2600 N N . LEU A 1 377 ? -55.948 -26.912 -23.521 1.00 23.89 375 LEU A N 1
ATOM 2601 C CA . LEU A 1 377 ? -54.991 -26.267 -24.423 1.00 23.77 375 LEU A CA 1
ATOM 2602 C C . LEU A 1 377 ? -54.316 -25.097 -23.695 1.00 24.44 375 LEU A C 1
ATOM 2603 O O . LEU A 1 377 ? -54.974 -24.109 -23.355 1.00 25.72 375 LEU A O 1
ATOM 2608 N N . VAL A 1 378 ? -53.017 -25.220 -23.432 1.00 22.39 376 VAL A N 1
ATOM 2609 C CA . VAL A 1 378 ? -52.267 -24.135 -22.796 1.00 24.69 376 VAL A CA 1
ATOM 2610 C C . VAL A 1 378 ? -51.807 -23.181 -23.900 1.00 24.24 376 VAL A C 1
ATOM 2611 O O . VAL A 1 378 ? -50.630 -23.116 -24.259 1.00 25.30 376 VAL A O 1
ATOM 2615 N N . ALA A 1 379 ? -52.766 -22.452 -24.460 1.00 25.22 377 ALA A N 1
ATOM 2616 C CA . ALA A 1 379 ? -52.487 -21.635 -25.632 1.00 25.31 377 ALA A CA 1
ATOM 2617 C C . ALA A 1 379 ? -51.832 -20.307 -25.265 1.00 28.11 377 ALA A C 1
ATOM 2618 O O . ALA A 1 379 ? -52.122 -19.726 -24.213 1.00 25.32 377 ALA A O 1
ATOM 2620 N N . GLY A 1 380 ? -50.941 -19.838 -26.136 1.00 26.46 378 GLY A N 1
ATOM 2621 C CA . GLY A 1 380 ? -50.371 -18.505 -26.004 1.00 27.90 378 GLY A CA 1
ATOM 2622 C C . GLY A 1 380 ? -49.160 -18.431 -25.103 1.00 31.57 378 GLY A C 1
ATOM 2623 O O . GLY A 1 380 ? -48.615 -17.346 -24.869 1.00 29.98 378 GLY A O 1
ATOM 2624 N N . VAL A 1 381 ? -48.740 -19.578 -24.582 1.00 25.10 379 VAL A N 1
ATOM 2625 C CA . VAL A 1 381 ? -47.546 -19.632 -23.746 1.00 28.26 379 VAL A CA 1
ATOM 2626 C C . VAL A 1 381 ? -46.409 -20.243 -24.570 1.00 29.65 379 VAL A C 1
ATOM 2627 O O . VAL A 1 381 ? -46.511 -21.397 -25.005 1.00 26.92 379 VAL A O 1
ATOM 2631 N N . ASP A 1 382 ? -45.341 -19.476 -24.790 1.00 25.57 380 ASP A N 1
ATOM 2632 C CA . ASP A 1 382 ? -44.246 -19.921 -25.659 1.00 26.65 380 ASP A CA 1
ATOM 2633 C C . ASP A 1 382 ? -43.506 -21.130 -25.069 1.00 28.20 380 ASP A C 1
ATOM 2634 O O . ASP A 1 382 ? -43.144 -21.130 -23.890 1.00 27.06 380 ASP A O 1
ATOM 2639 N N . GLN A 1 383 ? -43.271 -22.143 -25.901 1.00 28.02 381 GLN A N 1
ATOM 2640 C CA . GLN A 1 383 ? -42.670 -23.404 -25.453 1.00 25.46 381 GLN A CA 1
ATOM 2641 C C . GLN A 1 383 ? -41.492 -23.799 -26.324 1.00 29.04 381 GLN A C 1
ATOM 2642 O O . GLN A 1 383 ? -41.437 -23.429 -27.503 1.00 27.41 381 GLN A O 1
ATOM 2648 N N . TYR A 1 384 ? -40.564 -24.571 -25.755 1.00 24.59 382 TYR A N 1
ATOM 2649 C CA . TYR A 1 384 ? -39.453 -25.119 -26.524 1.00 27.11 382 TYR A CA 1
ATOM 2650 C C . TYR A 1 384 ? -39.596 -26.630 -26.604 1.00 28.40 382 TYR A C 1
ATOM 2651 O O . TYR A 1 384 ? -40.311 -27.236 -25.808 1.00 25.66 382 TYR A O 1
ATOM 2660 N N . ARG A 1 385 ? -38.906 -27.230 -27.565 1.00 26.41 383 ARG A N 1
ATOM 2661 C CA . ARG A 1 385 ? -38.577 -28.651 -27.493 1.00 28.32 383 ARG A CA 1
ATOM 2662 C C . ARG A 1 385 ? -37.052 -28.737 -27.577 1.00 28.91 383 ARG A C 1
ATOM 2663 O O . ARG A 1 385 ? -36.429 -28.057 -28.398 1.00 28.25 383 ARG A O 1
ATOM 2671 N N . ARG A 1 386 ? -36.443 -29.534 -26.710 1.00 27.10 384 ARG A N 1
ATOM 2672 C CA . ARG A 1 386 ? -34.994 -29.654 -26.714 1.00 28.12 384 ARG A CA 1
ATOM 2673 C C . ARG A 1 386 ? -34.566 -30.950 -27.393 1.00 32.57 384 ARG A C 1
ATOM 2674 O O . ARG A 1 386 ? -35.116 -32.025 -27.124 1.00 28.00 384 ARG A O 1
ATOM 2682 N N . ASP A 1 387 ? -33.606 -30.830 -28.302 1.00 31.62 385 ASP A N 1
ATOM 2683 C CA . ASP A 1 387 ? -33.007 -31.986 -28.967 1.00 31.75 385 ASP A CA 1
ATOM 2684 C C . ASP A 1 387 ? -32.116 -32.700 -27.949 1.00 27.57 385 ASP A C 1
ATOM 2685 O O . ASP A 1 387 ? -31.184 -32.103 -27.424 1.00 27.03 385 ASP A O 1
ATOM 2690 N N . PRO A 1 388 ? -32.406 -33.976 -27.649 1.00 29.91 386 PRO A N 1
ATOM 2691 C CA . PRO A 1 388 ? -31.616 -34.635 -26.600 1.00 29.31 386 PRO A CA 1
ATOM 2692 C C . PRO A 1 388 ? -30.173 -34.841 -27.031 1.00 29.90 386 PRO A C 1
ATOM 2693 O O . PRO A 1 388 ? -29.307 -34.993 -26.170 1.00 28.65 386 PRO A O 1
ATOM 2697 N N . ILE A 1 389 ? -29.918 -34.831 -28.337 1.00 28.22 387 ILE A N 1
ATOM 2698 C CA . ILE A 1 389 ? -28.569 -35.100 -28.828 1.00 32.59 387 ILE A CA 1
ATOM 2699 C C . ILE A 1 389 ? -27.697 -33.847 -28.775 1.00 33.12 387 ILE A C 1
ATOM 2700 O O . ILE A 1 389 ? -26.610 -33.863 -28.209 1.00 33.08 387 ILE A O 1
ATOM 2705 N N . THR A 1 390 ? -28.180 -32.762 -29.368 1.00 32.51 388 THR A N 1
ATOM 2706 C CA . THR A 1 390 ? -27.396 -31.533 -29.447 1.00 35.38 388 THR A CA 1
ATOM 2707 C C . THR A 1 390 ? -27.637 -30.614 -28.253 1.00 33.90 388 THR A C 1
ATOM 2708 O O . THR A 1 390 ? -26.786 -29.786 -27.911 1.00 31.14 388 THR A O 1
ATOM 2712 N N . GLY A 1 391 ? -28.802 -30.753 -27.621 1.00 30.74 389 GLY A N 1
ATOM 2713 C CA . GLY A 1 391 ? -29.164 -29.869 -26.527 1.00 29.08 389 GLY A CA 1
ATOM 2714 C C . GLY A 1 391 ? -29.778 -28.566 -27.000 1.00 31.70 389 GLY A C 1
ATOM 2715 O O . GLY A 1 391 ? -30.124 -27.698 -26.182 1.00 30.66 389 GLY A O 1
ATOM 2716 N N . GLU A 1 392 ? -29.924 -28.423 -28.315 1.00 28.97 390 GLU A N 1
ATOM 2717 C CA . GLU A 1 392 ? -30.521 -27.213 -28.882 1.00 34.35 390 GLU A CA 1
ATOM 2718 C C . GLU A 1 392 ? -32.040 -27.197 -28.756 1.00 33.68 390 GLU A C 1
ATOM 2719 O O . GLU A 1 392 ? -32.690 -28.248 -28.752 1.00 31.14 390 GLU A O 1
ATOM 2725 N N . VAL A 1 393 ? -32.612 -26.000 -28.683 1.00 30.88 391 VAL A N 1
ATOM 2726 C CA . VAL A 1 393 ? -34.061 -25.871 -28.557 1.00 31.74 391 VAL A CA 1
ATOM 2727 C C . VAL A 1 393 ? -34.674 -25.267 -29.808 1.00 31.93 391 VAL A C 1
ATOM 2728 O O . VAL A 1 393 ? -34.031 -24.500 -30.516 1.00 32.67 391 VAL A O 1
ATOM 2732 N N . GLU A 1 394 ? -35.916 -25.639 -30.079 1.00 27.42 392 GLU A N 1
ATOM 2733 C CA . GLU A 1 394 ? -36.694 -25.032 -31.144 1.00 31.70 392 GLU A CA 1
ATOM 2734 C C . GLU A 1 394 ? -38.086 -24.772 -30.602 1.00 34.22 392 GLU A C 1
ATOM 2735 O O . GLU A 1 394 ? -38.506 -25.393 -29.615 1.00 29.26 392 GLU A O 1
ATOM 2741 N N . ASP A 1 395 ? -38.801 -23.865 -31.260 1.00 32.37 393 ASP A N 1
ATOM 2742 C CA . ASP A 1 395 ? -40.181 -23.566 -30.911 1.00 31.82 393 ASP A CA 1
ATOM 2743 C C . ASP A 1 395 ? -41.065 -24.812 -31.003 1.00 32.41 393 ASP A C 1
ATOM 2744 O O . ASP A 1 395 ? -40.984 -25.580 -31.964 1.00 31.89 393 ASP A O 1
ATOM 2749 N N . ASP A 1 396 ? -41.902 -25.015 -29.987 1.00 27.94 394 ASP A N 1
ATOM 2750 C CA . ASP A 1 396 ? -42.840 -26.122 -29.982 1.00 26.75 394 ASP A CA 1
ATOM 2751 C C . ASP A 1 396 ? -44.183 -25.647 -29.417 1.00 29.08 394 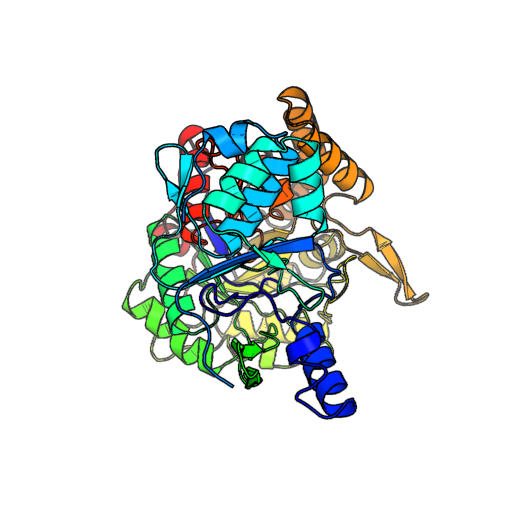ASP A C 1
ATOM 2752 O O . ASP A 1 396 ? -45.012 -26.449 -28.993 1.00 24.02 394 ASP A O 1
ATOM 2757 N N . SER A 1 397 ? -44.383 -24.328 -29.429 1.00 30.02 395 SER A N 1
ATOM 2758 C CA . SER A 1 397 ? -45.612 -23.709 -28.933 1.00 31.09 395 SER A CA 1
ATOM 2759 C C . SER A 1 397 ? -46.826 -24.117 -29.769 1.00 27.98 395 SER A C 1
ATOM 2760 O O . SER A 1 397 ? -46.710 -24.322 -30.977 1.00 31.11 395 SER A O 1
ATOM 2763 N N . LEU A 1 398 ? -47.990 -24.224 -29.136 1.00 22.21 396 LEU A N 1
ATOM 2764 C CA . LEU A 1 398 ? -49.216 -24.524 -29.879 1.00 28.59 396 LEU A CA 1
ATOM 2765 C C . LEU A 1 398 ? -49.498 -23.421 -30.899 1.00 31.62 396 LEU A C 1
ATOM 2766 O O . LEU A 1 398 ? -49.787 -23.695 -32.067 1.00 32.78 396 LEU A O 1
ATOM 2771 N N . ILE A 1 399 ? -49.435 -22.177 -30.435 1.00 30.98 397 ILE A N 1
ATOM 2772 C CA . ILE A 1 399 ? -49.460 -21.028 -31.326 1.00 31.85 397 ILE A CA 1
ATOM 2773 C C . ILE A 1 399 ? -48.000 -20.668 -31.531 1.00 27.39 397 ILE A C 1
ATOM 2774 O O . ILE A 1 399 ? -47.331 -20.229 -30.598 1.00 28.58 397 ILE A O 1
ATOM 2779 N N . ALA A 1 400 ? -47.495 -20.897 -32.740 1.00 29.55 398 ALA A N 1
ATOM 2780 C CA . ALA A 1 400 ? -46.096 -20.612 -33.056 1.00 32.51 398 ALA A CA 1
ATOM 2781 C C . ALA A 1 400 ? -45.709 -19.233 -32.540 1.00 35.87 398 ALA A C 1
ATOM 2782 O O . ALA A 1 400 ? -46.505 -18.293 -32.630 1.00 33.71 398 ALA A O 1
ATOM 2784 N N . ARG A 1 401 ? -44.510 -19.114 -31.974 1.00 34.08 399 ARG A N 1
ATOM 2785 C CA . ARG A 1 401 ? -44.114 -17.865 -31.337 1.00 38.85 399 ARG A CA 1
ATOM 2786 C C . ARG A 1 401 ? -44.209 -16.683 -32.300 1.00 41.12 399 ARG A C 1
ATOM 2787 O O . ARG A 1 401 ? -44.698 -15.623 -31.921 1.00 39.18 399 ARG A O 1
ATOM 2795 N N . VAL A 1 402 ? -43.775 -16.878 -33.544 1.00 38.83 400 VAL A N 1
ATOM 2796 C CA . VAL A 1 402 ? -43.850 -15.804 -34.538 1.00 41.52 400 VAL A CA 1
ATOM 2797 C C . VAL A 1 402 ? -45.294 -15.356 -34.771 1.00 42.27 400 VAL A C 1
ATOM 2798 O O . VAL A 1 402 ? -45.564 -14.158 -34.922 1.00 41.16 400 VAL A O 1
ATOM 2802 N N . VAL A 1 403 ? -46.218 -16.314 -34.776 1.00 35.42 401 VAL A N 1
ATOM 2803 C CA . VAL A 1 403 ? -47.632 -16.003 -34.921 1.00 36.96 401 VAL A CA 1
ATOM 2804 C C . VAL A 1 403 ? -48.171 -15.383 -33.630 1.00 41.29 401 VAL A C 1
ATOM 2805 O O . VAL A 1 403 ? -48.943 -14.421 -33.665 1.00 38.97 401 VAL A O 1
ATOM 2809 N N . ARG A 1 404 ? -47.745 -15.918 -32.491 1.00 37.00 402 ARG A N 1
ATOM 2810 C CA . ARG A 1 404 ? -48.159 -15.372 -31.195 1.00 38.37 402 ARG A CA 1
ATOM 2811 C C . ARG A 1 404 ? -47.729 -13.909 -31.029 1.00 37.35 402 ARG A C 1
ATOM 2812 O O . ARG A 1 404 ? -48.482 -13.086 -30.499 1.00 35.20 402 ARG A O 1
ATOM 2820 N N . GLU A 1 405 ? -46.511 -13.596 -31.465 1.00 34.93 403 GLU A N 1
ATOM 2821 C CA . GLU A 1 405 ? -46.020 -12.219 -31.430 1.00 38.59 403 GLU A CA 1
ATOM 2822 C C . GLU A 1 405 ? -46.900 -11.281 -32.274 1.00 38.82 403 GLU A C 1
ATOM 2823 O O . GLU A 1 405 ? -47.151 -10.141 -31.883 1.00 41.81 403 GLU A O 1
ATOM 2829 N N . GLU A 1 406 ? -47.385 -11.771 -33.411 1.00 38.82 404 GLU A N 1
ATOM 2830 C CA . GLU A 1 406 ? -48.281 -10.997 -34.267 1.00 39.47 404 GLU A CA 1
ATOM 2831 C C . GLU A 1 406 ? -49.614 -10.760 -33.564 1.00 42.86 404 GLU A C 1
ATOM 2832 O O . GLU A 1 406 ? -50.187 -9.666 -33.640 1.00 38.37 404 GLU A O 1
ATOM 2838 N N . ILE A 1 407 ? -50.096 -11.790 -32.873 1.00 35.23 405 ILE A N 1
ATOM 2839 C CA . ILE A 1 407 ? -51.335 -11.704 -32.107 1.00 36.48 405 ILE A CA 1
ATOM 2840 C C . ILE A 1 407 ? -51.250 -10.655 -30.991 1.00 39.93 405 ILE A C 1
ATOM 2841 O O . ILE A 1 407 ? -52.178 -9.860 -30.813 1.00 37.60 405 ILE A O 1
ATOM 2846 N N . SER A 1 408 ? -50.142 -10.649 -30.252 1.00 35.21 406 SER A N 1
ATOM 2847 C CA . SER A 1 408 ? -49.941 -9.674 -29.182 1.00 39.47 406 SER A CA 1
ATOM 2848 C C . SER A 1 408 ? -49.911 -8.248 -29.744 1.00 43.93 406 SER A C 1
ATOM 2849 O O . SER A 1 408 ? -50.488 -7.325 -29.163 1.00 41.28 406 SER A O 1
ATOM 2852 N N . SER A 1 409 ? -49.242 -8.083 -30.880 1.00 39.73 407 SER A N 1
ATOM 2853 C CA . SER A 1 409 ? -49.195 -6.795 -31.567 1.00 45.46 407 SER A CA 1
ATOM 2854 C C . SER A 1 409 ? -50.593 -6.314 -31.964 1.00 44.26 407 SER A C 1
ATOM 2855 O O . SER A 1 409 ? -50.962 -5.164 -31.716 1.00 44.60 407 SER A O 1
ATOM 2858 N N . LEU A 1 410 ? -51.370 -7.206 -32.570 1.00 37.33 408 LEU A N 1
ATOM 2859 C CA . LEU A 1 410 ? -52.733 -6.891 -32.970 1.00 42.55 408 LEU A CA 1
ATOM 2860 C C . LEU A 1 410 ? -53.639 -6.524 -31.789 1.00 47.49 408 LEU A C 1
ATOM 2861 O O . LEU A 1 410 ? -54.420 -5.565 -31.879 1.00 45.39 408 LEU A O 1
ATOM 2866 N N . LEU A 1 411 ? -53.538 -7.267 -30.686 1.00 38.77 409 LEU A N 1
ATOM 2867 C CA . LEU A 1 411 ? -54.341 -6.965 -29.498 1.00 40.60 409 LEU A CA 1
ATOM 2868 C C . LEU A 1 411 ? -53.958 -5.590 -28.938 1.00 43.14 409 LEU A C 1
ATOM 2869 O O . LEU A 1 411 ? -54.791 -4.883 -28.376 1.00 43.84 409 LEU A O 1
ATOM 2874 N N . ALA A 1 412 ? -52.699 -5.208 -29.125 1.00 39.83 410 ALA A N 1
ATOM 2875 C CA . ALA A 1 412 ? -52.216 -3.909 -28.666 1.00 49.16 410 ALA A CA 1
ATOM 2876 C C . ALA A 1 412 ? -52.798 -2.729 -29.469 1.00 51.07 410 ALA A C 1
ATOM 2877 O O . ALA A 1 412 ? -52.770 -1.589 -29.004 1.00 56.47 410 ALA A O 1
ATOM 2879 N N . ASP A 1 413 ? -53.322 -3.003 -30.664 1.00 50.23 411 ASP A N 1
ATOM 2880 C CA . ASP A 1 413 ? -53.938 -1.962 -31.487 1.00 50.80 411 ASP A CA 1
ATOM 2881 C C . ASP A 1 413 ? -55.236 -1.478 -30.856 1.00 52.44 411 ASP A C 1
ATOM 2882 O O . ASP A 1 413 ? -55.591 -0.308 -30.974 1.00 59.08 411 ASP A O 1
ATOM 2887 N N . GLU A 1 414 ? -55.943 -2.396 -30.204 1.00 50.93 412 GLU A N 1
ATOM 2888 C CA . GLU A 1 414 ? -57.248 -2.116 -29.608 1.00 52.35 412 GLU A CA 1
ATOM 2889 C C . GLU A 1 414 ? -58.286 -1.653 -30.629 1.00 57.21 412 GLU A C 1
ATOM 2890 O O . GLU A 1 414 ? -59.112 -0.785 -30.339 1.00 57.70 412 GLU A O 1
ATOM 2896 N N . SER A 1 415 ? -58.245 -2.240 -31.821 1.00 56.62 413 SER A N 1
ATOM 2897 C CA . SER A 1 415 ? -59.245 -1.953 -32.844 1.00 53.32 413 SER A CA 1
ATOM 2898 C C . SER A 1 415 ? -60.026 -3.219 -33.193 1.00 54.03 413 SER A C 1
ATOM 2899 O O . SER A 1 415 ? -59.511 -4.332 -33.062 1.00 52.65 413 SER A O 1
ATOM 2902 N N . ALA A 1 416 ? -61.274 -3.048 -33.621 1.00 53.47 414 ALA A N 1
ATOM 2903 C CA . ALA A 1 416 ? -62.153 -4.176 -33.912 1.00 49.55 414 ALA A CA 1
ATOM 2904 C C . ALA A 1 416 ? -61.649 -5.025 -35.077 1.00 53.26 414 ALA A C 1
ATOM 2905 O O . ALA A 1 416 ? -61.880 -6.240 -35.111 1.00 52.56 414 ALA A O 1
ATOM 2907 N N . ASP A 1 417 ? -60.967 -4.389 -36.027 1.00 51.25 415 ASP A N 1
ATOM 2908 C CA . ASP A 1 417 ? -60.378 -5.109 -37.153 1.00 52.68 415 ASP A CA 1
ATOM 2909 C C . ASP A 1 417 ? -59.198 -5.969 -36.697 1.00 52.32 415 ASP A C 1
ATOM 2910 O O . ASP A 1 417 ? -59.084 -7.142 -37.071 1.00 47.90 415 ASP A O 1
ATOM 2915 N N . SER A 1 418 ? -58.310 -5.366 -35.909 1.00 48.12 416 SER A N 1
ATOM 2916 C CA . SER A 1 418 ? -57.132 -6.062 -35.406 1.00 44.98 416 SER A CA 1
ATOM 2917 C C . SER A 1 418 ? -57.519 -7.243 -34.533 1.00 43.95 416 SER A C 1
ATOM 2918 O O . SER A 1 418 ? -56.930 -8.319 -34.648 1.00 46.80 416 SER A O 1
ATOM 2921 N N . HIS A 1 419 ? -58.503 -7.044 -33.661 1.00 42.61 417 HIS A N 1
ATOM 2922 C CA . HIS A 1 419 ? -58.999 -8.134 -32.835 1.00 44.85 417 HIS A CA 1
ATOM 2923 C C . HIS A 1 419 ? -59.420 -9.297 -33.727 1.00 47.03 417 HIS A C 1
ATOM 2924 O O . HIS A 1 419 ? -59.086 -10.453 -33.456 1.00 41.23 417 HIS A O 1
ATOM 2931 N N . ARG A 1 420 ? -60.133 -8.991 -34.807 1.00 45.32 418 ARG A N 1
ATOM 2932 C CA . ARG A 1 420 ? -60.617 -10.049 -35.691 1.00 45.98 418 ARG A CA 1
ATOM 2933 C C . ARG A 1 420 ? -59.478 -10.782 -36.411 1.00 38.70 418 ARG A C 1
ATOM 2934 O O . ARG A 1 420 ? -59.535 -12.003 -36.569 1.00 45.98 418 ARG A O 1
ATOM 2942 N N . ARG A 1 421 ? -58.443 -10.052 -36.824 1.00 37.87 419 ARG A N 1
ATOM 2943 C CA . ARG A 1 421 ? -57.266 -10.693 -37.404 1.00 42.52 419 ARG A CA 1
ATOM 2944 C C . ARG A 1 421 ? -56.597 -11.596 -36.361 1.00 47.95 419 ARG A C 1
ATOM 2945 O O . ARG A 1 421 ? -56.202 -12.721 -36.670 1.00 43.25 419 ARG A O 1
ATOM 2953 N N . ALA A 1 422 ? -56.499 -11.107 -35.124 1.00 41.56 420 ALA A N 1
ATOM 2954 C CA . ALA A 1 422 ? -55.874 -11.870 -34.042 1.00 41.81 420 ALA A CA 1
ATOM 2955 C C . ALA A 1 422 ? -56.596 -13.198 -33.793 1.00 41.03 420 ALA A C 1
ATOM 2956 O O . ALA A 1 422 ? -55.952 -14.240 -33.690 1.00 41.22 420 ALA A O 1
ATOM 2958 N N . VAL A 1 423 ? -57.923 -13.152 -33.695 1.00 36.01 421 VAL A N 1
ATOM 2959 C CA . VAL A 1 423 ? -58.744 -14.354 -33.583 1.00 39.88 421 VAL A CA 1
ATOM 2960 C C . VAL A 1 423 ? -58.473 -15.342 -34.720 1.00 42.66 421 VAL A C 1
ATOM 2961 O O . VAL A 1 423 ? -58.340 -16.546 -34.487 1.00 37.74 421 VAL A O 1
ATOM 2965 N N . GLU A 1 424 ? -58.382 -14.823 -35.941 1.00 42.77 422 GLU A N 1
ATOM 2966 C CA . GLU A 1 424 ? -58.120 -15.641 -37.124 1.00 47.09 422 GLU A CA 1
ATOM 2967 C C . GLU A 1 424 ? -56.791 -16.395 -37.020 1.00 42.33 422 GLU A C 1
ATOM 2968 O O . GLU A 1 424 ? -56.722 -17.592 -37.309 1.00 39.62 422 GLU A O 1
ATOM 2974 N N . LEU A 1 425 ? -55.740 -15.692 -36.614 1.00 40.07 423 LEU A N 1
ATOM 2975 C CA . LEU A 1 425 ? -54.423 -16.302 -36.479 1.00 43.56 423 LEU A CA 1
ATOM 2976 C C . LEU A 1 425 ? -54.422 -17.376 -35.399 1.00 41.30 423 LEU A C 1
ATOM 2977 O O . LEU A 1 425 ? -53.750 -18.398 -35.535 1.00 35.28 423 LEU A O 1
ATOM 2982 N N . ALA A 1 426 ? -55.167 -17.131 -34.326 1.00 38.09 424 ALA A N 1
ATOM 2983 C CA . ALA A 1 426 ? -55.233 -18.068 -33.208 1.00 38.43 424 ALA A CA 1
ATOM 2984 C C . ALA A 1 426 ? -55.915 -19.350 -33.651 1.00 38.96 424 ALA A C 1
ATOM 2985 O O . ALA A 1 426 ? -55.385 -20.455 -33.448 1.00 35.53 424 ALA A O 1
ATOM 2987 N N . ILE A 1 427 ? -57.088 -19.194 -34.263 1.00 32.84 425 ILE A N 1
ATOM 2988 C CA . ILE A 1 427 ? -57.847 -20.325 -34.790 1.00 38.03 425 ILE A CA 1
ATOM 2989 C C . ILE A 1 427 ? -57.047 -21.137 -35.813 1.00 38.45 425 ILE A C 1
ATOM 2990 O O . ILE A 1 427 ? -57.069 -22.370 -35.774 1.00 35.52 425 ILE A O 1
ATOM 2995 N N . GLY A 1 428 ? -56.339 -20.450 -36.711 1.00 37.97 426 GLY A N 1
ATOM 2996 C CA . GLY A 1 428 ? -55.530 -21.121 -37.718 1.00 40.64 426 GLY A CA 1
ATOM 2997 C C . GLY A 1 428 ? -54.420 -21.966 -37.110 1.00 40.65 426 GLY A C 1
ATOM 2998 O O . GLY A 1 428 ? -54.093 -23.043 -37.615 1.00 38.40 426 GLY A O 1
ATOM 2999 N N . GLN A 1 429 ? -53.832 -21.477 -36.022 1.00 34.59 427 GLN A N 1
ATOM 3000 C CA . GLN A 1 429 ? -52.790 -22.233 -35.337 1.00 37.14 427 GLN A CA 1
ATOM 3001 C C . GLN A 1 429 ? -53.373 -23.391 -34.528 1.00 33.73 427 GLN A C 1
ATOM 3002 O O . GLN A 1 429 ? -52.821 -24.494 -34.524 1.00 33.75 427 GLN A O 1
ATOM 3008 N N . LEU A 1 430 ? -54.493 -23.145 -33.853 1.00 32.20 428 LEU A N 1
ATOM 3009 C CA . LEU A 1 430 ? -55.031 -24.123 -32.918 1.00 32.31 428 LEU A CA 1
ATOM 3010 C C . LEU A 1 430 ? -55.905 -25.176 -33.586 1.00 34.84 428 LEU A C 1
ATOM 3011 O O . LEU A 1 430 ? -56.046 -26.280 -33.058 1.00 27.27 428 LEU A O 1
ATOM 3016 N N . ARG A 1 431 ? -56.488 -24.840 -34.741 1.00 30.34 429 ARG A N 1
ATOM 3017 C CA . ARG A 1 431 ? -57.426 -25.754 -35.404 1.00 32.87 429 ARG A CA 1
ATOM 3018 C C . ARG A 1 431 ? -56.873 -27.169 -35.663 1.00 27.63 429 ARG A C 1
ATOM 3019 O O . ARG A 1 431 ? -57.531 -28.146 -35.304 1.00 27.28 429 ARG A O 1
ATOM 3027 N N . PRO A 1 432 ? -55.674 -27.283 -36.270 1.00 32.78 430 PRO A N 1
ATOM 3028 C CA . PRO A 1 432 ? -55.178 -28.638 -36.546 1.00 29.89 430 PRO A CA 1
ATOM 3029 C C . PRO A 1 432 ? -54.866 -29.397 -35.259 1.00 32.75 430 PRO A C 1
ATOM 3030 O O . PRO A 1 432 ? -54.963 -30.622 -35.254 1.00 30.84 430 PRO A O 1
ATOM 3034 N N . VAL A 1 433 ? -54.490 -28.687 -34.193 1.00 32.78 431 VAL A N 1
ATOM 3035 C CA . VAL A 1 433 ? -54.264 -29.329 -32.892 1.00 30.65 431 VAL A CA 1
ATOM 3036 C C . VAL A 1 433 ? -55.575 -29.914 -32.387 1.00 30.69 431 VAL A C 1
ATOM 3037 O O . VAL A 1 433 ? -55.642 -31.093 -32.018 1.00 27.78 431 VAL A O 1
ATOM 3041 N N . VAL A 1 434 ? -56.632 -29.101 -32.404 1.00 26.68 432 VAL A N 1
ATOM 3042 C CA . VAL A 1 434 ? -57.943 -29.573 -31.980 1.00 26.08 432 VAL A CA 1
ATOM 3043 C C . VAL A 1 434 ? -58.398 -30.784 -32.813 1.00 30.00 432 VAL A C 1
ATOM 3044 O O . VAL A 1 434 ? -58.891 -31.770 -32.269 1.00 28.10 432 VAL A O 1
ATOM 3048 N N . GLU A 1 435 ? -58.226 -30.708 -34.129 1.00 31.39 433 GLU A N 1
ATOM 3049 C CA . GLU A 1 435 ? -58.675 -31.788 -35.011 1.00 31.82 433 GLU A CA 1
ATOM 3050 C C . GLU A 1 435 ? -57.873 -33.078 -34.817 1.00 28.59 433 GLU A C 1
ATOM 3051 O O . GLU A 1 435 ? -58.435 -34.177 -34.894 1.00 33.23 433 GLU A O 1
ATOM 3057 N N . ARG A 1 436 ? -56.573 -32.957 -34.559 1.00 30.97 434 ARG A N 1
ATOM 3058 C CA . ARG A 1 436 ? -55.771 -34.150 -34.264 1.00 31.17 434 ARG A CA 1
ATOM 3059 C C . ARG A 1 436 ? -56.295 -34.823 -33.011 1.00 30.01 434 ARG A C 1
ATOM 3060 O O . ARG A 1 436 ? -56.434 -36.041 -32.964 1.00 28.51 434 ARG A O 1
ATOM 3068 N N . LEU A 1 437 ? -56.611 -34.022 -31.997 1.00 29.38 435 LEU A N 1
ATOM 3069 C CA . LEU A 1 437 ? -57.126 -34.576 -30.748 1.00 28.18 435 LEU A CA 1
ATOM 3070 C C . LEU A 1 437 ? -58.498 -35.226 -30.957 1.00 30.54 435 LEU A C 1
ATOM 3071 O O . LEU A 1 437 ? -58.753 -36.327 -30.445 1.00 28.12 435 LEU A O 1
ATOM 3076 N N . ARG A 1 438 ? -59.373 -34.565 -31.719 1.00 29.40 436 ARG A N 1
ATOM 3077 C CA . ARG A 1 438 ? -60.714 -35.106 -31.980 1.00 32.80 436 ARG A CA 1
ATOM 3078 C C . ARG A 1 438 ? -60.662 -36.387 -32.812 1.00 27.31 436 ARG A C 1
ATOM 3079 O O . ARG A 1 438 ? -61.462 -37.289 -32.610 1.00 30.94 436 ARG A O 1
ATOM 3087 N N . ALA A 1 439 ? -59.726 -36.446 -33.752 1.00 33.48 437 ALA A N 1
ATOM 3088 C CA . ALA A 1 439 ? -59.592 -37.621 -34.607 1.00 33.35 437 ALA A CA 1
ATOM 3089 C C . ALA A 1 439 ? -59.136 -38.821 -33.777 1.00 34.68 437 ALA A C 1
ATOM 3090 O O . ALA A 1 439 ? -59.635 -39.936 -33.955 1.00 31.93 437 ALA A O 1
ATOM 3092 N N . SER A 1 440 ? -58.201 -38.598 -32.855 1.00 32.08 438 SER A N 1
ATOM 3093 C CA . SER A 1 440 ? -57.668 -39.711 -32.075 1.00 30.19 438 SER A CA 1
ATOM 3094 C C . SER A 1 440 ? -58.584 -40.082 -30.937 1.00 29.97 438 SER A C 1
ATOM 3095 O O . SER A 1 440 ? -58.594 -41.230 -30.497 1.00 29.38 438 SER A O 1
ATOM 3098 N N . PHE A 1 441 ? -59.337 -39.102 -30.445 1.00 29.57 439 PHE A N 1
ATOM 3099 C CA . PHE A 1 441 ? -60.226 -39.326 -29.317 1.00 26.66 439 PHE A CA 1
ATOM 3100 C C . PHE A 1 441 ? -61.616 -38.783 -29.632 1.00 32.53 439 PHE A C 1
ATOM 3101 O O . PHE A 1 441 ? -61.940 -37.660 -29.252 1.00 29.84 439 PHE A O 1
ATOM 3109 N N . PRO A 1 442 ? -62.444 -39.587 -30.319 1.00 35.54 440 PRO A N 1
ATOM 3110 C CA . PRO A 1 442 ? -63.819 -39.202 -30.690 1.00 33.62 440 PRO A CA 1
ATOM 3111 C C . PRO A 1 442 ? -64.671 -38.823 -29.480 1.00 34.66 440 PRO A C 1
ATOM 3112 O O . PRO A 1 442 ? -65.547 -37.972 -29.602 1.00 37.74 440 PRO A O 1
ATOM 3116 N N . VAL A 1 443 ? -64.437 -39.458 -28.336 1.00 31.67 441 VAL A N 1
ATOM 3117 C CA . VAL A 1 443 ? -65.144 -39.090 -27.120 1.00 33.52 441 VAL A CA 1
ATOM 3118 C C . VAL A 1 443 ? -64.162 -38.304 -26.259 1.00 32.23 441 VAL A C 1
ATOM 3119 O O . VAL A 1 443 ? -63.364 -38.883 -25.521 1.00 27.45 441 VAL A O 1
ATOM 3123 N N . SER A 1 444 ? -64.211 -36.985 -26.382 1.00 27.24 442 SER A N 1
ATOM 3124 C CA . SER A 1 444 ? -63.247 -36.124 -25.709 1.00 28.00 442 SER A CA 1
ATOM 3125 C C . SER A 1 444 ? -63.849 -34.778 -25.383 1.00 33.07 442 SER A C 1
ATOM 3126 O O . SER A 1 444 ? -64.865 -34.387 -25.970 1.00 29.99 442 SER A O 1
ATOM 3129 N N . LYS A 1 445 ? -63.210 -34.064 -24.455 1.00 29.56 443 LYS A N 1
ATOM 3130 C CA . LYS A 1 445 ? -63.616 -32.708 -24.095 1.00 28.11 443 LYS A CA 1
ATOM 3131 C C . LYS A 1 445 ? -62.371 -31.843 -24.057 1.00 31.92 443 LYS A C 1
ATOM 3132 O O . LYS A 1 445 ? -61.414 -32.156 -23.341 1.00 29.49 443 LYS A O 1
ATOM 3138 N N . ILE A 1 446 ? -62.374 -30.768 -24.839 1.00 26.12 444 ILE A N 1
ATOM 3139 C CA . ILE A 1 446 ? -61.200 -29.928 -24.964 1.00 23.34 444 ILE A CA 1
ATOM 3140 C C . ILE A 1 446 ? -61.530 -28.514 -24.483 1.00 32.35 444 ILE A C 1
ATOM 3141 O O . ILE A 1 446 ? -62.480 -27.874 -24.971 1.00 25.45 444 ILE A O 1
ATOM 3146 N N . SER A 1 447 ? -60.747 -28.037 -23.519 1.00 25.46 445 SER A N 1
ATOM 3147 C CA . SER A 1 447 ? -60.880 -26.666 -23.034 1.00 25.52 445 SER A CA 1
ATOM 3148 C C . SER A 1 447 ? -59.683 -25.842 -23.470 1.00 27.83 445 SER A C 1
ATOM 3149 O O . SER A 1 447 ? -58.681 -26.388 -23.957 1.00 24.20 445 SER A O 1
ATOM 3152 N N . ILE A 1 448 ? -59.790 -24.526 -23.302 1.00 24.25 446 ILE A N 1
ATOM 3153 C CA . ILE A 1 448 ? -58.682 -23.625 -23.593 1.00 21.61 446 ILE A CA 1
ATOM 3154 C C . ILE A 1 448 ? -58.417 -22.642 -22.448 1.00 22.79 446 ILE A C 1
ATOM 3155 O O . ILE A 1 448 ? -59.345 -22.217 -21.754 1.00 23.58 446 ILE A O 1
ATOM 3160 N N . LEU A 1 449 ? -57.145 -22.311 -22.242 1.00 22.53 447 LEU A N 1
ATOM 3161 C CA . LEU A 1 449 ? -56.775 -21.194 -21.389 1.00 26.95 447 LEU A CA 1
ATOM 3162 C C . LEU A 1 449 ? -55.938 -20.261 -22.218 1.00 25.88 447 LEU A C 1
ATOM 3163 O O . LEU A 1 449 ? -55.369 -20.668 -23.243 1.00 27.05 447 LEU A O 1
ATOM 3168 N N . LEU A 1 450 ? -55.834 -19.018 -21.760 1.00 24.44 448 LEU A N 1
ATOM 3169 C CA . LEU A 1 450 ? -54.907 -18.056 -22.343 1.00 21.25 448 LEU A CA 1
ATOM 3170 C C . LEU A 1 450 ? -54.276 -17.203 -21.244 1.00 21.77 448 LEU A C 1
ATOM 3171 O O . LEU A 1 450 ? -54.917 -16.939 -20.225 1.00 25.84 448 LEU A O 1
ATOM 3176 N N . PRO A 1 451 ? -53.019 -16.766 -21.444 1.00 24.57 449 PRO A N 1
ATOM 3177 C CA . PRO A 1 451 ? -52.405 -15.883 -20.441 1.00 24.30 449 PRO A CA 1
ATOM 3178 C C . PRO A 1 451 ? -53.190 -14.576 -20.375 1.00 27.88 449 PRO A C 1
ATOM 3179 O O . PRO A 1 451 ? -53.771 -14.174 -21.390 1.00 26.34 449 PRO A O 1
ATOM 3183 N N . GLY A 1 452 ? -53.221 -13.948 -19.202 1.00 24.64 450 GLY A N 1
ATOM 3184 C CA . GLY A 1 452 ? -53.941 -12.693 -18.990 1.00 28.59 450 GLY A CA 1
ATOM 3185 C C . GLY A 1 452 ? -54.029 -11.721 -20.161 1.00 25.00 450 GLY A C 1
ATOM 3186 O O . GLY A 1 452 ? -55.131 -11.395 -20.598 1.00 28.03 450 GLY A O 1
ATOM 3187 N N . PRO A 1 453 ? -52.878 -11.274 -20.689 1.00 24.52 451 PRO A N 1
ATOM 3188 C CA . PRO A 1 453 ? -52.879 -10.226 -21.722 1.00 29.74 451 PRO A CA 1
ATOM 3189 C C . PRO A 1 453 ? -53.504 -10.636 -23.059 1.00 34.79 451 PRO A C 1
ATOM 3190 O O . PRO A 1 453 ? -53.738 -9.767 -23.895 1.00 32.41 451 PRO A O 1
ATOM 3194 N N . MET A 1 454 ? -53.768 -11.926 -23.256 1.00 30.85 452 MET A N 1
ATOM 3195 C CA . MET A 1 454 ? -54.389 -12.411 -24.487 1.00 31.60 452 MET A CA 1
ATOM 3196 C C . MET A 1 454 ? -55.849 -12.799 -24.286 1.00 28.96 452 MET A C 1
ATOM 3197 O O . MET A 1 454 ? -56.520 -13.233 -25.230 1.00 29.80 452 MET A O 1
ATOM 3202 N N . GLN A 1 455 ? -56.354 -12.644 -23.065 1.00 28.81 453 GLN A N 1
ATOM 3203 C CA . GLN A 1 455 ? -57.652 -13.229 -22.731 1.00 29.23 453 GLN A CA 1
ATOM 3204 C C . GLN A 1 455 ? -58.882 -12.629 -23.419 1.00 28.94 453 GLN A C 1
ATOM 3205 O O . GLN A 1 455 ? -59.953 -13.216 -23.357 1.00 27.17 453 GLN A O 1
ATOM 3211 N N . ASN A 1 456 ? -58.743 -11.486 -24.085 1.00 29.09 454 ASN A N 1
ATOM 3212 C CA . ASN A 1 456 ? -59.891 -10.954 -24.833 1.00 32.03 454 ASN A CA 1
ATOM 3213 C C . ASN A 1 456 ? -60.266 -11.884 -25.988 1.00 33.05 454 ASN A C 1
ATOM 3214 O O . ASN A 1 456 ? -61.357 -11.804 -26.528 1.00 34.81 454 ASN A O 1
ATOM 3219 N N . LEU A 1 457 ? -59.345 -12.774 -26.344 1.00 31.78 455 LEU A N 1
ATOM 3220 C CA . LEU A 1 457 ? -59.543 -13.740 -27.417 1.00 31.04 455 LEU A CA 1
ATOM 3221 C C . LEU A 1 457 ? -60.292 -14.981 -26.960 1.00 32.55 455 LEU A C 1
ATOM 3222 O O . LEU A 1 457 ? -60.805 -15.729 -27.793 1.00 32.19 455 LEU A O 1
ATOM 3227 N N . LEU A 1 458 ? -60.344 -15.210 -25.645 1.00 31.41 456 LEU A N 1
ATOM 3228 C CA . LEU A 1 458 ? -60.812 -16.491 -25.093 1.00 31.32 456 LEU A CA 1
ATOM 3229 C C . LEU A 1 458 ? -62.120 -17.005 -25.664 1.00 34.29 456 LEU A C 1
ATOM 3230 O O . LEU A 1 458 ? -62.192 -18.138 -26.147 1.00 28.07 456 LEU A O 1
ATOM 3235 N N . VAL A 1 459 ? -63.164 -16.186 -25.581 1.00 30.63 457 VAL A N 1
ATOM 3236 C CA . VAL A 1 459 ? -64.479 -16.623 -26.024 1.00 31.60 457 VAL A CA 1
ATOM 3237 C C . VAL A 1 459 ? -64.561 -16.814 -27.541 1.00 31.18 457 VAL A C 1
ATOM 3238 O O . VAL A 1 459 ? -65.096 -17.822 -27.996 1.00 32.93 457 VAL A O 1
ATOM 3242 N N . ASP A 1 460 ? -64.031 -15.871 -28.318 1.00 29.24 458 ASP A N 1
ATOM 3243 C CA . ASP A 1 460 ? -64.099 -15.998 -29.774 1.00 35.58 458 ASP A CA 1
ATOM 3244 C C . ASP A 1 460 ? -63.362 -17.255 -30.245 1.00 38.46 458 ASP A C 1
ATOM 3245 O O . ASP A 1 460 ? -63.880 -18.015 -31.068 1.00 34.61 458 ASP A O 1
ATOM 3250 N N . VAL A 1 461 ? -62.158 -17.466 -29.713 1.00 31.07 459 VAL A N 1
ATOM 3251 C CA . VAL A 1 461 ? -61.342 -18.614 -30.104 1.00 33.15 459 VAL A CA 1
ATOM 3252 C C . VAL A 1 461 ? -61.994 -19.929 -29.708 1.00 30.76 459 VAL A C 1
ATOM 3253 O O . VAL A 1 461 ? -62.027 -20.874 -30.493 1.00 30.92 459 VAL A O 1
ATOM 3257 N N . ALA A 1 462 ? -62.537 -19.989 -28.496 1.00 29.90 460 ALA A N 1
ATOM 3258 C CA . ALA A 1 462 ? -63.143 -21.222 -28.013 1.00 28.20 460 ALA A CA 1
ATOM 3259 C C . ALA A 1 462 ? -64.404 -21.578 -28.802 1.00 38.32 460 ALA A C 1
ATOM 3260 O O . ALA A 1 462 ? -64.662 -22.751 -29.119 1.00 31.66 460 ALA A O 1
ATOM 3262 N N . LEU A 1 463 ? -65.205 -20.559 -29.093 1.00 35.62 461 LEU A N 1
ATOM 3263 C CA . LEU A 1 463 ? -66.449 -20.767 -29.812 1.00 33.66 461 LEU A CA 1
ATOM 3264 C C . LEU A 1 463 ? -66.153 -21.160 -31.260 1.00 33.33 461 LEU A C 1
ATOM 3265 O O . LEU A 1 463 ? -66.803 -22.045 -31.818 1.00 36.62 461 LEU A O 1
ATOM 3270 N N . GLY A 1 464 ? -65.149 -20.525 -31.851 1.00 34.81 462 GLY A N 1
ATOM 3271 C CA . GLY A 1 464 ? -64.814 -20.775 -33.240 1.00 39.54 462 GLY A CA 1
ATOM 3272 C C . GLY A 1 464 ? -64.158 -22.127 -33.457 1.00 41.92 462 GLY A C 1
ATOM 3273 O O . GLY A 1 464 ? -64.157 -22.649 -34.576 1.00 40.04 462 GLY A O 1
ATOM 3274 N N . LEU A 1 465 ? -63.589 -22.689 -32.392 1.00 35.69 463 LEU A N 1
ATOM 3275 C CA . LEU A 1 465 ? -62.937 -23.995 -32.471 1.00 34.53 463 LEU A CA 1
ATOM 3276 C C . LEU A 1 465 ? -63.890 -25.113 -32.096 1.00 33.08 463 LEU A C 1
ATOM 3277 O O . LEU A 1 465 ? -63.571 -26.293 -32.265 1.00 35.94 463 LEU A O 1
ATOM 3282 N N . GLY A 1 466 ? -65.058 -24.744 -31.577 1.00 32.45 464 GLY A N 1
ATOM 3283 C CA . GLY A 1 466 ? -66.018 -25.731 -31.120 1.00 32.94 464 GLY A CA 1
ATOM 3284 C C . GLY A 1 466 ? -65.600 -26.388 -29.819 1.00 33.82 464 GLY A C 1
ATOM 3285 O O . GLY A 1 466 ? -65.962 -27.544 -29.543 1.00 29.07 464 GLY A O 1
ATOM 3286 N N . LEU A 1 467 ? -64.852 -25.648 -29.002 1.00 27.41 465 LEU A N 1
ATOM 3287 C CA . LEU A 1 467 ? -64.346 -26.201 -27.746 1.00 31.20 465 LEU A CA 1
ATOM 3288 C C . LEU A 1 467 ? -65.443 -26.452 -26.716 1.00 32.26 465 LEU A C 1
ATOM 3289 O O . LEU A 1 467 ? -66.518 -25.856 -26.771 1.00 31.98 465 LEU A O 1
ATOM 3294 N N . ASP A 1 468 ? -65.153 -27.341 -25.773 1.00 26.49 466 ASP A N 1
ATOM 3295 C CA . ASP A 1 468 ? -66.101 -27.729 -24.745 1.00 28.03 466 ASP A CA 1
ATOM 3296 C C . ASP A 1 468 ? -65.954 -26.960 -23.444 1.00 27.39 466 ASP A C 1
ATOM 3297 O O . ASP A 1 468 ? -66.772 -27.108 -22.540 1.00 30.99 466 ASP A O 1
ATOM 3302 N N . GLY A 1 469 ? -64.918 -26.146 -23.335 1.00 28.21 467 GLY A N 1
ATOM 3303 C CA . GLY A 1 469 ? -64.682 -25.474 -22.073 1.00 27.44 467 GLY A CA 1
ATOM 3304 C C . GLY A 1 469 ? -63.726 -24.319 -22.179 1.00 23.77 467 GLY A C 1
ATOM 3305 O O . GLY A 1 469 ? -62.980 -24.205 -23.150 1.00 26.36 467 GLY A O 1
ATOM 3306 N N . ILE A 1 470 ? -63.751 -23.457 -21.164 1.00 27.29 468 ILE A N 1
ATOM 3307 C CA . ILE A 1 470 ? -62.834 -22.333 -21.060 1.00 22.66 468 ILE A CA 1
ATOM 3308 C C . ILE A 1 470 ? -62.359 -22.247 -19.613 1.00 23.64 468 ILE A C 1
ATOM 3309 O O . ILE A 1 470 ? -63.152 -22.414 -18.682 1.00 25.43 468 ILE A O 1
ATOM 3314 N N . ARG A 1 471 ? -61.067 -21.987 -19.430 1.00 22.47 469 ARG A N 1
ATOM 3315 C CA . ARG A 1 471 ? -60.485 -21.865 -18.102 1.00 23.67 469 ARG A CA 1
ATOM 3316 C C . ARG A 1 471 ? -60.048 -20.427 -17.863 1.00 20.65 469 ARG A C 1
ATOM 3317 O O . ARG A 1 471 ? -59.496 -19.771 -18.763 1.00 23.11 469 ARG A O 1
ATOM 3325 N N . VAL A 1 472 ? -60.308 -19.930 -16.655 1.00 20.75 470 VAL A N 1
ATOM 3326 C CA . VAL A 1 472 ? -59.796 -18.621 -16.235 1.00 22.82 470 VAL A CA 1
ATOM 3327 C C . VAL A 1 472 ? -59.368 -18.750 -14.780 1.00 22.53 470 VAL A C 1
ATOM 3328 O O . VAL A 1 472 ? -59.700 -19.735 -14.122 1.00 23.57 470 VAL A O 1
ATOM 3332 N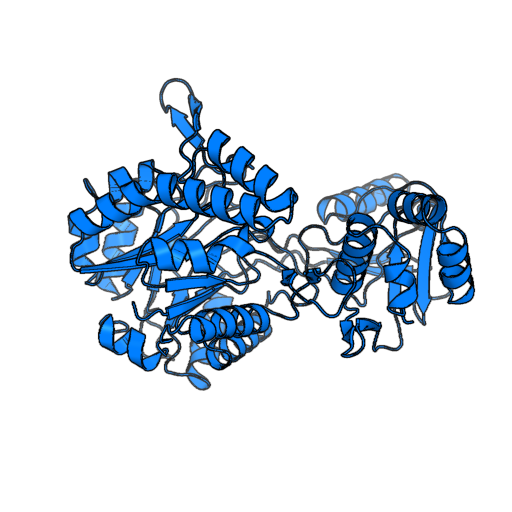 N . GLY A 1 473 ? -58.629 -17.765 -14.283 1.00 23.20 471 GLY A N 1
ATOM 3333 C CA . GLY A 1 473 ? -58.280 -17.725 -12.873 1.00 21.90 471 GLY A CA 1
ATOM 3334 C C . GLY A 1 473 ? -56.954 -17.023 -12.660 1.00 21.30 471 GLY A C 1
ATOM 3335 O O . GLY A 1 473 ? -56.215 -16.816 -13.624 1.00 20.36 471 GLY A O 1
ATOM 3336 N N . LEU A 1 474 ? -56.631 -16.686 -11.409 1.00 23.06 472 LEU A N 1
ATOM 3337 C CA . LEU A 1 474 ? -55.366 -15.998 -11.102 1.00 22.99 472 LEU A CA 1
ATOM 3338 C C . LEU A 1 474 ? -54.111 -16.756 -11.574 1.00 21.79 472 LEU A C 1
ATOM 3339 O O . LEU A 1 474 ? -53.079 -16.141 -11.877 1.00 19.43 472 LEU A O 1
ATOM 3344 N N . GLU A 1 475 ? -54.198 -18.082 -11.651 1.00 22.28 473 GLU A N 1
ATOM 3345 C CA . GLU A 1 475 ? -53.123 -18.876 -12.261 1.00 19.00 473 GLU A CA 1
ATOM 3346 C C . GLU A 1 475 ? -52.716 -18.371 -13.644 1.00 22.03 473 GLU A C 1
ATOM 3347 O O . GLU A 1 475 ? -51.524 -18.314 -13.968 1.00 22.27 473 GLU A O 1
ATOM 3353 N N . ASP A 1 476 ? -53.697 -17.996 -14.460 1.00 20.02 474 ASP A N 1
ATOM 3354 C CA . ASP A 1 476 ? -53.432 -17.622 -15.857 1.00 19.73 474 ASP A CA 1
ATOM 3355 C C . ASP A 1 476 ? -53.314 -16.116 -16.119 1.00 23.99 474 ASP A C 1
ATOM 3356 O O . ASP A 1 476 ? -52.574 -15.696 -17.010 1.00 24.34 474 ASP A O 1
ATOM 3361 N N . GLY A 1 477 ? -54.050 -15.314 -15.353 1.00 22.50 475 GLY A N 1
ATOM 3362 C CA . GLY A 1 477 ? -53.973 -13.864 -15.463 1.00 20.24 475 GLY A CA 1
ATOM 3363 C C . GLY A 1 477 ? -54.560 -13.205 -14.231 1.00 23.77 475 GLY A C 1
ATOM 3364 O O . GLY A 1 477 ? -55.490 -13.740 -13.628 1.00 21.68 475 GLY A O 1
ATOM 3365 N N . LEU A 1 478 ? -54.037 -12.035 -13.865 1.00 24.51 476 LEU A N 1
ATOM 3366 C CA . LEU A 1 478 ? -54.425 -11.378 -12.612 1.00 24.07 476 LEU A CA 1
ATOM 3367 C C . LEU A 1 478 ? -55.460 -10.267 -12.804 1.00 28.40 476 LEU A C 1
ATOM 3368 O O . LEU A 1 478 ? -55.918 -9.663 -11.827 1.00 24.50 476 LEU A O 1
ATOM 3373 N N . THR A 1 479 ? -55.834 -10.009 -14.056 1.00 22.89 477 THR A N 1
ATOM 3374 C CA . THR A 1 479 ? -56.659 -8.845 -14.384 1.00 26.14 477 THR A CA 1
ATOM 3375 C C . THR A 1 479 ? -58.077 -9.151 -14.881 1.00 28.78 477 THR A C 1
ATOM 3376 O O . THR A 1 479 ? -58.404 -10.278 -15.271 1.00 25.09 477 THR A O 1
ATOM 3380 N N . VAL A 1 480 ? -58.925 -8.127 -14.841 1.00 25.99 478 VAL A N 1
ATOM 3381 C CA . VAL A 1 480 ? -60.207 -8.155 -15.533 1.00 25.48 478 VAL A CA 1
ATOM 3382 C C . VAL A 1 480 ? -60.344 -6.855 -16.326 1.00 31.46 478 VAL A C 1
ATOM 3383 O O . VAL A 1 480 ? -59.685 -5.848 -16.018 1.00 29.82 478 VAL A O 1
ATOM 3387 N N . ASN A 1 481 ? -61.180 -6.878 -17.354 1.00 28.55 479 ASN A N 1
ATOM 3388 C CA . ASN A 1 481 ? -61.615 -5.635 -17.977 1.00 31.31 479 ASN A CA 1
ATOM 3389 C C . ASN A 1 481 ? -62.630 -4.938 -17.074 1.00 27.63 479 ASN A C 1
ATOM 3390 O O . ASN A 1 481 ? -63.380 -5.597 -16.352 1.00 30.81 479 ASN A O 1
ATOM 3395 N N . ASP A 1 482 ? -62.649 -3.606 -17.117 1.00 30.62 480 ASP A N 1
ATOM 3396 C CA . ASP A 1 482 ? -63.610 -2.825 -16.343 1.00 31.36 480 ASP A CA 1
ATOM 3397 C C . ASP A 1 482 ? -63.793 -1.497 -17.062 1.00 32.31 480 ASP A C 1
ATOM 3398 O O . ASP A 1 482 ? -62.973 -0.598 -16.914 1.00 27.23 480 ASP A O 1
ATOM 3403 N N . ALA A 1 483 ? -64.868 -1.388 -17.843 1.00 30.74 481 ALA A N 1
ATOM 3404 C CA . ALA A 1 483 ? -65.116 -0.204 -18.672 1.00 34.51 481 ALA A CA 1
ATOM 3405 C C . ALA A 1 483 ? -65.320 1.084 -17.859 1.00 32.68 481 ALA A C 1
ATOM 3406 O O . ALA A 1 483 ? -65.197 2.185 -18.395 1.00 36.48 481 ALA A O 1
ATOM 3408 N N . ARG A 1 484 ? -65.621 0.944 -16.570 1.00 34.05 482 ARG A N 1
ATOM 3409 C CA . ARG A 1 484 ? -65.860 2.103 -15.710 1.00 33.18 482 ARG A CA 1
ATOM 3410 C C . ARG A 1 484 ? -64.608 2.942 -15.483 1.00 36.06 482 ARG A C 1
ATOM 3411 O O . ARG A 1 484 ? -64.692 4.160 -15.275 1.00 32.92 482 ARG A O 1
ATOM 3419 N N . VAL A 1 485 ? -63.445 2.295 -15.506 1.00 30.63 483 VAL A N 1
ATOM 3420 C CA . VAL A 1 485 ? -62.208 2.968 -15.105 1.00 30.90 483 VAL A CA 1
ATOM 3421 C C . VAL A 1 485 ? -61.390 3.356 -16.332 1.00 32.54 483 VAL A C 1
ATOM 3422 O O . VAL A 1 485 ? -61.331 2.597 -17.306 1.00 34.41 483 VAL A O 1
ATOM 3426 N N . PRO A 1 486 ? -60.805 4.569 -16.321 1.00 32.63 484 PRO A N 1
ATOM 3427 C CA . PRO A 1 486 ? -59.939 4.934 -17.447 1.00 34.13 484 PRO A CA 1
ATOM 3428 C C . PRO A 1 486 ? -58.821 3.914 -17.614 1.00 34.60 484 PRO A C 1
ATOM 3429 O O . PRO A 1 486 ? -58.302 3.393 -16.614 1.00 29.18 484 PRO A O 1
ATOM 3433 N N . GLY A 1 487 ? -58.466 3.624 -18.860 1.00 34.98 485 GLY A N 1
ATOM 3434 C CA . GLY A 1 487 ? -57.515 2.564 -19.152 1.00 35.69 485 GLY A CA 1
ATOM 3435 C C . GLY A 1 487 ? -58.191 1.211 -19.339 1.00 31.61 485 GLY A C 1
ATOM 3436 O O . GLY A 1 487 ? -57.669 0.337 -20.030 1.00 37.31 485 GLY A O 1
ATOM 3437 N N . GLY A 1 488 ? -59.341 1.033 -18.693 1.00 26.00 486 GLY A N 1
ATOM 3438 C CA . GLY A 1 488 ? -60.196 -0.127 -18.902 1.00 30.15 486 GLY A CA 1
ATOM 3439 C C . GLY A 1 488 ? -59.782 -1.468 -18.298 1.00 32.74 486 GLY A C 1
ATOM 3440 O O . GLY A 1 488 ? -60.480 -2.470 -18.508 1.00 28.24 486 GLY A O 1
ATOM 3441 N N . VAL A 1 489 ? -58.661 -1.501 -17.572 1.00 30.68 487 VAL A N 1
ATOM 3442 C CA . VAL A 1 489 ? -58.141 -2.747 -16.989 1.00 29.21 487 VAL A CA 1
ATOM 3443 C C . VAL A 1 489 ? -57.752 -2.556 -15.520 1.00 30.40 487 VAL A C 1
ATOM 3444 O O . VAL A 1 489 ? -57.289 -1.485 -15.134 1.00 29.85 487 VAL A O 1
ATOM 3448 N N . ARG A 1 490 ? -57.953 -3.589 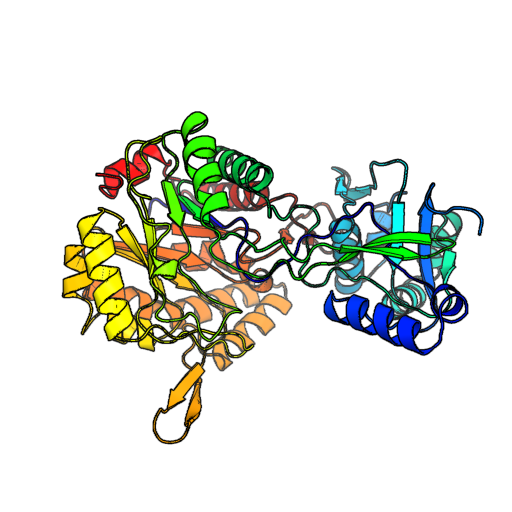-14.702 1.00 29.16 488 ARG A N 1
ATOM 3449 C CA . ARG A 1 490 ? -57.557 -3.557 -13.294 1.00 28.76 488 ARG A CA 1
ATOM 3450 C C . ARG A 1 490 ? -57.292 -4.976 -12.791 1.00 30.98 488 ARG A C 1
ATOM 3451 O O . ARG A 1 490 ? -57.601 -5.948 -13.480 1.00 27.39 488 ARG A O 1
ATOM 3459 N N . LYS A 1 491 ? -56.731 -5.084 -11.589 1.00 27.85 489 LYS A N 1
ATOM 3460 C CA . LYS A 1 491 ? -56.552 -6.376 -10.936 1.00 28.62 489 LYS A CA 1
ATOM 3461 C C . LYS A 1 491 ? -57.913 -6.963 -10.597 1.00 27.24 489 LYS A C 1
ATOM 3462 O O . LYS A 1 491 ? -58.815 -6.255 -10.116 1.00 27.12 489 LYS A O 1
ATOM 3468 N N . ALA A 1 492 ? -58.084 -8.248 -10.889 1.00 23.82 490 ALA A N 1
ATOM 3469 C CA . ALA A 1 492 ? -59.317 -8.944 -10.533 1.00 25.36 490 ALA A CA 1
ATOM 3470 C C . ALA A 1 492 ? -59.485 -8.984 -9.012 1.00 25.39 490 ALA A C 1
ATOM 3471 O O . ALA A 1 492 ? -58.493 -9.038 -8.282 1.00 25.19 490 ALA A O 1
ATOM 3473 N N . ARG A 1 493 ? -60.729 -8.985 -8.535 1.00 22.05 491 ARG A N 1
ATOM 3474 C CA . ARG A 1 493 ? -60.971 -9.133 -7.104 1.00 26.09 491 ARG A CA 1
ATOM 3475 C C . ARG A 1 493 ? -60.811 -10.592 -6.662 1.00 26.33 491 ARG A C 1
ATOM 3476 O O . ARG A 1 493 ? -60.788 -10.899 -5.468 1.00 23.60 491 ARG A O 1
ATOM 3484 N N . GLY A 1 494 ? -60.715 -11.492 -7.633 1.00 25.34 492 GLY A N 1
ATOM 3485 C CA . GLY A 1 494 ? -60.602 -12.906 -7.346 1.00 23.44 492 GLY A CA 1
ATOM 3486 C C . GLY A 1 494 ? -60.837 -13.714 -8.606 1.00 25.99 492 GLY A C 1
ATOM 3487 O O . GLY A 1 494 ? -61.300 -13.178 -9.620 1.00 22.55 492 GLY A O 1
ATOM 3488 N N . THR A 1 495 ? -60.487 -14.996 -8.559 1.00 22.14 493 THR A N 1
ATOM 3489 C CA . THR A 1 495 ? -60.821 -15.894 -9.655 1.00 22.84 493 THR A CA 1
ATOM 3490 C C . THR A 1 495 ? -62.334 -15.920 -9.866 1.00 23.59 493 THR A C 1
ATOM 3491 O O . THR A 1 495 ? -62.802 -15.937 -11.000 1.00 22.01 493 THR A O 1
ATOM 3495 N N . TRP A 1 496 ? -63.102 -15.892 -8.781 1.00 23.41 494 TRP A N 1
ATOM 3496 C CA . TRP A 1 496 ? -64.562 -15.888 -8.915 1.00 26.33 494 TRP A CA 1
ATOM 3497 C C . TRP A 1 496 ? -65.049 -14.734 -9.811 1.00 26.72 494 TRP A C 1
ATOM 3498 O O . TRP A 1 496 ? -66.023 -14.881 -10.551 1.00 24.82 494 TRP A O 1
ATOM 3509 N N . GLU A 1 497 ? -64.366 -13.595 -9.759 1.00 25.40 495 GLU A N 1
ATOM 3510 C CA . GLU A 1 497 ? -64.794 -12.462 -10.577 1.00 27.98 495 GLU A CA 1
ATOM 3511 C C . GLU A 1 497 ? -64.544 -12.744 -12.056 1.00 28.18 495 GLU A C 1
ATOM 3512 O O . GLU A 1 497 ? -65.395 -12.456 -12.905 1.00 25.58 495 GLU A O 1
ATOM 3518 N N . GLN A 1 498 ? -63.389 -13.335 -12.356 1.00 24.66 496 GLN A N 1
ATOM 3519 C CA . GLN A 1 498 ? -63.069 -13.734 -13.724 1.00 25.33 496 GLN A CA 1
ATOM 3520 C C . GLN A 1 498 ? -64.039 -14.783 -14.240 1.00 24.40 496 GLN A C 1
ATOM 3521 O O . GLN A 1 498 ? -64.433 -14.744 -15.406 1.00 25.85 496 GLN A O 1
ATOM 3527 N N . VAL A 1 499 ? -64.438 -15.700 -13.362 1.00 24.62 497 VAL A N 1
ATOM 3528 C CA . VAL A 1 499 ? -65.453 -16.694 -13.690 1.00 24.38 497 VAL A CA 1
ATOM 3529 C C . VAL A 1 499 ? -66.805 -16.038 -14.048 1.00 28.28 497 VAL A C 1
ATOM 3530 O O . VAL A 1 499 ? -67.417 -16.400 -15.057 1.00 26.85 497 VAL A O 1
ATOM 3534 N N . SER A 1 500 ? -67.257 -15.086 -13.225 1.00 28.23 498 SER A N 1
ATOM 3535 C CA . SER A 1 500 ? -68.542 -14.402 -13.450 1.00 31.40 498 SER A CA 1
ATOM 3536 C C . SER A 1 500 ? -68.554 -13.705 -14.791 1.00 28.89 498 SER A C 1
ATOM 3537 O O . SER A 1 500 ? -69.532 -13.787 -15.526 1.00 31.13 498 SER A O 1
ATOM 3540 N N . LEU A 1 501 ? -67.453 -13.025 -15.096 1.00 27.61 499 LEU A N 1
ATOM 3541 C CA . LEU A 1 501 ? -67.324 -12.259 -16.325 1.00 29.20 499 LEU A CA 1
ATOM 3542 C C . LEU A 1 501 ? -67.267 -13.128 -17.573 1.00 32.47 499 LEU A C 1
ATOM 3543 O O . LEU A 1 501 ? -67.899 -12.808 -18.578 1.00 30.58 499 LEU A O 1
ATOM 3548 N N . VAL A 1 502 ? -66.522 -14.226 -17.534 1.00 29.19 500 VAL A N 1
ATOM 3549 C CA . VAL A 1 502 ? -66.511 -15.095 -18.702 1.00 25.24 500 VAL A CA 1
ATOM 3550 C C . VAL A 1 502 ? -67.872 -15.778 -18.892 1.00 29.96 500 VAL A C 1
ATOM 3551 O O . VAL A 1 502 ? -68.325 -15.951 -20.019 1.00 32.09 500 VAL A O 1
ATOM 3555 N N . ARG A 1 503 ? -68.520 -16.150 -17.789 1.00 30.38 501 ARG A N 1
ATOM 3556 C CA . ARG A 1 503 ? -69.862 -16.725 -17.828 1.00 29.99 501 ARG A CA 1
ATOM 3557 C C . ARG A 1 503 ? -70.816 -15.750 -18.504 1.00 34.57 501 ARG A C 1
ATOM 3558 O O . ARG A 1 503 ? -71.616 -16.128 -19.363 1.00 32.62 501 ARG A O 1
ATOM 3566 N N . GLU A 1 504 ? -70.703 -14.486 -18.117 1.00 32.89 502 GLU A N 1
ATOM 3567 C CA . GLU A 1 504 ? -71.526 -13.417 -18.670 1.00 35.63 502 GLU A CA 1
ATOM 3568 C C . GLU A 1 504 ? -71.333 -13.288 -20.184 1.00 37.19 502 GLU A C 1
ATOM 3569 O O . GLU A 1 504 ? -72.306 -13.283 -20.944 1.00 34.21 502 GLU A O 1
ATOM 3575 N N . GLU A 1 505 ? -70.081 -13.197 -20.620 1.00 34.08 503 GLU A N 1
ATOM 3576 C CA . GLU A 1 505 ? -69.775 -13.098 -22.045 1.00 36.06 503 GLU A CA 1
ATOM 3577 C C . GLU A 1 505 ? -70.272 -14.319 -22.833 1.00 41.86 503 GLU A C 1
ATOM 3578 O O . GLU A 1 505 ? -70.754 -14.182 -23.965 1.00 39.56 503 GLU A O 1
ATOM 3584 N N . LEU A 1 506 ? -70.174 -15.505 -22.233 1.00 35.27 504 LEU A N 1
ATOM 3585 C CA . LEU A 1 506 ? -70.641 -16.726 -22.896 1.00 37.17 504 LEU A CA 1
ATOM 3586 C C . LEU A 1 506 ? -72.161 -16.704 -23.101 1.00 41.61 504 LEU A C 1
ATOM 3587 O O . LEU A 1 506 ? -72.653 -16.947 -24.206 1.00 41.68 504 LEU A O 1
ATOM 3592 N N . LEU A 1 507 ? -72.893 -16.402 -22.033 1.00 37.95 505 LEU A N 1
ATOM 3593 C CA . LEU A 1 507 ? -74.349 -16.309 -22.080 1.00 44.56 505 LEU A CA 1
ATOM 3594 C C . LEU A 1 507 ? -74.832 -15.281 -23.113 1.00 43.97 505 LEU A C 1
ATOM 3595 O O . LEU A 1 507 ? -75.843 -15.485 -23.777 1.00 47.97 505 LEU A O 1
ATOM 3600 N N . GLY A 1 508 ? -74.084 -14.197 -23.264 1.00 41.85 506 GLY A N 1
ATOM 3601 C CA . GLY A 1 508 ? -74.400 -13.183 -24.256 1.00 48.57 506 GLY A CA 1
ATOM 3602 C C . GLY A 1 508 ? -74.233 -13.613 -25.705 1.00 51.41 506 GLY A C 1
ATOM 3603 O O . GLY A 1 508 ? -74.609 -12.870 -26.618 1.00 48.01 506 GLY A O 1
ATOM 3604 N N . ARG A 1 509 ? -73.663 -14.795 -25.931 1.00 47.18 507 ARG A N 1
ATOM 3605 C CA . ARG A 1 509 ? -73.516 -15.312 -27.292 1.00 46.37 507 ARG A CA 1
ATOM 3606 C C . ARG A 1 509 ? -74.321 -16.584 -27.474 1.00 44.42 507 ARG A C 1
ATOM 3607 O O . ARG A 1 509 ? -74.061 -17.365 -28.387 1.00 52.40 507 ARG A O 1
ATOM 3615 N N . GLY A 1 510 ? -75.291 -16.799 -26.593 1.00 39.63 508 GLY A N 1
ATOM 3616 C CA . GLY A 1 510 ? -76.164 -17.950 -26.701 1.00 44.63 508 GLY A CA 1
ATOM 3617 C C . GLY A 1 510 ? -75.514 -19.281 -26.373 1.00 47.70 508 GLY A C 1
ATOM 3618 O O . GLY A 1 510 ? -75.903 -20.312 -26.917 1.00 46.21 508 GLY A O 1
ATOM 3619 N N . ALA A 1 511 ? -74.530 -19.273 -25.476 1.00 44.64 509 ALA A N 1
ATOM 3620 C CA . ALA A 1 511 ? -73.961 -20.527 -25.000 1.00 37.99 509 ALA A CA 1
ATOM 3621 C C . ALA A 1 511 ? -74.628 -20.942 -23.700 1.00 41.29 509 ALA A C 1
ATOM 3622 O O . ALA A 1 511 ? -75.113 -20.101 -22.943 1.00 44.64 509 ALA A O 1
ATOM 3624 N N . THR A 1 512 ? -74.659 -22.245 -23.454 1.00 40.67 510 THR A N 1
ATOM 3625 C CA . THR A 1 512 ? -75.134 -22.792 -22.192 1.00 44.11 510 THR A CA 1
ATOM 3626 C C . THR A 1 512 ? -73.923 -23.087 -21.297 1.00 45.22 510 THR A C 1
ATOM 3627 O O . THR A 1 512 ? -72.866 -23.477 -21.794 1.00 40.22 510 THR A O 1
ATOM 3631 N N . ILE A 1 513 ? -74.079 -22.892 -19.990 1.00 44.19 511 ILE A N 1
ATOM 3632 C CA . ILE A 1 513 ? -73.018 -23.173 -19.031 1.00 40.41 511 ILE A CA 1
ATOM 3633 C C . ILE A 1 513 ? -73.405 -24.368 -18.176 1.00 40.97 511 ILE A C 1
ATOM 3634 O O . ILE A 1 513 ? -74.388 -24.311 -17.446 1.00 40.26 511 ILE A O 1
ATOM 3639 N N . LEU A 1 514 ? -72.621 -25.441 -18.251 1.00 37.52 512 LEU A N 1
ATOM 3640 C CA . LEU A 1 514 ? -72.864 -26.635 -17.441 1.00 33.23 512 LEU A CA 1
ATOM 3641 C C . LEU A 1 514 ? -72.436 -26.454 -15.986 1.00 34.92 512 LEU A C 1
ATOM 3642 O O . LEU A 1 514 ? -71.423 -25.807 -15.700 1.00 36.06 512 LEU A O 1
ATOM 3647 N N . THR A 1 515 ? -73.209 -27.029 -15.071 1.00 35.16 513 THR A N 1
ATOM 3648 C CA . THR A 1 515 ? -72.894 -26.995 -13.646 1.00 34.60 513 THR A CA 1
ATOM 3649 C C . THR A 1 515 ? -71.986 -28.160 -13.281 1.00 33.10 513 THR A C 1
ATOM 3650 O O . THR A 1 515 ? -71.815 -29.098 -14.068 1.00 30.93 513 THR A O 1
ATOM 3654 N N . ALA A 1 516 ? -71.442 -28.117 -12.069 1.00 30.07 514 ALA A N 1
ATOM 3655 C CA . ALA A 1 516 ? -70.618 -29.210 -11.557 1.00 35.22 514 ALA A CA 1
ATOM 3656 C C . ALA A 1 516 ? -71.366 -30.541 -11.595 1.00 37.19 514 ALA A C 1
ATOM 3657 O O . ALA A 1 516 ? -70.840 -31.536 -12.091 1.00 30.88 514 ALA A O 1
ATOM 3659 N N . ALA A 1 517 ? -72.596 -30.557 -11.087 1.00 33.54 515 ALA A N 1
ATOM 3660 C CA . ALA A 1 517 ? -73.378 -31.792 -11.060 1.00 38.54 515 ALA A CA 1
ATOM 3661 C C . ALA A 1 517 ? -73.529 -32.364 -12.457 1.00 30.68 515 ALA A C 1
ATOM 3662 O O . ALA A 1 517 ? -73.481 -33.576 -12.645 1.00 37.02 515 ALA A O 1
ATOM 3664 N N . GLN A 1 518 ? -73.696 -31.492 -13.444 1.00 31.71 516 GLN A N 1
ATOM 3665 C CA . GLN A 1 518 ? -73.871 -31.949 -14.816 1.00 30.87 516 GLN A CA 1
ATOM 3666 C C . GLN A 1 518 ? -72.583 -32.491 -15.436 1.00 38.64 516 GLN A C 1
ATOM 3667 O O . GLN A 1 518 ? -72.607 -33.485 -16.167 1.00 34.34 516 GLN A O 1
ATOM 3673 N N . VAL A 1 519 ? -71.465 -31.816 -15.175 1.00 33.34 517 VAL A N 1
ATOM 3674 C CA . VAL A 1 519 ? -70.181 -32.260 -15.716 1.00 28.43 517 VAL A CA 1
ATOM 3675 C C . VAL A 1 519 ? -69.825 -33.630 -15.141 1.00 28.55 517 VAL A C 1
ATOM 3676 O O . VAL A 1 519 ? -69.399 -34.513 -15.889 1.00 32.47 517 VAL A O 1
ATOM 3680 N N . ARG A 1 520 ? -70.024 -33.810 -13.833 1.00 30.22 518 ARG A N 1
ATOM 3681 C CA . ARG A 1 520 ? -69.757 -35.084 -13.167 1.00 30.16 518 ARG A CA 1
ATOM 3682 C C . ARG A 1 520 ? -70.541 -36.188 -13.827 1.00 40.80 518 ARG A C 1
ATOM 3683 O O . ARG A 1 520 ? -70.017 -37.263 -14.110 1.00 38.16 518 ARG A O 1
ATOM 3691 N N . ASP A 1 521 ? -71.823 -35.929 -14.048 1.00 37.35 519 ASP A N 1
ATOM 3692 C CA . ASP A 1 521 ? -72.670 -36.964 -14.597 1.00 38.99 519 ASP A CA 1
ATOM 3693 C C . ASP A 1 521 ? -72.289 -37.286 -16.036 1.00 38.72 519 ASP A C 1
ATOM 3694 O O . ASP A 1 521 ? -72.102 -38.448 -16.394 1.00 41.52 519 ASP A O 1
ATOM 3699 N N . MET A 1 522 ? -72.150 -36.253 -16.853 1.00 34.69 520 MET A N 1
ATOM 3700 C CA . MET A 1 522 ? -71.882 -36.453 -18.267 1.00 40.56 520 MET A CA 1
ATOM 3701 C C . MET A 1 522 ? -70.469 -36.967 -18.577 1.00 43.87 520 MET A C 1
ATOM 3702 O O . MET A 1 522 ? -70.255 -37.605 -19.603 1.00 48.94 520 MET A O 1
ATOM 3707 N N . PHE A 1 523 ? -69.505 -36.699 -17.705 1.00 37.57 521 PHE A N 1
ATOM 3708 C CA . PHE A 1 523 ? -68.139 -37.128 -17.986 1.00 37.75 521 PHE A CA 1
ATOM 3709 C C . PHE A 1 523 ? -67.808 -38.427 -17.249 1.00 37.24 521 PHE A C 1
ATOM 3710 O O . PHE A 1 523 ? -66.688 -38.938 -17.353 1.00 35.24 521 PHE A O 1
ATOM 3718 N N . GLY A 1 524 ? -68.788 -38.952 -16.511 1.00 34.29 522 GLY A N 1
ATOM 3719 C CA . GLY A 1 524 ? -68.599 -40.138 -15.688 1.00 35.80 522 GLY A CA 1
ATOM 3720 C C . GLY A 1 524 ? -67.492 -40.041 -14.644 1.00 39.46 522 GLY A C 1
ATOM 3721 O O . GLY A 1 524 ? -66.714 -40.982 -14.478 1.00 38.52 522 GLY A O 1
ATOM 3722 N N . LEU A 1 525 ? -67.426 -38.921 -13.925 1.00 39.77 523 LEU A N 1
ATOM 3723 C CA . LEU A 1 525 ? -66.338 -38.682 -12.969 1.00 43.01 523 LEU A CA 1
ATOM 3724 C C . LEU A 1 525 ? -66.676 -39.117 -11.536 1.00 48.15 523 LEU A C 1
ATOM 3725 O O . LEU A 1 525 ? -67.847 -39.194 -11.167 1.00 48.68 523 LEU A O 1
ATOM 3730 N N . GLY A 1 526 ? -65.646 -39.401 -10.736 1.00 43.60 524 GLY A N 1
ATOM 3731 C CA . GLY A 1 526 ? -65.824 -39.642 -9.308 1.00 48.48 524 GLY A CA 1
ATOM 3732 C C . GLY A 1 526 ? -66.355 -41.015 -8.937 1.00 51.75 524 GLY A C 1
ATOM 3733 O O . GLY A 1 526 ? -66.948 -41.203 -7.868 1.00 52.94 524 GLY A O 1
ATOM 3734 N N . ILE A 1 527 ? -66.144 -41.978 -9.826 1.00 52.16 525 ILE A N 1
ATOM 3735 C CA . ILE A 1 527 ? -66.528 -43.357 -9.570 1.00 55.99 525 ILE A CA 1
ATOM 3736 C C . ILE A 1 527 ? -65.320 -44.181 -9.130 1.00 53.12 525 ILE A C 1
ATOM 3737 O O . ILE A 1 527 ? -65.373 -44.877 -8.114 1.00 63.93 525 ILE A O 1
#

Sequence (484 aa):
TSLYITAAPIGAVPKFLDPFEATFIPSFLLEGFFDADRCASIAADLKTDGWEVVPAGGRLLQVGHAQPIAHFPKPWLAALSNKLARRIVLQLTTYGWIVSEQGDLLWEHERQHHYLPPALIEAIEKESPALLKNMEEAGWIACAAGYWQAGKARSPYLPITPEAITEETIRSMRAGAAVVHLHTRDLSDRRRIEIPGLGVVTVGSQRNQIVLDDYDAIVPMVKKREPAAILNLSTSVRGDRHGARSKLRRAHLKFYDDVGSAPEVASLSPAAVVFQGGGGYDNAPDFLDAQFDHFERVGTRPEVEVFNHAIVDNATSLYRDRLLRTGKPVLFMLVAGVDQYRRDPITGEVEDDSLIARVVREEISSLLADESADSHRRAVELAIGQLRPVVERLRASFPVSKISILLPGPMQNLLVDVALGLGLDGIRVGLEDGLTVNDARVPGGVRKARGTWEQVSLVREELLGRGATILTAAQVRDMFGLGI

B-factor: mean 35.55, std 11.86, range [18.14, 90.71]

Secondary structure (DSSP, 8-state):
-EEEEEE--S-SS-EE--TTS--EEEHHHHBTTB-TTHHHHHHHHHHHTT-EEE-S--EEEEES------EE-HHHHHTS-HHHHHHHHHHHHHTT-EE-TTS-EE--SS-EEEEE-HHHHHHHHHH-HHHHHHHHHTT-EE--SEEE---TTEETT---SHHHHHHHHHHHHHTT-SEEEE--EE-TT-EEEEETTTEEEEE---EE---HHHHHHHHHHHHHH-TT-EEEE----TT-TT-TT-THHHHTSS-BTTTTB--SEEEE-SS-BEETTS--B---HHHHHHHHHHHHHHTPEEEEEE-SHHHHHHHHTTTHHHHHHT-SSEEEEEETT--EEEE-TTT--EEE--SS-HHHHHHHHHHHHH--HHHHHHHHHHHHHHHHHHHHHHHHH-SSEEEEEE--GGGGGGHHHHHHHHT-SEEEESTTT-SEEE-TTSTTSEEE-S-HHHHHHHHHHHHHTTT-EE--HHHHHHHHT---

Nearest PDB structures (foldseek):
  4nnb-assembly1_A  TM=1.002E+00  e=0.000E+00  Burkholderia glumae BGR1
  4nna-assembly1_A  TM=9.999E-01  e=3.527E-103  Burkholderia glumae BGR1
  4nnc-assembly1_A  TM=9.999E-01  e=1.397E-101  Burkholderia glumae BGR1
  5iky-assembly1_A  TM=9.860E-01  e=1.558E-71  Burkholderia thailandensis E264
  5ikz-assembly1_A  TM=9.850E-01  e=1.796E-69  Burkholderia thailandensis E264

Solvent-accessible surface area: 20369 Å² total; per-residue (Å²): 104,51,0,7,0,1,0,0,0,0,0,16,81,6,38,56,10,47,13,101,28,6,0,6,0,16,30,127,9,0,108,64,90,32,90,88,114,128,14,60,54,9,17,51,39,0,153,114,11,44,12,76,112,6,87,60,27,0,27,22,11,74,68,45,34,56,110,134,141,66,88,0,23,78,95,46,0,63,60,16,52,90,158,6,0,47,112,0,0,48,22,0,4,4,0,9,2,35,13,15,121,126,0,34,0,50,15,117,79,130,143,1,2,0,0,0,10,5,60,5,2,100,29,0,80,171,78,16,85,68,4,8,147,54,0,59,159,46,30,4,119,66,17,55,40,1,39,22,6,12,2,175,54,16,0,13,54,5,6,13,52,34,129,41,0,8,76,17,0,1,104,0,22,144,19,17,3,0,8,0,4,0,10,2,3,29,53,106,62,148,118,163,20,121,1,43,18,10,17,38,3,33,5,17,52,19,85,8,29,12,37,68,112,23,1,60,33,0,5,28,58,0,27,184,105,38,97,31,0,0,0,0,0,5,6,13,9,64,51,38,180,176,16,16,162,46,151,55,4,45,36,1,0,84,111,10,124,119,40,48,20,8,6,2,3,0,5,5,6,1,11,41,0,35,12,31,82,42,46,24,17,70,6,21,96,83,8,1,58,32,2,2,82,28,0,80,182,30,39,1,20,2,6,0,10,0,20,2,61,10,0,0,53,47,0,21,74,129,12,82,89,76,1,47,129,16,21,96,9,2,8,0,0,0,8,0,10,40,20,0,65,119,132,60,124,154,87,31,123,57,113,63,14,5,3,2,28,92,113,29,40,77,92,0,40,67,13,30,80,83,121,50,76,84,4,49,147,127,0,18,119,46,2,27,46,54,0,105,73,4,1,90,99,0,62,82,22,0,98,68,7,58,0,0,0,5,2,30,12,124,8,35,84,0,6,2,36,1,0,55,35,12,27,0,14,0,0,9,5,0,2,36,23,8,20,38,10,88,12,105,78,4,20,12,23,36,20,22,0,106,0,0,55,23,10,0,40,69,12,101,112,76,0,82,70,113,75,11,79,28,15,75,10,61,76,0,49,116,106,3,31,13,28,181

CATH classification: 3.20.20.70